Protein AF-A0A933ZPB0-F1 (afdb_monomer)

Sequence (378 aa):
GILSAMGPDADDWDQGNFNVLGTNSPLGPKGLVGPLGPLGAVMSLGERMALDASGYVFDRGTQKFVESITIDMPGIDRKYDVFEALSAKYSKELSEKWLLDTSYLADESLKPGEKKRCFRSTAPNNEIVSVVVVPDVSMTLNPANPWFPKRQNFDLEVVTETGKKVVSSRLSEKVNLVQFQVRKGEKFEVRVSPQGNTLFAEPQKFRVVVTGSAPSYAPMVWDDIFGPDFVKLWHSDDKEADVALNYIWADLVAEFFDSYEETLRSGKPPEDPAKFWKTAMAEVMKRYDAIEQGFTAEQLVPALLAKTDEAVSRYRDLLTDTPLDGEQMLQMWRDTMINTPTAKEHDFNLTAEAAGEIPKQWLQWFEQEQKRLKREWL

Solvent-accessible surface area (backbone atoms only — not comparable to full-atom values): 20435 Å² total; per-residue (Å²): 134,67,78,80,70,71,48,98,82,42,95,74,79,71,65,13,55,76,42,66,66,12,40,56,10,51,53,2,49,47,6,50,61,3,70,66,7,49,46,19,48,60,59,71,53,46,88,46,51,44,67,53,96,61,16,48,39,25,34,66,88,76,74,42,78,43,66,57,48,73,48,85,44,99,95,49,79,42,77,37,62,48,58,32,52,25,34,53,72,51,47,49,57,31,23,77,69,43,62,30,59,41,43,35,32,35,58,45,68,41,52,68,89,52,71,63,50,77,45,25,23,28,29,87,47,57,26,46,36,38,40,37,44,43,58,39,67,81,56,44,54,38,92,89,40,83,89,53,68,36,72,56,36,43,34,36,38,33,21,37,78,88,63,50,78,75,51,70,28,72,46,77,92,54,75,21,57,48,74,49,78,46,48,52,72,40,46,38,33,43,36,43,23,68,40,76,82,77,93,50,89,61,58,52,47,34,33,42,38,37,38,46,44,49,62,88,68,50,41,75,61,45,31,67,36,55,30,62,68,52,52,53,41,72,70,44,89,49,74,64,35,55,47,49,49,52,24,50,52,35,37,35,54,30,46,46,53,56,54,46,52,52,30,58,75,69,72,45,76,64,94,44,28,61,60,51,50,27,53,39,36,52,56,40,49,54,53,48,51,54,49,61,75,71,38,53,81,89,45,36,61,64,50,38,54,54,51,26,53,50,24,49,48,52,35,51,47,45,60,66,78,61,60,66,48,23,61,55,34,38,47,45,52,58,46,47,41,82,59,40,95,62,71,48,80,76,77,56,83,69,44,35,71,60,36,46,46,46,65,58,52,51,52,53,48,52,57,51,49,51,56,50,52,46,70,77,76,108

Secondary structure (DSSP, 8-state):
--GGGGSTT-S--SS-TTSTTSTTSTTSTTSTTSTTSHHHHHHHTGGGEEE-SSS-EEETTTTEE-SEEEEEETTEEEEEEPPEEE-HHHHHHHHHTT-B-SEEEEEEEEPTT---EEEEEE-SSSEEEEEEEEE-HHHH--TT-TTS----EEEEEEEETT--EEEEE--SSS-EEEEEEE-TT-EEEEEEEEES---SS--EEEEEEEEEE-TTSSHHHHHHHH-HHHHHHHT--SHHHHHHHHHHHHHHHHHHHHHHHHHHHHT---S-HHHHHHHHHHHHHHHHHHHHHHS-HHHHHHHHHHHHHHHHHHHHHHHHHS---HHHHHHHHHHHS---TT--TTTS---HHHHHHHHHHHHHHHHHHHHHHHHHH-

Mean predicted aligned error: 15.8 Å

Structure (mmCIF, N/CA/C/O backbone):
data_AF-A0A933ZPB0-F1
#
_entry.id   AF-A0A933ZPB0-F1
#
loop_
_atom_site.group_PDB
_atom_site.id
_atom_site.type_symbol
_atom_site.label_atom_id
_atom_site.label_alt_id
_atom_site.label_comp_id
_atom_site.label_asym_id
_atom_site.label_entity_id
_atom_site.label_seq_id
_atom_site.pdbx_PDB_ins_code
_atom_site.Cartn_x
_atom_site.Cartn_y
_atom_site.Cartn_z
_atom_site.occupancy
_atom_site.B_iso_or_equiv
_atom_site.auth_seq_id
_atom_site.auth_comp_id
_atom_site.auth_asym_id
_atom_site.auth_atom_id
_atom_site.pdbx_PDB_model_num
ATOM 1 N N . GLY A 1 1 ? 5.732 -22.416 24.077 1.00 28.81 1 GLY A N 1
ATOM 2 C CA . GLY A 1 1 ? 7.167 -22.330 23.754 1.00 28.81 1 GLY A CA 1
ATOM 3 C C . GLY A 1 1 ? 7.780 -21.287 24.652 1.00 28.81 1 GLY A C 1
ATOM 4 O O . GLY A 1 1 ? 7.123 -20.288 24.907 1.00 28.81 1 GLY A O 1
ATOM 5 N N . ILE A 1 2 ? 8.947 -21.578 25.217 1.00 22.00 2 ILE A N 1
ATOM 6 C CA . ILE A 1 2 ? 9.603 -20.785 26.262 1.00 22.00 2 ILE A CA 1
ATOM 7 C C . ILE A 1 2 ? 10.214 -19.525 25.629 1.00 22.00 2 ILE A C 1
ATOM 9 O O . ILE A 1 2 ? 10.808 -19.600 24.558 1.00 22.00 2 ILE A O 1
ATOM 13 N N . LEU A 1 3 ? 10.073 -18.389 26.317 1.00 24.17 3 LEU A N 1
ATOM 14 C CA . LEU A 1 3 ? 10.587 -17.051 25.974 1.00 24.17 3 LEU A CA 1
ATOM 15 C C . LEU A 1 3 ? 12.093 -16.995 25.626 1.00 24.17 3 LEU A C 1
ATOM 17 O O . LEU A 1 3 ? 12.563 -15.991 25.108 1.00 24.17 3 LEU A O 1
ATOM 21 N N . SER A 1 4 ? 12.853 -18.065 25.875 1.00 24.27 4 SER A N 1
ATOM 22 C CA . SER A 1 4 ? 14.268 -18.200 25.514 1.00 24.27 4 SER A CA 1
ATOM 23 C C . SER A 1 4 ? 14.512 -18.461 24.022 1.00 24.27 4 SER A C 1
ATOM 25 O O . SER A 1 4 ? 15.647 -18.351 23.586 1.00 24.27 4 SER A O 1
ATOM 27 N N . ALA A 1 5 ? 13.476 -18.777 23.237 1.00 27.84 5 ALA A N 1
ATOM 28 C CA . ALA A 1 5 ? 13.557 -18.871 21.772 1.00 27.84 5 ALA A CA 1
ATOM 29 C C . ALA A 1 5 ? 13.356 -17.511 21.060 1.00 27.84 5 ALA A C 1
ATOM 31 O O . ALA A 1 5 ? 13.194 -17.473 19.847 1.00 27.84 5 ALA A O 1
ATOM 32 N N . MET A 1 6 ? 13.301 -16.404 21.813 1.00 31.50 6 MET A N 1
ATOM 33 C CA . MET A 1 6 ? 12.971 -15.050 21.331 1.00 31.50 6 MET A CA 1
ATOM 34 C C . MET A 1 6 ? 14.080 -14.022 21.644 1.00 31.50 6 MET A C 1
ATOM 36 O O . MET A 1 6 ? 13.817 -12.824 21.724 1.00 31.50 6 MET A O 1
ATOM 40 N N . GLY A 1 7 ? 15.306 -14.494 21.895 1.00 26.11 7 GLY A N 1
ATOM 41 C CA . GLY A 1 7 ? 16.477 -13.661 22.184 1.00 26.11 7 GLY A CA 1
ATOM 42 C C . GLY A 1 7 ? 17.301 -13.294 20.938 1.00 26.11 7 GLY A C 1
ATOM 43 O O . GLY A 1 7 ? 16.983 -13.743 19.841 1.00 26.11 7 GLY A O 1
ATOM 44 N N . PRO A 1 8 ? 18.381 -12.506 21.104 1.00 28.55 8 PRO A N 1
ATOM 45 C CA . PRO A 1 8 ? 19.270 -12.048 20.022 1.00 28.55 8 PRO A CA 1
ATOM 46 C C . PRO A 1 8 ? 19.933 -13.170 19.203 1.00 28.55 8 PRO A C 1
ATOM 48 O O . PRO A 1 8 ? 20.419 -12.893 18.113 1.00 28.55 8 PRO A O 1
ATOM 51 N N . ASP A 1 9 ? 19.883 -14.415 19.685 1.00 31.25 9 ASP A N 1
ATOM 52 C CA . ASP A 1 9 ? 20.387 -15.616 19.006 1.00 31.25 9 ASP A CA 1
ATOM 53 C C . ASP A 1 9 ? 19.263 -16.460 18.361 1.00 31.25 9 ASP A C 1
ATOM 55 O O . ASP A 1 9 ? 19.426 -17.658 18.152 1.00 31.25 9 ASP A O 1
ATOM 59 N N . ALA A 1 10 ? 18.078 -15.886 18.111 1.00 31.78 10 ALA A N 1
ATOM 60 C CA . ALA A 1 10 ? 17.024 -16.580 17.370 1.00 31.78 10 ALA A CA 1
ATOM 61 C C . ALA A 1 10 ? 17.443 -16.760 15.901 1.00 31.78 10 ALA A C 1
ATOM 63 O O . ALA A 1 10 ? 17.773 -15.780 15.240 1.00 31.78 10 ALA A O 1
ATOM 64 N N . ASP A 1 11 ? 17.396 -17.995 15.399 1.00 32.06 11 ASP A N 1
ATOM 65 C CA . ASP A 1 11 ? 17.899 -18.358 14.064 1.00 32.06 11 ASP A CA 1
ATOM 66 C C . ASP A 1 11 ? 17.154 -17.665 12.898 1.00 32.06 11 ASP A C 1
ATOM 68 O O . ASP A 1 11 ? 17.698 -17.579 11.802 1.00 32.06 11 ASP A O 1
ATOM 72 N N . ASP A 1 12 ? 15.959 -17.097 13.130 1.00 37.66 12 ASP A N 1
ATOM 73 C CA . ASP A 1 12 ? 15.086 -16.561 12.076 1.00 37.66 12 ASP A CA 1
ATOM 74 C C . ASP A 1 12 ? 14.506 -15.168 12.421 1.00 37.66 12 ASP A C 1
ATOM 76 O O . ASP A 1 12 ? 13.417 -15.048 12.990 1.00 37.66 12 ASP A O 1
ATOM 80 N N . TRP A 1 13 ? 15.200 -14.090 12.033 1.00 34.25 13 TRP A N 1
ATOM 81 C CA . TRP A 1 13 ? 14.721 -12.696 12.171 1.00 34.25 13 TRP A CA 1
ATOM 82 C C . TRP A 1 13 ? 13.967 -12.157 10.934 1.00 34.25 13 TRP A C 1
ATOM 84 O O . TRP A 1 13 ? 13.284 -11.135 11.030 1.00 34.25 13 TRP A O 1
ATOM 94 N N . ASP A 1 14 ? 14.000 -12.855 9.793 1.00 32.44 14 ASP A N 1
ATOM 95 C CA . ASP A 1 14 ? 13.481 -12.344 8.505 1.00 32.44 14 ASP A CA 1
ATOM 96 C C . ASP A 1 14 ? 12.018 -12.698 8.191 1.00 32.44 14 ASP A C 1
ATOM 98 O O . ASP A 1 14 ? 11.443 -12.275 7.188 1.00 32.44 14 ASP A O 1
ATOM 102 N N . GLN A 1 15 ? 11.343 -13.411 9.089 1.00 37.72 15 GLN A N 1
ATOM 103 C CA . GLN A 1 15 ? 9.938 -13.814 8.939 1.00 37.72 15 GLN A CA 1
ATOM 104 C C . GLN A 1 15 ? 8.922 -12.697 9.267 1.00 37.72 15 GLN A C 1
ATOM 106 O O . GLN A 1 15 ? 7.722 -12.942 9.413 1.00 37.72 15 GLN A O 1
ATOM 111 N N . GLY A 1 16 ? 9.400 -11.464 9.448 1.00 33.19 16 GLY A N 1
ATOM 112 C CA . GLY A 1 16 ? 8.685 -10.478 10.234 1.00 33.19 16 GLY A CA 1
ATOM 113 C C . GLY A 1 16 ? 7.900 -9.401 9.478 1.00 33.19 16 GLY A C 1
ATOM 114 O O . GLY A 1 16 ? 6.852 -8.983 9.953 1.00 33.19 16 GLY A O 1
ATOM 115 N N . ASN A 1 17 ? 8.360 -8.896 8.337 1.00 36.66 17 ASN A N 1
ATOM 116 C CA . ASN A 1 17 ? 7.974 -7.535 7.923 1.00 36.66 17 ASN A CA 1
ATOM 117 C C . ASN A 1 17 ? 6.455 -7.234 7.866 1.00 36.66 17 ASN A C 1
ATOM 119 O O . ASN A 1 17 ? 6.090 -6.107 8.182 1.00 36.66 17 ASN A O 1
ATOM 123 N N . PHE A 1 18 ? 5.577 -8.206 7.575 1.00 35.84 18 PHE A N 1
ATOM 124 C CA . PHE A 1 18 ? 4.125 -7.980 7.429 1.00 35.84 18 PHE A CA 1
ATOM 125 C C . PHE A 1 18 ? 3.200 -8.945 8.208 1.00 35.84 18 PHE A C 1
ATOM 127 O O . PHE A 1 18 ? 1.980 -8.846 8.096 1.00 35.84 18 PHE A O 1
ATOM 134 N N . ASN A 1 19 ? 3.732 -9.859 9.028 1.00 33.78 19 ASN A N 1
ATOM 135 C CA . ASN A 1 19 ? 2.921 -10.742 9.888 1.00 33.78 19 ASN A CA 1
ATOM 136 C C . ASN A 1 19 ? 2.747 -10.125 11.277 1.00 33.78 19 ASN A C 1
ATOM 138 O O . ASN A 1 19 ? 3.710 -9.541 11.743 1.00 33.78 19 ASN A O 1
ATOM 142 N N . VAL A 1 20 ? 1.610 -10.318 11.971 1.00 34.75 20 VAL A N 1
ATOM 143 C CA . VAL A 1 20 ? 1.171 -9.616 13.206 1.00 34.75 20 VAL A CA 1
ATOM 144 C C . VAL A 1 20 ? 2.308 -9.161 14.146 1.00 34.75 20 VAL A C 1
ATOM 146 O O . VAL A 1 20 ? 2.250 -8.024 14.594 1.00 34.75 20 VAL A O 1
ATOM 149 N N . LEU A 1 21 ? 3.358 -9.958 14.385 1.00 33.34 21 LEU A N 1
ATOM 150 C CA . LEU A 1 21 ? 4.495 -9.663 15.282 1.00 33.34 21 LEU A CA 1
ATOM 151 C C . LEU A 1 21 ? 5.816 -9.216 14.646 1.00 33.34 21 LEU A C 1
ATOM 153 O O . LEU A 1 21 ? 6.801 -9.066 15.366 1.00 33.34 21 LEU A O 1
ATOM 157 N N . GLY A 1 22 ? 5.911 -9.051 13.340 1.00 36.75 22 GLY A N 1
ATOM 158 C CA . GLY A 1 22 ? 7.208 -8.821 12.737 1.00 36.75 22 GLY A CA 1
ATOM 159 C C . GLY A 1 22 ? 7.423 -7.417 12.195 1.00 36.75 22 GLY A C 1
ATOM 160 O O . GLY A 1 22 ? 6.566 -6.553 12.316 1.00 36.75 22 GLY A O 1
ATOM 161 N N . THR A 1 23 ? 8.628 -7.156 11.701 1.00 36.69 23 THR A N 1
ATOM 162 C CA . THR A 1 23 ? 9.289 -5.860 11.858 1.00 36.69 23 THR A CA 1
ATOM 163 C C . THR A 1 23 ? 8.467 -4.631 11.466 1.00 36.69 23 THR A C 1
ATOM 165 O O . THR A 1 23 ? 8.555 -3.673 12.214 1.00 36.69 23 THR A O 1
ATOM 168 N N . ASN A 1 24 ? 7.623 -4.637 10.425 1.00 41.44 24 ASN A N 1
ATOM 169 C CA . ASN A 1 24 ? 6.755 -3.492 10.071 1.00 41.44 24 ASN A CA 1
ATOM 170 C C . ASN A 1 24 ? 5.247 -3.753 10.281 1.00 41.44 24 ASN A C 1
ATOM 172 O O . ASN A 1 24 ? 4.406 -2.922 9.947 1.00 41.44 24 ASN A O 1
ATOM 176 N N . SER A 1 25 ? 4.881 -4.899 10.842 1.00 40.22 25 SER A N 1
ATOM 177 C CA . SER A 1 25 ? 3.505 -5.290 11.135 1.00 40.22 25 SER A CA 1
ATOM 178 C C . SER A 1 25 ? 3.007 -4.706 12.458 1.00 40.22 25 SER A C 1
ATOM 180 O O . SER A 1 25 ? 3.828 -4.471 13.342 1.00 40.22 25 SER A O 1
ATOM 182 N N . PRO A 1 26 ? 1.681 -4.551 12.672 1.00 41.72 26 PRO A N 1
ATOM 183 C CA . PRO A 1 26 ? 1.125 -3.923 13.856 1.00 41.72 26 PRO A CA 1
ATOM 184 C C . PRO A 1 26 ? 1.799 -4.194 15.205 1.00 41.72 26 PRO A C 1
ATOM 186 O O . PRO A 1 26 ? 1.938 -3.245 15.949 1.00 41.72 26 PRO A O 1
ATOM 189 N N . LEU A 1 27 ? 2.228 -5.409 15.557 1.00 40.06 27 LEU A N 1
ATOM 190 C CA . LEU A 1 27 ? 2.896 -5.685 16.842 1.00 40.06 27 LEU A CA 1
ATOM 191 C C . LEU A 1 27 ? 4.421 -5.869 16.755 1.00 40.06 27 LEU A C 1
ATOM 193 O O . LEU A 1 27 ? 5.050 -6.108 17.785 1.00 40.06 27 LEU A O 1
ATOM 197 N N . GLY A 1 28 ? 5.024 -5.845 15.568 1.00 39.66 28 GLY A N 1
ATOM 198 C CA . GLY A 1 28 ? 6.459 -6.081 15.452 1.00 39.66 28 GLY A CA 1
ATOM 199 C C . GLY A 1 28 ? 7.298 -4.823 15.568 1.00 39.66 28 GLY A C 1
ATOM 200 O O . GLY A 1 28 ? 6.746 -3.730 15.563 1.00 39.66 28 GLY A O 1
ATOM 201 N N . PRO A 1 29 ? 8.629 -4.958 15.705 1.00 36.97 29 PRO A N 1
ATOM 202 C CA . PRO A 1 29 ? 9.491 -3.939 16.289 1.00 36.97 29 PRO A CA 1
ATOM 203 C C . PRO A 1 29 ? 9.289 -2.513 15.771 1.00 36.97 29 PRO A C 1
ATOM 205 O O . PRO A 1 29 ? 9.313 -1.612 16.591 1.00 36.97 29 PRO A O 1
ATOM 208 N N . LYS A 1 30 ? 9.048 -2.298 14.475 1.00 44.38 30 LYS A N 1
ATOM 209 C CA . LYS A 1 30 ? 8.807 -0.991 13.829 1.00 44.38 30 LYS A CA 1
ATOM 210 C C . LYS A 1 30 ? 7.352 -0.754 13.390 1.00 44.38 30 LYS A C 1
ATOM 212 O O . LYS A 1 30 ? 7.065 0.314 12.856 1.00 44.38 30 LYS A O 1
ATOM 217 N N . GLY A 1 31 ? 6.444 -1.715 13.549 1.00 43.06 31 GLY A N 1
ATOM 218 C CA . GLY A 1 31 ? 5.037 -1.526 13.197 1.00 43.06 31 GLY A CA 1
ATOM 219 C C . GLY A 1 31 ? 4.205 -0.958 14.346 1.00 43.06 31 GLY A C 1
ATOM 220 O O . GLY A 1 31 ? 4.728 -0.661 15.411 1.00 43.06 31 GLY A O 1
ATOM 221 N N . LEU A 1 32 ? 2.909 -0.758 14.113 1.00 50.56 32 LEU A N 1
ATOM 222 C CA . LEU A 1 32 ? 1.994 0.081 14.903 1.00 50.56 32 LEU A CA 1
ATOM 223 C C . LEU A 1 32 ? 2.277 0.230 16.420 1.00 50.56 32 LEU A C 1
ATOM 225 O O . LEU A 1 32 ? 2.518 1.344 16.874 1.00 50.56 32 LEU A O 1
ATOM 229 N N . VAL A 1 33 ? 2.237 -0.863 17.190 1.00 48.50 33 VAL A N 1
ATOM 230 C CA . VAL A 1 33 ? 2.500 -0.966 18.643 1.00 48.50 33 VAL A CA 1
ATOM 231 C C . VAL A 1 33 ? 3.863 -1.570 18.986 1.00 48.50 33 VAL A C 1
ATOM 233 O O . VAL A 1 33 ? 4.133 -1.865 20.150 1.00 48.50 33 VAL A O 1
ATOM 236 N N . GLY A 1 34 ? 4.720 -1.775 17.991 1.00 42.50 34 GLY A N 1
ATOM 237 C CA . GLY A 1 34 ? 6.092 -2.207 18.196 1.00 42.50 34 GLY A CA 1
ATOM 238 C C . GLY A 1 34 ? 6.905 -1.199 19.006 1.00 42.50 34 GLY A C 1
ATOM 239 O O . GLY A 1 34 ? 6.646 -0.001 18.903 1.00 42.50 34 GLY A O 1
ATOM 240 N N . PRO A 1 35 ? 7.921 -1.639 19.770 1.00 37.16 35 PRO A N 1
ATOM 241 C CA . PRO A 1 35 ? 8.769 -0.768 20.594 1.00 37.16 35 PRO A CA 1
ATOM 242 C C . PRO A 1 35 ? 9.473 0.375 19.834 1.00 37.16 35 PRO A C 1
ATOM 244 O O . PRO A 1 35 ? 9.807 1.385 20.441 1.00 37.16 35 PRO A O 1
ATOM 247 N N . LEU A 1 36 ? 9.684 0.228 18.525 1.00 43.69 36 LEU A N 1
ATOM 248 C CA . LEU A 1 36 ? 10.260 1.210 17.595 1.00 43.69 36 LEU A CA 1
ATOM 249 C C . LEU A 1 36 ? 9.241 1.668 16.534 1.00 43.69 36 LEU A C 1
ATOM 251 O O . LEU A 1 36 ? 9.634 2.227 15.515 1.00 43.69 36 LEU A O 1
ATOM 255 N N . GLY A 1 37 ? 7.954 1.369 16.709 1.00 44.56 37 GLY A N 1
ATOM 256 C CA . GLY A 1 37 ? 6.870 1.880 15.873 1.00 44.56 37 GLY A CA 1
ATOM 257 C C . GLY A 1 37 ? 6.198 3.110 16.488 1.00 44.56 37 GLY A C 1
ATOM 258 O O . GLY A 1 37 ? 6.531 3.492 17.613 1.00 44.56 37 GLY A O 1
ATOM 259 N N . PRO A 1 38 ? 5.233 3.731 15.788 1.00 48.47 38 PRO A N 1
ATOM 260 C CA . PRO A 1 38 ? 4.620 4.994 16.207 1.00 48.47 38 PRO A CA 1
ATOM 261 C C . PRO A 1 38 ? 4.081 4.986 17.650 1.00 48.47 38 PRO A C 1
ATOM 263 O O . PRO A 1 38 ? 4.334 5.924 18.405 1.00 48.47 38 PRO A O 1
ATOM 266 N N . LEU A 1 39 ? 3.402 3.914 18.089 1.00 51.53 39 LEU A N 1
ATOM 267 C CA . LEU A 1 39 ? 2.875 3.832 19.460 1.00 51.53 39 LEU A CA 1
ATOM 268 C C . LEU A 1 39 ? 3.938 3.447 20.494 1.00 51.53 39 LEU A C 1
ATOM 270 O O . LEU A 1 39 ? 3.896 3.972 21.604 1.00 51.53 39 LEU A O 1
ATOM 274 N N . GLY A 1 40 ? 4.900 2.575 20.171 1.00 47.69 40 GLY A N 1
ATOM 275 C CA . GLY A 1 40 ? 5.970 2.221 21.115 1.00 47.69 40 GLY A CA 1
ATOM 276 C C . GLY A 1 40 ? 6.895 3.397 21.414 1.00 47.69 40 GLY A C 1
ATOM 277 O O . GLY A 1 40 ? 7.262 3.612 22.568 1.00 47.69 40 GLY A O 1
ATOM 278 N N . ALA A 1 41 ? 7.169 4.224 20.406 1.00 49.56 41 ALA A N 1
ATOM 279 C CA . ALA A 1 41 ? 7.915 5.465 20.541 1.00 49.56 41 ALA A CA 1
ATOM 280 C C . ALA A 1 41 ? 7.210 6.451 21.496 1.00 49.56 41 ALA A C 1
ATOM 282 O O . ALA A 1 41 ? 7.822 6.932 22.449 1.00 49.56 41 ALA A O 1
ATOM 283 N N . VAL A 1 42 ? 5.900 6.671 21.336 1.00 53.31 42 VAL A N 1
ATOM 284 C CA . VAL A 1 42 ? 5.111 7.536 22.236 1.00 53.31 42 VAL A CA 1
ATOM 285 C C . VAL A 1 42 ? 5.019 6.955 23.654 1.00 53.31 42 VAL A C 1
ATOM 287 O O . VAL A 1 42 ? 5.168 7.691 24.629 1.00 53.31 42 VAL A O 1
ATOM 290 N N . MET A 1 43 ? 4.838 5.637 23.794 1.00 49.19 43 MET A N 1
ATOM 291 C CA . MET A 1 43 ? 4.807 4.963 25.100 1.00 49.19 43 MET A CA 1
ATOM 292 C C . MET A 1 43 ? 6.167 4.996 25.817 1.00 49.19 43 MET A C 1
ATOM 294 O O . MET A 1 43 ? 6.203 5.091 27.044 1.00 49.19 43 MET A O 1
ATOM 298 N N . SER A 1 44 ? 7.281 4.967 25.077 1.00 46.53 44 SER A N 1
ATOM 299 C CA . SER A 1 44 ? 8.639 5.042 25.638 1.00 46.53 44 SER A CA 1
ATOM 300 C C . SER A 1 44 ? 8.997 6.422 26.204 1.00 46.53 44 SER A C 1
ATOM 302 O O . SER A 1 44 ? 9.850 6.524 27.085 1.00 46.53 44 SER A O 1
ATOM 304 N N . LEU A 1 45 ? 8.305 7.481 25.764 1.00 52.38 45 LEU A N 1
ATOM 305 C CA . LEU A 1 45 ? 8.470 8.843 26.286 1.00 52.38 45 LEU A CA 1
ATOM 306 C C . LEU A 1 45 ? 7.764 9.064 27.639 1.00 52.38 45 LEU A C 1
ATOM 308 O O . LEU A 1 45 ? 7.984 10.092 28.286 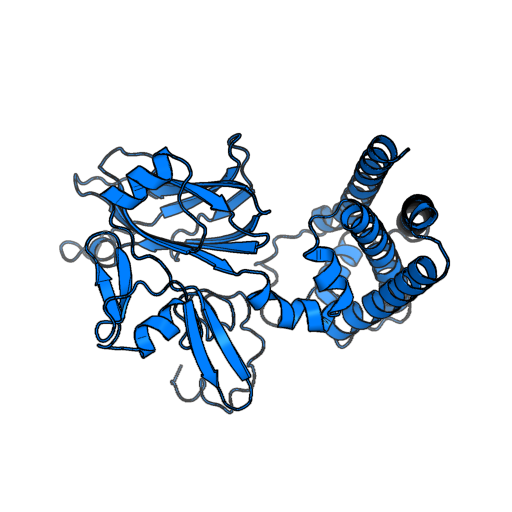1.00 52.38 45 LEU A O 1
ATOM 312 N N . GLY A 1 46 ? 6.967 8.092 28.100 1.00 53.28 46 GLY A N 1
ATOM 313 C CA . GLY A 1 46 ? 6.434 8.026 29.462 1.00 53.28 46 GLY A CA 1
ATOM 314 C C . GLY A 1 46 ? 5.642 9.266 29.894 1.00 53.28 46 GLY A C 1
ATOM 315 O O . GLY A 1 46 ? 4.878 9.848 29.127 1.00 53.28 46 GLY A O 1
ATOM 316 N N . GLU A 1 47 ? 5.831 9.693 31.147 1.00 58.97 47 GLU A N 1
ATOM 317 C CA . GLU A 1 47 ? 5.105 10.815 31.768 1.00 58.97 47 GLU A CA 1
ATOM 318 C C . GLU A 1 47 ? 5.349 12.181 31.106 1.00 58.97 47 GLU A C 1
ATOM 320 O O . GLU A 1 47 ? 4.672 13.152 31.445 1.00 58.97 47 GLU A O 1
ATOM 325 N N . ARG A 1 48 ? 6.308 12.284 30.177 1.00 65.44 48 ARG A N 1
ATOM 326 C CA . ARG A 1 48 ? 6.634 13.534 29.483 1.00 65.44 48 ARG A CA 1
ATOM 327 C C . ARG A 1 48 ? 5.578 13.929 28.453 1.00 65.44 48 ARG A C 1
ATOM 329 O O . ARG A 1 48 ? 5.435 15.118 28.179 1.00 65.44 48 ARG A O 1
ATOM 336 N N . MET A 1 49 ? 4.829 12.966 27.923 1.00 69.56 49 MET A N 1
ATOM 337 C CA . MET A 1 49 ? 3.758 13.211 26.958 1.00 69.56 49 MET A CA 1
ATOM 338 C C . MET A 1 49 ? 2.381 13.095 27.627 1.00 69.56 49 MET A C 1
ATOM 340 O O . MET A 1 49 ? 2.183 12.365 28.603 1.00 69.56 49 MET A O 1
ATOM 344 N N . ALA A 1 50 ? 1.412 13.863 27.141 1.00 65.69 50 ALA A N 1
ATOM 345 C CA . ALA A 1 50 ? 0.013 13.777 27.551 1.00 65.69 50 ALA A CA 1
ATOM 346 C C . ALA A 1 50 ? -0.912 13.945 26.348 1.00 65.69 50 ALA A C 1
ATOM 348 O O . ALA A 1 50 ? -0.522 14.522 25.339 1.00 65.69 50 ALA A O 1
ATOM 349 N N . LEU A 1 51 ? -2.136 13.438 26.488 1.00 66.31 51 LEU A N 1
ATOM 350 C CA . LEU A 1 51 ? -3.220 13.646 25.537 1.00 66.31 51 LEU A CA 1
ATOM 351 C C . LEU A 1 51 ? -4.122 14.768 26.044 1.00 66.31 51 LEU A C 1
ATOM 353 O O . LEU A 1 51 ? -4.440 14.818 27.237 1.00 66.31 51 LEU A O 1
ATOM 357 N N . ASP A 1 52 ? -4.528 15.664 25.152 1.00 67.50 52 ASP A N 1
ATOM 358 C CA . ASP A 1 52 ? -5.583 16.628 25.446 1.00 67.50 52 ASP A CA 1
ATOM 359 C C . ASP A 1 52 ? -6.980 15.973 25.360 1.00 67.50 52 ASP A C 1
ATOM 361 O O . ASP A 1 52 ? -7.127 14.774 25.120 1.00 67.50 52 ASP A O 1
ATOM 365 N N . ALA A 1 53 ? -8.038 16.760 25.572 1.00 62.84 53 ALA A N 1
ATOM 366 C CA . ALA A 1 53 ? -9.412 16.257 25.499 1.00 62.84 53 ALA A CA 1
ATOM 367 C C . ALA A 1 53 ? -9.845 15.828 24.080 1.00 62.84 53 ALA A C 1
ATOM 369 O O . ALA A 1 53 ? -10.862 15.145 23.933 1.00 62.84 53 ALA A O 1
ATOM 370 N N . SER A 1 54 ? -9.108 16.247 23.051 1.00 55.00 54 SER A N 1
ATOM 371 C CA . SER A 1 54 ? -9.391 15.966 21.643 1.00 55.00 54 SER A CA 1
ATOM 372 C C . SER A 1 54 ? -8.627 14.738 21.139 1.00 55.00 54 SER A C 1
ATOM 374 O O . SER A 1 54 ? -9.084 14.108 20.187 1.00 55.00 54 SER A O 1
ATOM 376 N N . GLY A 1 55 ? -7.532 14.365 21.810 1.00 60.97 55 GLY A N 1
ATOM 377 C CA . GLY A 1 55 ? -6.666 13.247 21.441 1.00 60.97 55 GLY A CA 1
ATOM 378 C C . GLY A 1 55 ? -5.285 13.646 20.925 1.00 60.97 55 GLY A C 1
ATOM 379 O O . GLY A 1 55 ? -4.521 12.766 20.533 1.00 60.97 55 GLY A O 1
ATOM 380 N N . TYR A 1 56 ? -4.952 14.939 20.922 1.00 67.44 56 TYR A N 1
ATOM 381 C CA . TYR A 1 56 ? -3.649 15.425 20.479 1.00 67.44 56 TYR A CA 1
ATOM 382 C C . TYR A 1 56 ? -2.592 15.214 21.555 1.00 67.44 56 TYR A C 1
ATOM 384 O O . TYR A 1 56 ? -2.827 15.475 22.740 1.00 67.44 56 TYR A O 1
ATOM 392 N N . VAL A 1 57 ? -1.402 14.796 21.130 1.00 67.44 57 VAL A N 1
ATOM 393 C CA . VAL A 1 57 ? -0.252 14.651 22.019 1.00 67.44 57 VAL A CA 1
ATOM 394 C C . VAL A 1 57 ? 0.434 16.001 22.218 1.00 67.44 57 VAL A C 1
ATOM 396 O O . VAL A 1 57 ? 0.746 16.714 21.263 1.00 67.44 57 VAL A O 1
ATOM 399 N N . PHE A 1 58 ? 0.719 16.339 23.472 1.00 75.38 58 PHE A N 1
ATOM 400 C CA . PHE A 1 58 ? 1.540 17.488 23.835 1.00 75.38 58 PHE A CA 1
ATOM 401 C C . PHE A 1 58 ? 2.648 17.098 24.817 1.00 75.38 58 PHE A C 1
ATOM 403 O O . PHE A 1 58 ? 2.477 16.223 25.673 1.00 75.38 58 PHE A O 1
ATOM 410 N N . ASP A 1 59 ? 3.792 17.776 24.713 1.00 75.75 59 ASP A N 1
ATOM 411 C CA . ASP A 1 59 ? 4.888 17.644 25.676 1.00 75.75 59 ASP A CA 1
ATOM 412 C C . ASP A 1 59 ? 4.515 18.431 26.943 1.00 75.75 59 ASP A C 1
ATOM 414 O O . ASP A 1 59 ? 4.276 19.639 26.894 1.00 75.75 59 ASP A O 1
ATOM 418 N N . ARG A 1 60 ? 4.455 17.759 28.100 1.00 76.31 60 ARG A N 1
ATOM 419 C CA . ARG A 1 60 ? 4.043 18.370 29.376 1.00 76.31 60 ARG A CA 1
ATOM 420 C C . ARG A 1 60 ? 4.980 19.482 29.841 1.00 76.31 60 ARG A C 1
ATOM 422 O O . ARG A 1 60 ? 4.525 20.397 30.525 1.00 76.31 60 ARG A O 1
ATOM 429 N N . GLY A 1 61 ? 6.266 19.405 29.502 1.00 77.88 61 GLY A N 1
ATOM 430 C CA . GLY A 1 61 ? 7.265 20.402 29.880 1.00 77.88 61 GLY A CA 1
ATOM 431 C C . GLY A 1 61 ? 7.148 21.683 29.059 1.00 77.88 61 GLY A C 1
ATOM 432 O O . GLY A 1 61 ? 7.321 22.774 29.597 1.00 77.88 61 GLY A O 1
ATOM 433 N N . THR A 1 62 ? 6.822 21.563 27.771 1.00 80.06 62 THR A N 1
ATOM 434 C CA . THR A 1 62 ? 6.736 22.712 26.852 1.00 80.06 62 THR A CA 1
ATOM 435 C C . THR A 1 62 ? 5.312 23.191 26.573 1.00 80.06 62 THR A C 1
ATOM 437 O O . THR A 1 62 ? 5.149 24.302 26.073 1.00 80.06 62 THR A O 1
ATOM 440 N N . GLN A 1 63 ? 4.294 22.385 26.894 1.00 77.69 63 GLN A N 1
ATOM 441 C CA . GLN A 1 63 ? 2.876 22.618 26.581 1.00 77.69 63 GLN A CA 1
ATOM 442 C C . GLN A 1 63 ? 2.616 22.860 25.082 1.00 77.69 63 GLN A C 1
ATOM 444 O O . GLN A 1 63 ? 1.676 23.560 24.710 1.00 77.69 63 GLN A O 1
ATOM 449 N N . LYS A 1 64 ? 3.465 22.305 24.207 1.00 79.69 64 LYS A N 1
ATOM 450 C CA . LYS A 1 64 ? 3.317 22.387 22.749 1.00 79.69 64 LYS A CA 1
ATOM 451 C C . LYS A 1 64 ? 2.844 21.057 22.183 1.00 79.69 64 LYS A C 1
ATOM 453 O O . LYS A 1 64 ? 3.259 20.002 22.667 1.00 79.69 64 LYS A O 1
ATOM 458 N N . PHE A 1 65 ? 2.021 21.135 21.140 1.00 75.62 65 PHE A N 1
ATOM 459 C CA . PHE A 1 65 ? 1.643 19.976 20.340 1.00 75.62 65 PHE A CA 1
ATOM 460 C C . PHE A 1 65 ? 2.874 19.345 19.702 1.00 75.62 65 PHE A C 1
ATOM 462 O O . PHE A 1 65 ? 3.791 20.042 19.257 1.00 75.62 65 PHE A O 1
ATOM 469 N N . VAL A 1 66 ? 2.885 18.019 19.697 1.00 69.12 66 VAL A N 1
ATOM 470 C CA . VAL A 1 66 ? 3.973 17.217 19.156 1.00 69.12 66 VAL A CA 1
ATOM 471 C C . VAL A 1 66 ? 3.406 16.421 17.997 1.00 69.12 66 VAL A C 1
ATOM 473 O O . VAL A 1 66 ? 2.712 15.437 18.205 1.00 69.12 66 VAL A O 1
ATOM 476 N N . GLU A 1 67 ? 3.706 16.862 16.781 1.00 67.00 67 GLU A N 1
ATOM 477 C CA . GLU A 1 67 ? 3.316 16.170 15.543 1.00 67.00 67 GLU A CA 1
ATOM 478 C C . GLU A 1 67 ? 4.297 15.044 15.199 1.00 67.00 67 GLU A C 1
ATOM 480 O O . GLU A 1 67 ? 3.982 14.130 14.449 1.00 67.00 67 GLU A O 1
ATOM 485 N N . SER A 1 68 ? 5.510 15.101 15.755 1.00 68.81 68 SER A N 1
ATOM 486 C CA . SER A 1 68 ? 6.546 14.104 15.510 1.00 68.81 68 SER A CA 1
ATOM 487 C C . SER A 1 68 ? 7.559 14.042 16.651 1.00 68.81 68 SER A C 1
ATOM 489 O O . SER A 1 68 ? 7.823 15.046 17.316 1.00 68.81 68 SER A O 1
ATOM 491 N N . ILE A 1 69 ? 8.149 12.871 16.860 1.00 64.88 69 ILE A N 1
ATOM 492 C CA . ILE A 1 69 ? 9.191 12.615 17.855 1.00 64.88 69 ILE A CA 1
ATOM 493 C C . ILE A 1 69 ? 10.432 12.061 17.168 1.00 64.88 69 ILE A C 1
ATOM 495 O O . ILE A 1 69 ? 10.340 11.168 16.332 1.00 64.88 69 ILE A O 1
ATOM 499 N N . THR A 1 70 ? 11.601 12.580 17.528 1.00 67.56 70 THR A N 1
ATOM 500 C CA . THR A 1 70 ? 12.878 12.025 17.075 1.00 67.56 70 THR A CA 1
ATOM 501 C C . THR A 1 70 ? 13.440 11.123 18.164 1.00 67.56 70 THR A C 1
ATOM 503 O O . THR A 1 70 ? 13.629 11.569 19.295 1.00 67.56 70 THR A O 1
ATOM 506 N N . ILE A 1 71 ? 13.697 9.862 17.830 1.00 57.88 71 ILE A N 1
ATOM 507 C CA . ILE A 1 71 ? 14.441 8.929 18.671 1.00 57.88 71 ILE A CA 1
ATOM 508 C C . ILE A 1 71 ? 15.883 8.919 18.176 1.00 57.88 71 ILE A C 1
ATOM 51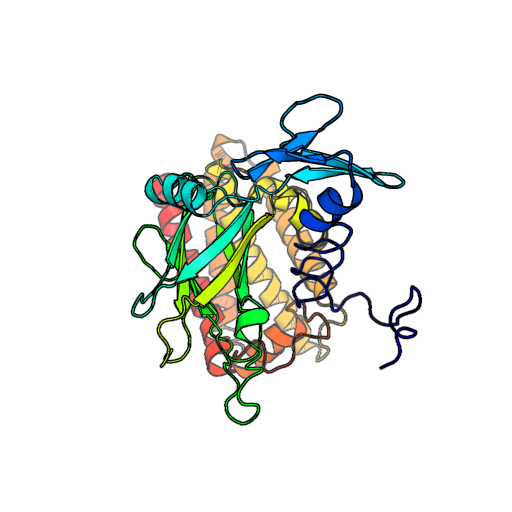0 O O . ILE A 1 71 ? 16.148 8.538 17.034 1.00 57.88 71 ILE A O 1
ATOM 514 N N . ASP A 1 72 ? 16.787 9.322 19.061 1.00 57.44 72 ASP A N 1
ATOM 515 C CA . ASP A 1 72 ? 18.226 9.150 18.893 1.00 57.44 72 ASP A CA 1
ATOM 516 C C . ASP A 1 72 ? 18.547 7.657 19.037 1.00 57.44 72 ASP A C 1
ATOM 518 O O . ASP A 1 72 ? 18.334 7.046 20.091 1.00 57.44 72 ASP A O 1
ATOM 522 N N . MET A 1 73 ? 18.982 7.051 17.937 1.00 47.66 73 MET A N 1
ATOM 523 C CA . MET A 1 73 ? 19.511 5.696 17.924 1.00 47.66 73 MET A CA 1
ATOM 524 C C . MET A 1 73 ? 20.985 5.755 17.528 1.00 47.66 73 MET A C 1
ATOM 526 O O . MET A 1 73 ? 21.361 6.606 16.722 1.00 47.66 73 MET A O 1
ATOM 530 N N . PRO A 1 74 ? 21.829 4.824 18.011 1.00 40.25 74 PRO A N 1
ATOM 531 C CA . PRO A 1 74 ? 23.256 4.842 17.711 1.00 40.25 74 PRO A CA 1
ATOM 532 C C . PRO A 1 74 ? 23.540 4.956 16.204 1.00 40.25 74 PRO A C 1
ATOM 534 O O . PRO A 1 74 ? 23.354 4.004 15.449 1.00 40.25 74 PRO A O 1
ATOM 537 N N . GLY A 1 75 ? 23.995 6.139 15.780 1.00 50.94 75 GLY A N 1
ATOM 538 C CA . GLY A 1 75 ? 24.403 6.441 14.408 1.00 50.94 75 GLY A CA 1
ATOM 539 C C . GLY A 1 75 ? 23.325 7.006 13.474 1.00 50.94 75 GLY A C 1
ATOM 540 O O . GLY A 1 75 ? 23.697 7.440 12.386 1.00 50.94 75 GLY A O 1
ATOM 541 N N . ILE A 1 76 ? 22.036 7.030 13.848 1.00 48.03 76 ILE A N 1
ATOM 542 C CA . ILE A 1 76 ? 20.951 7.600 13.023 1.00 48.03 76 ILE A CA 1
ATOM 543 C C . ILE A 1 76 ? 19.829 8.160 13.911 1.00 48.03 76 ILE A C 1
ATOM 545 O O . ILE A 1 76 ? 19.197 7.416 14.661 1.00 48.03 76 ILE A O 1
ATOM 549 N N . ASP A 1 77 ? 19.491 9.437 13.722 1.00 55.19 77 ASP A N 1
ATOM 550 C CA . ASP A 1 77 ? 18.254 10.026 14.244 1.00 55.19 77 ASP A CA 1
ATOM 551 C C . ASP A 1 77 ? 17.050 9.537 13.427 1.00 55.19 77 ASP A C 1
ATOM 553 O O . ASP A 1 77 ? 17.014 9.693 12.202 1.00 55.19 77 ASP A O 1
ATOM 557 N N . ARG A 1 78 ? 16.029 8.976 14.087 1.00 55.06 78 ARG A N 1
ATOM 558 C CA . ARG A 1 78 ? 14.764 8.615 13.425 1.00 55.06 78 ARG A CA 1
ATOM 559 C C . ARG A 1 78 ? 13.606 9.458 13.915 1.00 55.06 78 ARG A C 1
ATOM 561 O O . ARG A 1 78 ? 13.313 9.471 15.104 1.00 55.06 78 ARG A O 1
ATOM 568 N N . LYS A 1 79 ? 12.912 10.099 12.977 1.00 61.88 79 LYS A N 1
ATOM 569 C CA . LYS A 1 79 ? 11.703 10.887 13.218 1.00 61.88 79 LYS A CA 1
ATOM 570 C C . LYS A 1 79 ? 10.456 10.030 12.970 1.00 61.88 79 LYS A C 1
ATOM 572 O O . LYS A 1 79 ? 10.346 9.410 11.918 1.00 61.88 79 LYS A O 1
ATOM 577 N N . TYR A 1 80 ? 9.542 10.018 13.931 1.00 55.59 80 TYR A N 1
ATOM 578 C CA . TYR A 1 80 ? 8.267 9.302 13.911 1.00 55.59 80 TYR A CA 1
ATOM 579 C C . TYR A 1 80 ? 7.136 10.318 13.987 1.00 55.59 80 TYR A C 1
ATOM 581 O O . TYR A 1 80 ? 7.198 11.199 14.844 1.00 55.59 80 TYR A O 1
ATOM 589 N N . ASP A 1 81 ? 6.108 10.189 13.153 1.00 59.16 81 ASP A N 1
ATOM 590 C CA . ASP A 1 81 ? 4.887 10.976 13.327 1.00 59.16 81 ASP A CA 1
ATOM 591 C C . ASP A 1 81 ? 4.138 10.481 14.568 1.00 59.16 81 ASP A C 1
ATOM 593 O O . ASP A 1 81 ? 4.076 9.278 14.853 1.00 59.16 81 ASP A O 1
ATOM 597 N N . VAL A 1 82 ? 3.624 11.420 15.356 1.00 63.28 82 VAL A N 1
ATOM 598 C CA . VAL A 1 82 ? 2.867 11.099 16.561 1.00 63.28 82 VAL A CA 1
ATOM 599 C C . VAL A 1 82 ? 1.422 10.846 16.174 1.00 63.28 82 VAL A C 1
ATOM 601 O O . VAL A 1 82 ? 0.778 11.669 15.537 1.00 63.28 82 VAL A O 1
ATOM 604 N N . PHE A 1 83 ? 0.916 9.691 16.581 1.00 65.31 83 PHE A N 1
ATOM 605 C CA . PHE A 1 83 ? -0.451 9.280 16.311 1.00 65.31 83 PHE A CA 1
ATOM 606 C C . PHE A 1 83 ? -1.465 10.059 17.191 1.00 65.31 83 PHE A C 1
ATOM 608 O O . PHE A 1 83 ? -1.193 10.331 18.366 1.00 65.31 83 PHE A O 1
ATOM 615 N N . GLU A 1 84 ? -2.654 10.359 16.652 1.00 67.06 84 GLU A N 1
ATOM 616 C CA . GLU A 1 84 ? -3.732 11.072 17.362 1.00 67.06 84 GLU A CA 1
ATOM 617 C C . GLU A 1 84 ? -4.781 10.124 17.974 1.00 67.06 84 GLU A C 1
ATOM 619 O O . GLU A 1 84 ? -5.494 9.404 17.265 1.00 67.06 84 GLU A O 1
ATOM 624 N N . ALA A 1 85 ? -4.934 10.142 19.304 1.00 69.06 85 ALA A N 1
ATOM 625 C CA . ALA A 1 85 ? -5.889 9.309 20.046 1.00 69.06 85 ALA A CA 1
ATOM 626 C C . ALA A 1 85 ? -7.284 9.954 20.104 1.00 69.06 85 ALA A C 1
ATOM 628 O O . ALA A 1 85 ? -7.731 10.424 21.154 1.00 69.06 85 ALA A O 1
ATOM 629 N N . LEU A 1 86 ? -7.969 10.004 18.966 1.00 71.69 86 LEU A N 1
ATOM 630 C CA . LEU A 1 86 ? -9.207 10.757 18.795 1.00 71.69 86 LEU A CA 1
ATOM 631 C C . LEU A 1 86 ? -10.346 10.234 19.678 1.00 71.69 86 LEU A C 1
ATOM 633 O O . LEU A 1 86 ? -10.676 9.044 19.702 1.00 71.69 86 LEU A O 1
ATOM 637 N N . SER A 1 87 ? -11.042 11.159 20.341 1.00 74.44 87 SER A N 1
ATOM 638 C CA . SER A 1 87 ? -12.329 10.838 20.966 1.00 74.44 87 SER A CA 1
ATOM 639 C C . SER A 1 87 ? -13.378 10.474 19.904 1.00 74.44 87 SER A C 1
ATOM 641 O O . SER A 1 87 ? -13.393 1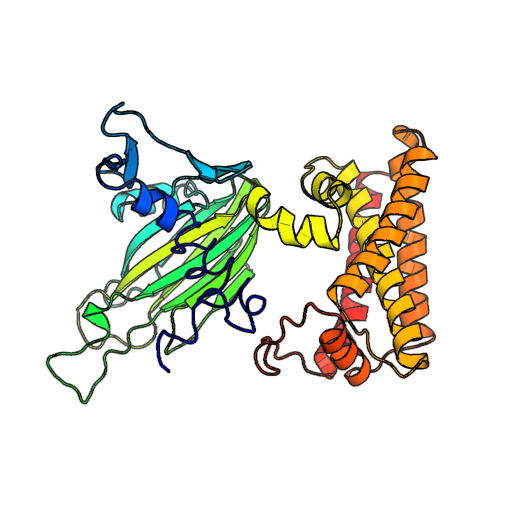1.061 18.824 1.00 74.44 87 SER A O 1
ATOM 643 N N . ALA A 1 88 ? -14.330 9.590 20.228 1.00 75.62 88 ALA A N 1
ATOM 644 C CA . ALA A 1 88 ? -15.425 9.198 19.323 1.00 75.62 88 ALA A CA 1
ATOM 645 C C . ALA A 1 88 ? -16.211 10.395 18.744 1.00 75.62 88 ALA A C 1
ATOM 647 O O . ALA A 1 88 ? -16.663 10.400 17.600 1.00 75.62 88 ALA A O 1
ATOM 648 N N . LYS A 1 89 ? -16.389 11.456 19.543 1.00 83.62 89 LYS A N 1
ATOM 649 C CA . LYS A 1 89 ? -17.065 12.676 19.084 1.00 83.62 89 LYS A CA 1
ATOM 650 C C . LYS A 1 89 ? -16.244 13.386 18.006 1.00 83.62 89 LYS A C 1
ATOM 652 O O . LYS A 1 89 ? -16.817 13.858 17.026 1.00 83.62 89 LYS A O 1
ATOM 657 N N . TYR A 1 90 ? -14.935 13.481 18.211 1.00 80.56 90 TYR A N 1
ATOM 658 C CA . TYR A 1 90 ? -14.046 14.231 17.337 1.00 80.56 90 TYR A CA 1
ATOM 659 C C . TYR A 1 90 ? -13.697 13.451 16.066 1.00 80.56 90 TYR A C 1
ATOM 661 O O . TYR A 1 90 ? -13.793 14.004 14.973 1.00 80.56 90 TYR A O 1
ATOM 669 N N . SER A 1 91 ? -13.441 12.143 16.179 1.00 82.69 91 SER A N 1
ATOM 670 C CA . SER A 1 91 ? -13.254 11.256 15.024 1.00 82.69 91 SER A CA 1
ATOM 671 C C . SER A 1 91 ? -14.459 11.306 14.081 1.00 82.69 91 SER A C 1
ATOM 673 O O . SER A 1 91 ? -14.298 11.403 12.865 1.00 82.69 91 SER A O 1
ATOM 675 N N . LYS A 1 92 ? -15.680 11.331 14.634 1.00 88.06 92 LYS A N 1
ATOM 676 C CA . LYS A 1 92 ? -16.911 11.501 13.862 1.00 88.06 92 LYS A CA 1
ATOM 677 C C . LYS A 1 92 ? -16.969 12.854 13.152 1.00 88.06 92 LYS A C 1
ATOM 679 O O . LYS A 1 92 ? -17.302 12.892 11.972 1.00 88.06 92 LYS A O 1
ATOM 684 N N . GLU A 1 93 ? -16.653 13.948 13.845 1.00 90.62 93 GLU A N 1
ATOM 685 C CA . GLU A 1 93 ? -16.666 15.288 13.248 1.00 90.62 93 GLU A CA 1
ATOM 686 C C . GLU A 1 93 ? -15.682 15.402 12.073 1.00 90.62 93 GLU A C 1
ATOM 688 O O . GLU A 1 93 ? -16.046 15.912 11.010 1.00 90.62 93 GLU A O 1
ATOM 693 N N . LEU A 1 94 ? -14.453 14.907 12.245 1.00 88.75 94 LEU A N 1
ATOM 694 C CA . LEU A 1 94 ? -13.443 14.892 11.186 1.00 88.75 94 LEU A CA 1
ATOM 695 C C . LEU A 1 94 ? -13.861 13.973 10.036 1.00 88.75 94 LEU A C 1
ATOM 697 O O . LEU A 1 94 ? -13.809 14.372 8.871 1.00 88.75 94 LEU A O 1
ATOM 701 N N . SER A 1 95 ? -14.363 12.778 10.353 1.00 92.94 95 SER A N 1
ATOM 702 C CA . SER A 1 95 ? -14.842 11.824 9.353 1.00 92.94 95 SER A CA 1
ATOM 703 C C . SER A 1 95 ? -16.011 12.373 8.531 1.00 92.94 95 SER A C 1
ATOM 705 O O . SER A 1 95 ? -16.120 12.067 7.347 1.00 92.94 95 SER A O 1
ATOM 707 N N . GLU A 1 96 ? -16.921 13.159 9.104 1.00 93.44 96 GLU A N 1
ATOM 708 C CA . GLU A 1 96 ? -18.030 13.755 8.344 1.00 93.44 96 GLU A CA 1
ATOM 709 C C . GLU A 1 96 ? -17.535 14.749 7.281 1.00 93.44 96 GLU A C 1
ATOM 711 O O . GLU A 1 96 ? -18.190 14.922 6.252 1.00 93.44 96 GLU A O 1
ATOM 716 N N . LYS A 1 97 ? -16.353 15.338 7.496 1.00 93.38 97 LYS A N 1
ATOM 717 C CA . LYS A 1 97 ? -15.721 16.334 6.623 1.00 93.38 97 LYS A CA 1
ATOM 718 C C . LYS A 1 97 ? -14.585 15.770 5.756 1.00 93.38 97 LYS A C 1
ATOM 720 O O . LYS A 1 97 ? -13.979 16.545 5.025 1.00 93.38 97 LYS A O 1
ATOM 725 N N . TRP A 1 98 ? -14.308 14.461 5.809 1.00 94.38 98 TRP A N 1
ATOM 726 C CA . TRP A 1 98 ? -13.141 13.828 5.160 1.00 94.38 98 TRP A CA 1
ATOM 727 C C . TRP A 1 98 ? -11.789 14.384 5.636 1.00 94.38 98 TRP A C 1
ATOM 729 O O . TRP A 1 98 ? -10.838 14.471 4.864 1.00 94.38 98 TRP A O 1
ATOM 739 N N . LEU A 1 99 ? -11.715 14.784 6.904 1.00 90.88 99 LEU A N 1
ATOM 740 C CA . LEU A 1 99 ? -10.531 15.409 7.497 1.00 90.88 99 LEU A CA 1
ATOM 741 C C . LEU A 1 99 ? -9.749 14.475 8.421 1.00 90.88 99 LEU A C 1
ATOM 743 O O . LEU A 1 99 ? -8.816 14.938 9.065 1.00 90.88 99 LEU A O 1
ATOM 747 N N . LEU A 1 100 ? -10.120 13.193 8.520 1.00 88.25 100 LEU A N 1
ATOM 748 C CA . LEU A 1 100 ? -9.212 12.237 9.145 1.00 88.25 100 LEU A CA 1
ATOM 749 C C . LEU A 1 100 ? -7.979 12.108 8.253 1.00 88.25 100 LEU A C 1
ATOM 751 O O . LEU A 1 100 ? -8.095 11.968 7.032 1.00 88.25 100 LEU A O 1
ATOM 755 N N . ASP A 1 101 ? -6.813 12.156 8.867 1.00 85.56 101 ASP A N 1
ATOM 756 C CA . ASP A 1 101 ? -5.568 11.831 8.199 1.00 85.56 101 ASP A CA 1
ATOM 757 C C . ASP A 1 101 ? -5.413 10.302 8.123 1.00 85.56 101 ASP A C 1
ATOM 759 O O . ASP A 1 101 ? -6.396 9.544 8.132 1.00 85.56 101 ASP A O 1
ATOM 763 N N . THR A 1 102 ? -4.178 9.834 8.005 1.00 82.25 102 THR A N 1
ATOM 764 C CA . THR A 1 102 ? -3.837 8.417 7.985 1.00 82.25 102 THR A CA 1
ATOM 765 C C . THR A 1 102 ? -3.216 7.937 9.291 1.00 82.25 102 THR A C 1
ATOM 767 O O . THR A 1 102 ? -2.846 6.776 9.340 1.00 82.25 102 THR A O 1
ATOM 770 N N . SER A 1 103 ? -3.161 8.729 10.366 1.00 79.50 103 SER A N 1
ATOM 771 C CA . SER A 1 103 ? -2.414 8.397 11.590 1.00 79.50 103 SER A CA 1
ATOM 772 C C . SER A 1 103 ? -3.228 8.641 12.863 1.00 79.50 103 SER A C 1
ATOM 774 O O . SER A 1 103 ? -2.902 9.477 13.704 1.00 79.50 103 SER A O 1
ATOM 776 N N . TYR A 1 104 ? -4.275 7.836 13.055 1.00 79.44 104 TYR A N 1
ATOM 777 C CA . TYR A 1 104 ? -5.210 7.992 14.169 1.00 79.44 104 TYR A CA 1
ATOM 778 C C . TYR A 1 104 ? -5.661 6.667 14.796 1.00 79.44 104 TYR A C 1
ATOM 780 O O . TYR A 1 104 ? -5.596 5.584 14.215 1.00 79.44 104 TYR A O 1
ATOM 788 N N . LEU A 1 105 ? -6.201 6.776 16.006 1.00 82.94 105 LEU A N 1
ATOM 789 C CA . LEU A 1 105 ? -6.920 5.727 16.729 1.00 82.94 105 LEU A CA 1
ATOM 790 C C . LEU A 1 105 ? -8.246 6.314 17.155 1.00 82.94 105 LEU A C 1
ATOM 792 O O . LEU A 1 105 ? -8.300 7.431 17.664 1.00 82.94 105 LEU A O 1
ATOM 796 N N . ALA A 1 106 ? -9.303 5.533 17.000 1.00 82.88 106 ALA A N 1
ATOM 797 C CA . ALA A 1 106 ? -10.598 5.880 17.552 1.00 82.88 106 ALA A CA 1
ATOM 798 C C . ALA A 1 106 ? -11.162 4.690 18.329 1.00 82.88 106 ALA A C 1
ATOM 800 O O . ALA A 1 106 ? -11.310 3.587 17.794 1.00 82.88 106 ALA A O 1
ATOM 801 N N . ASP A 1 107 ? -11.486 4.937 19.597 1.00 82.94 107 ASP A N 1
ATOM 802 C CA . ASP A 1 107 ? -12.307 4.035 20.398 1.00 82.94 107 ASP A CA 1
ATOM 803 C C . ASP A 1 107 ? -13.777 4.285 20.057 1.00 82.94 107 ASP A C 1
ATOM 805 O O . ASP A 1 107 ? -14.289 5.396 20.204 1.00 82.94 107 ASP A O 1
ATOM 809 N N . GLU A 1 108 ? -14.463 3.249 19.589 1.00 89.06 108 GLU A N 1
ATOM 810 C CA . GLU A 1 108 ? -15.794 3.355 19.010 1.00 89.06 108 GLU A CA 1
ATOM 811 C C . GLU A 1 108 ? -16.729 2.246 19.478 1.00 89.06 108 GLU A C 1
ATOM 813 O O . GLU A 1 108 ? -16.345 1.254 20.106 1.00 89.06 108 GLU A O 1
ATOM 818 N N . SER A 1 109 ? -18.013 2.438 19.180 1.00 88.81 109 SER A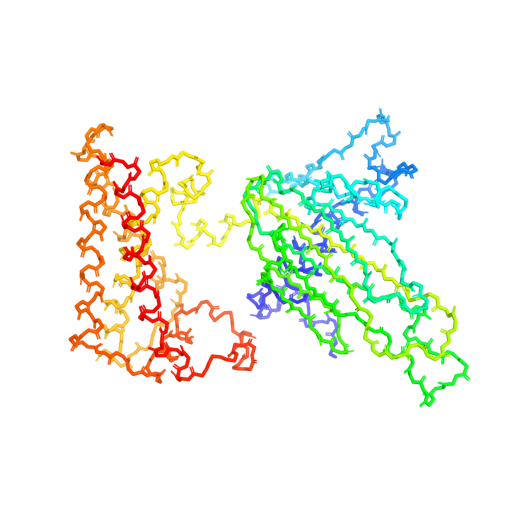 N 1
ATOM 819 C CA . SER A 1 109 ? -19.009 1.402 19.418 1.00 88.81 109 SER A CA 1
ATOM 820 C C . SER A 1 109 ? -20.081 1.362 18.340 1.00 88.81 109 SER A C 1
ATOM 822 O O . SER A 1 109 ? -20.501 2.392 17.803 1.00 88.81 109 SER A O 1
ATOM 824 N N . LEU A 1 110 ? -20.545 0.151 18.047 1.00 88.62 110 LEU A N 1
ATOM 825 C CA . LEU A 1 110 ? -21.738 -0.089 17.247 1.00 88.62 110 LEU A CA 1
ATOM 826 C C . LEU A 1 110 ? -22.924 -0.320 18.170 1.00 88.62 110 LEU A C 1
ATOM 828 O O . LEU A 1 110 ? -22.906 -1.224 19.009 1.00 88.62 110 LEU A O 1
ATOM 832 N N . LYS A 1 111 ? -23.972 0.489 18.011 1.00 87.69 111 LYS A N 1
ATOM 833 C CA . LYS A 1 111 ? -25.226 0.280 18.743 1.00 87.69 111 LYS A CA 1
ATOM 834 C C . LYS A 1 111 ? -25.926 -0.994 18.253 1.00 87.69 111 LYS A C 1
ATOM 836 O O . LYS A 1 111 ? -25.734 -1.390 17.102 1.00 87.69 111 LYS A O 1
ATOM 841 N N . PRO A 1 112 ? -26.802 -1.611 19.066 1.00 82.06 112 PRO A N 1
ATOM 842 C CA . PRO A 1 112 ? -27.641 -2.708 18.594 1.00 82.06 112 PRO A CA 1
ATOM 843 C C . PRO A 1 112 ? -28.393 -2.333 17.305 1.00 82.06 112 PRO A C 1
ATOM 845 O O . PRO A 1 112 ? -29.064 -1.303 17.247 1.00 82.06 112 PRO A O 1
ATOM 848 N N . GLY A 1 113 ? -28.258 -3.162 16.266 1.00 83.06 113 GLY A N 1
ATOM 849 C CA . GLY A 1 113 ? -28.873 -2.946 14.948 1.00 83.06 113 GLY A CA 1
ATOM 850 C C . GLY A 1 113 ? -28.090 -2.024 14.005 1.00 83.06 113 GLY A C 1
ATOM 851 O O . GLY A 1 113 ? -28.446 -1.906 12.831 1.00 83.06 113 GLY A O 1
ATOM 852 N N . GLU A 1 114 ? -27.013 -1.394 14.475 1.00 88.81 114 GLU A N 1
ATOM 853 C CA . GLU A 1 114 ? -26.118 -0.629 13.617 1.00 88.81 114 GLU A CA 1
ATOM 854 C C . GLU A 1 114 ? -25.309 -1.571 12.721 1.00 88.81 114 GLU A C 1
ATOM 856 O O . GLU A 1 114 ? -24.632 -2.479 13.193 1.00 88.81 114 GLU A O 1
ATOM 861 N N . LYS A 1 115 ? -25.397 -1.364 11.402 1.00 91.19 115 LYS A N 1
ATOM 862 C CA . LYS A 1 115 ? -24.783 -2.272 10.423 1.00 91.19 115 LYS A CA 1
ATOM 863 C C . LYS A 1 115 ? -23.289 -2.039 10.233 1.00 91.19 115 LYS A C 1
ATOM 865 O O . LYS A 1 115 ? -22.591 -2.976 9.871 1.00 91.19 115 LYS A O 1
ATOM 870 N N . LYS A 1 116 ? -22.826 -0.797 10.398 1.00 93.50 116 LYS A N 1
ATOM 871 C CA . LYS A 1 116 ? -21.423 -0.417 10.219 1.00 93.50 116 LYS A CA 1
ATOM 872 C C . LYS A 1 116 ? -21.113 0.958 10.804 1.00 93.50 116 LYS A C 1
ATOM 874 O O . LYS A 1 116 ? -21.998 1.810 10.864 1.00 93.50 116 LYS A O 1
ATOM 879 N N . ARG A 1 117 ? -19.840 1.187 11.122 1.00 94.69 117 ARG A N 1
ATOM 880 C CA . ARG A 1 117 ? -19.228 2.497 11.388 1.00 94.69 117 ARG A CA 1
ATOM 881 C C . ARG A 1 117 ? -18.278 2.814 10.233 1.00 94.69 117 ARG A C 1
ATOM 883 O O . ARG A 1 117 ? -17.600 1.918 9.736 1.00 94.69 117 ARG A O 1
ATOM 890 N N . CYS A 1 118 ? -18.266 4.069 9.797 1.00 96.12 118 CYS A N 1
ATOM 891 C CA . CYS A 1 118 ? -17.425 4.547 8.703 1.00 96.12 118 CYS A CA 1
ATOM 892 C C . CYS A 1 118 ? -16.440 5.594 9.234 1.00 96.12 118 CYS A C 1
ATOM 894 O O . CYS A 1 118 ? -16.863 6.477 9.979 1.00 96.12 118 CYS A O 1
ATOM 896 N N . PHE A 1 119 ? -15.182 5.512 8.806 1.00 96.38 119 PHE A N 1
ATOM 897 C CA . PHE A 1 119 ? -14.134 6.501 9.054 1.00 96.38 119 PHE A CA 1
ATOM 898 C C . PHE A 1 119 ? -13.593 6.956 7.705 1.00 96.38 119 PHE A C 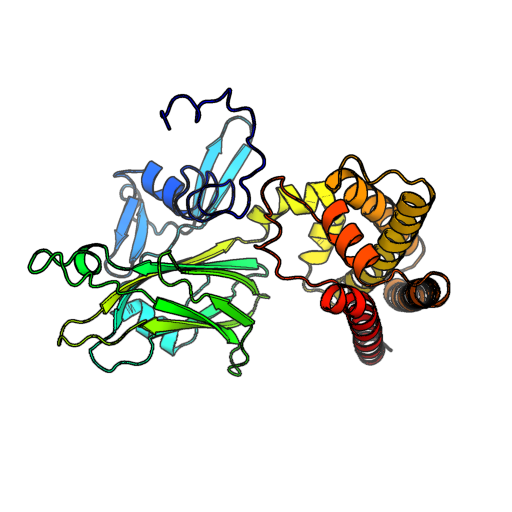1
ATOM 900 O O . PHE A 1 119 ? -13.162 6.131 6.903 1.00 96.38 119 PHE A O 1
ATOM 907 N N . ARG A 1 120 ? -13.693 8.249 7.418 1.00 97.50 120 ARG A N 1
ATOM 908 C CA . ARG A 1 120 ? -13.383 8.822 6.108 1.00 97.50 120 ARG A CA 1
ATOM 909 C C . ARG A 1 120 ? -12.157 9.700 6.203 1.00 97.50 120 ARG A C 1
ATOM 911 O O . ARG A 1 120 ? -12.189 10.709 6.909 1.00 97.50 120 ARG A O 1
ATOM 918 N N . SER A 1 121 ? -11.140 9.319 5.449 1.00 94.62 121 SER A N 1
ATOM 919 C CA . SER A 1 121 ? -9.825 9.935 5.478 1.00 94.62 121 SER A CA 1
ATOM 920 C C . SER A 1 121 ? -9.446 10.525 4.128 1.00 94.62 121 SER A C 1
ATOM 922 O O . SER A 1 121 ? -9.895 10.045 3.083 1.00 94.62 121 SER A O 1
ATOM 924 N N . THR A 1 122 ? -8.589 11.543 4.167 1.00 92.50 122 THR A N 1
ATOM 925 C CA . THR A 1 122 ? -7.868 12.068 3.002 1.00 92.50 122 THR A CA 1
ATOM 926 C C . THR A 1 122 ? -6.379 11.871 3.247 1.00 92.50 122 THR A C 1
ATOM 928 O O . THR A 1 122 ? -5.864 12.324 4.266 1.00 92.50 122 THR A O 1
ATOM 931 N N . ALA A 1 123 ? -5.685 11.196 2.333 1.00 84.81 123 ALA A N 1
ATOM 932 C CA . ALA A 1 123 ? -4.267 10.911 2.503 1.00 84.81 123 ALA A CA 1
ATOM 933 C C . ALA A 1 123 ? -3.426 12.193 2.358 1.00 84.81 123 ALA A C 1
ATOM 935 O O . ALA A 1 123 ? -3.504 12.857 1.319 1.00 84.81 123 ALA A O 1
ATOM 936 N N . PRO A 1 124 ? -2.612 12.573 3.357 1.00 78.06 124 PRO A N 1
ATOM 937 C CA . PRO A 1 124 ? -1.745 13.744 3.250 1.00 78.06 124 PRO A CA 1
ATOM 938 C C . PRO A 1 124 ? -0.539 13.509 2.326 1.00 78.06 124 PRO A C 1
ATOM 940 O O . PRO A 1 124 ? 0.010 14.478 1.797 1.00 78.06 124 PRO A O 1
ATOM 943 N N . ASN A 1 125 ? -0.144 12.247 2.114 1.00 73.75 125 ASN A N 1
ATOM 944 C CA . ASN A 1 125 ? 1.029 11.832 1.340 1.00 73.75 125 ASN A CA 1
ATOM 945 C C . ASN A 1 125 ? 0.742 10.568 0.507 1.00 73.75 125 ASN A C 1
ATOM 947 O O . ASN A 1 125 ? -0.276 9.907 0.696 1.00 73.75 125 ASN A O 1
ATOM 951 N N . ASN A 1 126 ? 1.662 10.226 -0.401 1.00 67.44 126 ASN A N 1
ATOM 952 C CA . ASN A 1 126 ? 1.707 8.907 -1.040 1.00 67.44 126 ASN A CA 1
ATOM 953 C C . ASN A 1 126 ? 2.222 7.895 -0.009 1.00 67.44 126 ASN A C 1
ATOM 955 O O . ASN A 1 126 ? 3.369 8.008 0.416 1.00 67.44 126 ASN A O 1
ATOM 959 N N . GLU A 1 127 ? 1.408 6.930 0.413 1.00 66.06 127 GLU 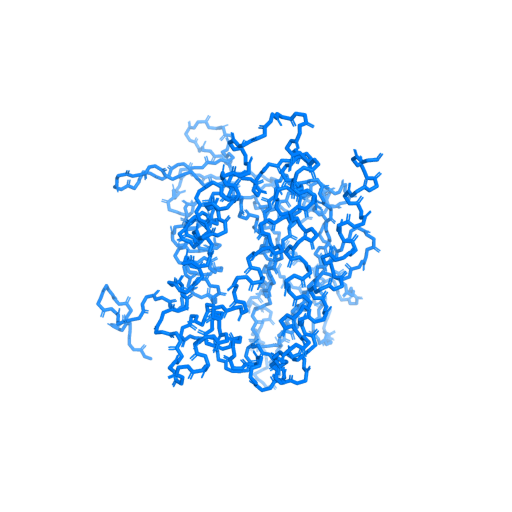A N 1
ATOM 960 C CA . GLU A 1 127 ? 1.770 6.046 1.526 1.00 66.06 127 GLU A CA 1
ATOM 961 C C . GLU A 1 127 ? 1.088 4.676 1.487 1.00 66.06 127 GLU A C 1
ATOM 963 O O . GLU A 1 127 ? 0.094 4.450 0.790 1.00 66.06 127 GLU A O 1
ATOM 968 N N . ILE A 1 128 ? 1.641 3.743 2.263 1.00 66.56 128 ILE A N 1
ATOM 969 C CA . ILE A 1 128 ? 0.977 2.481 2.587 1.00 66.56 128 ILE A CA 1
ATOM 970 C C . ILE A 1 128 ? 0.213 2.698 3.889 1.00 66.56 128 ILE A C 1
ATOM 972 O O . ILE A 1 128 ? 0.803 2.994 4.929 1.00 66.56 128 ILE A O 1
ATOM 976 N N . VAL A 1 129 ? -1.104 2.528 3.837 1.00 75.06 129 VAL A N 1
ATOM 977 C CA . VAL A 1 129 ? -1.979 2.635 5.002 1.00 75.06 129 VAL A CA 1
ATOM 978 C C . VAL A 1 129 ? -2.262 1.247 5.544 1.00 75.06 129 VAL A C 1
ATOM 980 O O . VAL A 1 129 ? -2.706 0.354 4.821 1.00 75.06 129 VAL A O 1
ATOM 983 N N . SER A 1 130 ? -2.039 1.081 6.843 1.00 76.50 130 SER A N 1
ATOM 984 C CA . SER A 1 130 ? -2.424 -0.101 7.607 1.00 76.50 130 SER A CA 1
ATOM 985 C C . SER A 1 130 ? -3.629 0.224 8.475 1.00 76.50 130 SER A C 1
ATOM 987 O O . SER A 1 130 ? -3.633 1.234 9.176 1.00 76.50 130 SER A O 1
ATOM 989 N N . VAL A 1 131 ? -4.643 -0.638 8.451 1.00 81.19 131 VAL A N 1
ATOM 990 C CA . VAL A 1 131 ? -5.850 -0.483 9.270 1.00 81.19 131 VAL A CA 1
ATOM 991 C C . VAL A 1 131 ? -6.065 -1.733 10.095 1.00 81.19 131 VAL A C 1
ATOM 993 O O . VAL A 1 131 ? -6.175 -2.828 9.547 1.00 81.19 131 VAL A O 1
ATOM 996 N N . VAL A 1 132 ? -6.172 -1.557 11.408 1.00 80.75 132 VAL A N 1
ATOM 997 C CA . VAL A 1 132 ? -6.398 -2.626 12.379 1.00 80.75 132 VAL A CA 1
ATOM 998 C C . VAL A 1 132 ? -7.682 -2.356 13.145 1.00 80.75 132 VAL A C 1
ATOM 1000 O O . VAL A 1 132 ? -7.898 -1.247 13.630 1.00 80.75 132 VAL A O 1
ATOM 1003 N N . VAL A 1 133 ? -8.514 -3.384 13.308 1.00 83.00 133 VAL A N 1
ATOM 1004 C CA . VAL A 1 133 ? -9.696 -3.335 14.176 1.00 83.00 133 VAL A CA 1
ATOM 1005 C C . VAL A 1 133 ? -9.539 -4.328 15.316 1.00 83.00 133 VAL A C 1
ATOM 1007 O O . VAL A 1 133 ? -9.533 -5.540 15.100 1.00 83.00 133 VAL A O 1
ATOM 1010 N N . VAL A 1 134 ? -9.444 -3.805 16.536 1.00 80.50 134 VAL A N 1
ATOM 1011 C CA . VAL A 1 134 ? -9.278 -4.579 17.767 1.00 80.50 134 VAL A CA 1
ATOM 1012 C C . VAL A 1 134 ? -10.597 -4.581 18.547 1.00 80.50 134 VAL A C 1
ATOM 1014 O O . VAL A 1 134 ? -11.029 -3.520 19.004 1.00 80.50 134 VAL A O 1
ATOM 1017 N N . PRO A 1 135 ? -11.257 -5.739 18.724 1.00 79.81 135 PRO A N 1
ATOM 1018 C CA . PRO A 1 135 ? -12.409 -5.853 19.615 1.00 79.81 135 PRO A CA 1
ATOM 1019 C C . PRO A 1 135 ? -12.038 -5.526 21.067 1.00 79.81 135 PRO A C 1
ATOM 1021 O O . PRO A 1 135 ? -10.952 -5.879 21.529 1.00 79.81 135 PRO A O 1
ATOM 1024 N N . ASP A 1 136 ? -12.953 -4.909 21.816 1.00 75.56 136 ASP A N 1
ATOM 1025 C CA . ASP A 1 136 ? -12.779 -4.749 23.262 1.00 75.56 136 ASP A CA 1
ATOM 1026 C C . ASP A 1 136 ? -12.828 -6.128 23.947 1.00 75.56 136 ASP A C 1
ATOM 1028 O O . ASP A 1 136 ? -13.819 -6.860 23.863 1.00 75.56 136 ASP A O 1
ATOM 1032 N N . VAL A 1 137 ? -11.750 -6.488 24.650 1.00 60.28 137 VAL A N 1
ATOM 1033 C CA . VAL A 1 137 ? -11.603 -7.786 25.330 1.00 60.28 137 VAL A CA 1
ATOM 1034 C C . VAL A 1 137 ? -12.714 -8.054 26.347 1.00 60.28 137 VAL A C 1
ATOM 1036 O O . VAL A 1 137 ? -13.102 -9.212 26.527 1.00 60.28 137 VAL A O 1
ATOM 1039 N N . SER A 1 138 ? -13.296 -7.009 26.947 1.00 59.78 138 SER A N 1
ATOM 1040 C CA . SER A 1 138 ? -14.429 -7.137 27.875 1.00 59.78 138 SER A CA 1
ATOM 1041 C C . SER A 1 138 ? -15.702 -7.670 27.205 1.00 59.78 138 SER A C 1
ATOM 1043 O O . SER A 1 138 ? -16.572 -8.211 27.885 1.00 59.78 138 SER A O 1
ATOM 1045 N N . MET A 1 139 ? -15.792 -7.577 25.875 1.00 55.06 139 MET A N 1
ATOM 1046 C CA . MET A 1 139 ? -16.899 -8.100 25.070 1.00 55.06 139 MET A CA 1
ATOM 1047 C C . MET A 1 139 ? -16.639 -9.525 24.556 1.00 55.06 139 MET A C 1
ATOM 1049 O O . MET A 1 139 ? -17.586 -10.216 24.183 1.00 55.06 139 MET A O 1
ATOM 1053 N N . THR A 1 140 ? -15.378 -9.979 24.558 1.00 51.88 140 THR A N 1
ATOM 1054 C CA . THR A 1 140 ? -14.974 -11.315 24.066 1.00 51.88 140 THR A CA 1
ATOM 1055 C C . THR A 1 140 ? -15.118 -12.427 25.107 1.00 51.88 140 THR A C 1
ATOM 1057 O O . THR A 1 140 ? -15.231 -13.606 24.765 1.00 51.88 140 THR A O 1
ATOM 1060 N N . LEU A 1 141 ? -15.155 -12.059 26.388 1.00 50.97 141 LEU A N 1
ATOM 1061 C CA . LEU A 1 141 ? -15.352 -12.972 27.506 1.00 50.97 141 LEU A CA 1
ATOM 1062 C C . LEU A 1 141 ? -16.776 -12.796 28.031 1.00 50.97 141 LEU A C 1
ATOM 1064 O O . LEU A 1 141 ? -17.175 -11.703 28.414 1.00 50.97 141 LEU A O 1
ATOM 1068 N N . ASN A 1 142 ? -17.560 -13.875 28.053 1.00 54.28 142 ASN A N 1
ATOM 1069 C CA . ASN A 1 142 ? -18.849 -13.895 28.737 1.00 54.28 142 ASN A CA 1
ATOM 1070 C C . ASN A 1 142 ? -18.648 -14.477 30.146 1.00 54.28 142 ASN A C 1
ATOM 1072 O O . ASN A 1 142 ? -18.707 -15.699 30.297 1.00 54.28 142 ASN A O 1
ATOM 1076 N N . PRO A 1 143 ? -18.414 -13.652 31.185 1.00 52.19 143 PRO A N 1
ATOM 1077 C CA . PRO A 1 143 ? -18.206 -14.162 32.539 1.00 52.19 143 PRO A CA 1
ATOM 1078 C C . PRO A 1 143 ? -19.450 -14.862 33.106 1.00 52.19 143 PRO A C 1
ATOM 1080 O O . PRO A 1 143 ? -19.334 -15.641 34.045 1.00 52.19 143 PRO A O 1
ATOM 1083 N N . ALA A 1 144 ? -20.636 -14.612 32.537 1.00 57.41 144 ALA A N 1
ATOM 1084 C CA . ALA A 1 144 ? -21.899 -15.159 33.019 1.00 57.41 144 ALA A CA 1
ATOM 1085 C C . ALA A 1 144 ? -22.268 -16.519 32.397 1.00 57.41 144 ALA A C 1
ATOM 1087 O O . ALA A 1 144 ? -23.092 -17.232 32.967 1.00 57.41 144 ALA A O 1
ATOM 1088 N N . ASN A 1 145 ? -21.702 -16.900 31.243 1.00 54.84 145 ASN A N 1
ATOM 1089 C CA . ASN A 1 145 ? -21.972 -18.209 30.642 1.00 54.84 145 ASN A CA 1
ATOM 1090 C C . ASN A 1 145 ? -20.811 -18.705 29.750 1.00 54.84 145 ASN A C 1
ATOM 1092 O O . ASN A 1 145 ? -20.746 -18.337 28.573 1.00 54.84 145 ASN A O 1
ATOM 1096 N N . PRO A 1 146 ? -19.933 -19.587 30.270 1.00 55.38 146 PRO A N 1
ATOM 1097 C CA . PRO A 1 146 ? -18.804 -20.163 29.531 1.00 55.38 146 PRO A CA 1
ATOM 1098 C C . PRO A 1 146 ? -19.202 -20.961 28.280 1.00 55.38 146 PRO A C 1
ATOM 1100 O O . PRO A 1 146 ? -18.372 -21.175 27.402 1.00 55.38 146 PRO A O 1
ATOM 1103 N N . TRP A 1 147 ? -20.462 -21.403 28.189 1.00 54.53 147 TRP A N 1
ATOM 1104 C CA . TRP A 1 147 ? -20.967 -22.226 27.085 1.00 54.53 147 TRP A CA 1
ATOM 1105 C C . TRP A 1 147 ? -21.387 -21.414 25.853 1.00 54.53 147 TRP A C 1
ATOM 1107 O O . TRP A 1 147 ? -21.559 -21.985 24.779 1.00 54.53 147 TRP A O 1
ATOM 1117 N N . PHE A 1 148 ? -21.516 -20.089 25.980 1.00 51.88 148 PHE A N 1
ATOM 1118 C CA . PHE A 1 148 ? -21.778 -19.181 24.862 1.00 51.88 148 PHE A CA 1
ATOM 1119 C C . PHE A 1 148 ? -20.668 -18.132 24.797 1.00 51.88 148 PHE A C 1
ATOM 1121 O O . PHE A 1 148 ? -20.819 -17.046 25.374 1.00 51.88 148 PHE A O 1
ATOM 1128 N N . PRO A 1 149 ? -19.543 -18.426 24.121 1.00 50.19 149 PRO A N 1
ATOM 1129 C CA . PRO A 1 149 ? -18.530 -17.412 23.901 1.00 50.19 149 PRO A CA 1
ATOM 1130 C C . PRO A 1 149 ? -19.165 -16.285 23.073 1.00 50.19 149 PRO A C 1
ATOM 1132 O O . PRO A 1 149 ? -19.604 -16.506 21.943 1.00 50.19 149 PRO A O 1
ATOM 1135 N N . LYS A 1 150 ? -19.241 -15.070 23.635 1.00 56.44 150 LYS A N 1
ATOM 1136 C CA . LYS A 1 150 ? -19.549 -13.854 22.870 1.00 56.44 150 LYS A CA 1
ATOM 1137 C C . LYS A 1 150 ? -18.330 -13.567 21.989 1.00 56.44 150 LYS A C 1
ATOM 1139 O O . LYS A 1 150 ? -17.524 -12.701 22.291 1.00 56.44 150 LYS A O 1
ATOM 1144 N N . ARG A 1 151 ? -18.139 -14.331 20.913 1.00 57.56 151 ARG A N 1
ATOM 1145 C CA . ARG A 1 151 ? -17.123 -14.003 19.907 1.00 57.56 151 ARG A CA 1
ATOM 1146 C C . ARG A 1 151 ? -17.664 -12.861 19.059 1.00 57.56 151 ARG A C 1
ATOM 1148 O O . ARG A 1 151 ? -18.223 -13.087 17.993 1.00 57.56 151 ARG A O 1
ATOM 1155 N N . GLN A 1 152 ? -17.588 -11.651 19.601 1.00 68.94 152 GLN A N 1
ATOM 1156 C CA . GLN A 1 152 ? -17.839 -10.433 18.847 1.00 68.94 152 GLN A CA 1
ATOM 1157 C C . GLN A 1 152 ? -16.538 -10.053 18.156 1.00 68.94 152 GLN A C 1
ATOM 1159 O O . GLN A 1 152 ? -15.530 -9.782 18.807 1.00 68.94 152 GLN A O 1
ATOM 1164 N N . ASN A 1 153 ? -16.562 -10.101 16.834 1.00 78.94 153 ASN A N 1
ATOM 1165 C CA . ASN A 1 153 ? -15.480 -9.639 15.983 1.00 78.94 153 ASN A CA 1
ATOM 1166 C C . ASN A 1 153 ? -16.078 -8.707 14.923 1.00 78.94 153 ASN A C 1
ATOM 1168 O O . ASN A 1 153 ? -17.290 -8.483 14.908 1.00 78.94 153 ASN A O 1
ATOM 1172 N N . PHE A 1 154 ? -15.250 -8.136 14.059 1.00 86.94 154 PHE A N 1
ATOM 1173 C CA . PHE A 1 154 ? -15.682 -7.133 13.098 1.00 86.94 154 PHE A CA 1
ATOM 1174 C C . PHE A 1 154 ? -15.126 -7.424 11.712 1.00 86.94 154 PHE A C 1
ATOM 1176 O O . PHE A 1 154 ? -13.948 -7.721 11.565 1.00 86.94 154 PHE A O 1
ATOM 1183 N N . ASP A 1 155 ? -15.966 -7.275 10.694 1.00 89.38 155 ASP A N 1
ATOM 1184 C CA . ASP A 1 155 ? -15.516 -7.190 9.313 1.00 89.38 155 ASP A CA 1
ATOM 1185 C C . ASP A 1 155 ? -14.891 -5.817 9.071 1.00 89.38 155 ASP A C 1
ATOM 1187 O O . ASP A 1 155 ? -15.430 -4.789 9.495 1.00 89.38 155 ASP A O 1
ATOM 1191 N N . LEU A 1 156 ? -13.788 -5.811 8.330 1.00 87.38 156 LEU A N 1
ATOM 1192 C CA . LEU A 1 156 ? -13.069 -4.619 7.914 1.00 87.38 156 LEU A CA 1
ATOM 1193 C C . LEU A 1 156 ? -13.105 -4.509 6.389 1.00 87.38 156 LEU A C 1
ATOM 1195 O O . LEU A 1 156 ? -12.714 -5.430 5.677 1.00 87.38 156 LEU A O 1
ATOM 1199 N N . GLU A 1 157 ? -13.561 -3.376 5.870 1.00 91.50 157 GLU A N 1
ATOM 1200 C CA . GLU A 1 157 ? -13.564 -3.066 4.440 1.00 91.50 157 GLU A CA 1
ATOM 1201 C C . GLU A 1 157 ? -13.012 -1.658 4.218 1.00 91.50 157 GLU A C 1
ATOM 1203 O O . GLU A 1 157 ? -13.360 -0.734 4.943 1.00 91.50 157 GLU A O 1
ATOM 1208 N N . VAL A 1 158 ? -12.183 -1.484 3.194 1.00 87.88 158 VAL A N 1
ATOM 1209 C CA . VAL A 1 158 ? -11.729 -0.175 2.720 1.00 87.88 158 VAL A CA 1
ATOM 1210 C C . VAL A 1 158 ? -12.304 0.057 1.335 1.00 87.88 158 VAL A C 1
ATOM 1212 O O . VAL A 1 158 ? -12.219 -0.811 0.459 1.00 87.88 158 VAL A O 1
ATOM 1215 N N . VAL A 1 159 ? -12.883 1.234 1.130 1.00 92.62 159 VAL A N 1
ATOM 1216 C CA . VAL A 1 159 ? -13.427 1.656 -0.161 1.00 92.62 159 VAL A CA 1
ATOM 1217 C C . VAL A 1 159 ? -12.913 3.035 -0.567 1.00 92.62 159 VAL A C 1
ATOM 1219 O O . VAL A 1 159 ? -12.524 3.832 0.281 1.00 92.62 159 VAL A O 1
ATOM 1222 N N . THR A 1 160 ? -12.968 3.337 -1.859 1.00 90.56 160 THR A N 1
ATOM 1223 C CA . THR A 1 160 ? -12.737 4.684 -2.401 1.00 90.56 160 THR A CA 1
ATOM 1224 C C . THR A 1 160 ? -13.889 5.640 -2.055 1.00 90.56 160 THR A C 1
ATOM 1226 O O . THR A 1 160 ? -14.968 5.202 -1.646 1.00 90.56 160 THR A O 1
ATOM 1229 N N . GLU A 1 161 ? -13.723 6.943 -2.315 1.00 92.69 161 GLU A N 1
ATOM 1230 C CA . GLU A 1 161 ? -14.810 7.944 -2.228 1.00 92.69 161 GLU A CA 1
ATOM 1231 C C . GLU A 1 161 ? -16.056 7.555 -3.049 1.00 92.69 161 GLU A C 1
ATOM 1233 O O . GLU A 1 161 ? -17.188 7.779 -2.622 1.00 92.69 161 GLU A O 1
ATOM 1238 N N . THR A 1 162 ? -15.865 6.892 -4.194 1.00 92.19 162 THR A N 1
ATOM 1239 C CA . THR A 1 162 ? -16.955 6.394 -5.053 1.00 92.19 162 THR A CA 1
ATOM 1240 C C . THR A 1 162 ? -17.612 5.109 -4.536 1.00 92.19 162 THR A C 1
ATOM 1242 O O . THR A 1 162 ? -18.578 4.623 -5.122 1.00 92.19 162 THR A O 1
ATOM 1245 N N . GLY A 1 163 ? -17.103 4.539 -3.441 1.00 91.25 163 GLY A N 1
ATOM 1246 C CA . GLY A 1 163 ? -17.597 3.305 -2.840 1.00 91.25 163 GLY A CA 1
ATOM 1247 C C . GLY A 1 163 ? -17.064 2.022 -3.482 1.00 91.25 163 GLY A C 1
ATOM 1248 O O . GLY A 1 163 ? -17.540 0.942 -3.122 1.00 91.25 163 GLY A O 1
ATOM 1249 N N . LYS A 1 164 ? -16.084 2.104 -4.395 1.00 89.25 164 LYS A N 1
ATOM 1250 C CA . LYS A 1 164 ? -15.409 0.926 -4.960 1.00 89.25 164 LYS A CA 1
ATOM 1251 C C . LYS A 1 164 ? -14.550 0.282 -3.876 1.00 89.25 164 LYS A C 1
ATOM 1253 O O . LYS A 1 164 ? -13.736 0.952 -3.249 1.00 89.25 164 LYS A O 1
ATOM 1258 N N . LYS A 1 165 ? -14.709 -1.024 -3.669 1.00 86.56 165 LYS A N 1
ATOM 1259 C CA . LYS A 1 165 ? -13.899 -1.776 -2.707 1.00 86.56 165 LYS A CA 1
ATOM 1260 C C . LYS A 1 165 ? -12.432 -1.825 -3.140 1.00 86.56 165 LYS A C 1
ATOM 1262 O O . LYS A 1 165 ? -12.152 -2.199 -4.276 1.00 86.56 165 LYS A O 1
ATOM 1267 N N . VAL A 1 166 ? -11.541 -1.474 -2.215 1.00 79.25 166 VAL A N 1
ATOM 1268 C CA . VAL A 1 166 ? -10.081 -1.554 -2.357 1.00 79.25 166 VAL A CA 1
ATOM 1269 C C . VAL A 1 166 ? -9.591 -2.874 -1.765 1.00 79.25 166 VAL A C 1
ATOM 1271 O O . VAL A 1 166 ? -9.053 -3.711 -2.480 1.00 79.25 166 VAL A O 1
ATOM 1274 N N . VAL A 1 167 ? -9.849 -3.099 -0.474 1.00 77.62 167 VAL A N 1
ATOM 1275 C CA . VAL A 1 167 ? -9.404 -4.289 0.270 1.00 77.62 167 VAL A CA 1
ATOM 1276 C C . VAL A 1 167 ? -10.388 -4.610 1.401 1.00 77.62 167 VAL A C 1
ATOM 1278 O O . VAL A 1 167 ? -11.146 -3.744 1.839 1.00 77.62 167 VAL A O 1
ATOM 1281 N N . SER A 1 168 ? -10.430 -5.858 1.869 1.00 83.12 168 SER A N 1
ATOM 1282 C CA . SER A 1 168 ? -11.270 -6.257 3.006 1.00 83.12 168 SER A CA 1
ATOM 1283 C C . SER A 1 168 ? -10.690 -7.446 3.767 1.00 83.12 168 SER A C 1
ATOM 1285 O O . SER A 1 168 ? -10.096 -8.321 3.146 1.00 83.12 168 SER A O 1
ATOM 1287 N N . SER A 1 169 ? -10.954 -7.521 5.071 1.00 77.94 169 SER A N 1
ATOM 1288 C CA . SER A 1 169 ? -10.628 -8.648 5.950 1.00 77.94 169 SER A CA 1
ATOM 1289 C C . SER A 1 169 ? -11.866 -9.060 6.755 1.00 77.94 169 SER A C 1
ATOM 1291 O O . SER A 1 169 ? -12.648 -8.207 7.179 1.00 77.94 169 SER A O 1
ATOM 1293 N N . ARG A 1 170 ? -12.089 -10.373 6.888 1.00 82.75 170 ARG A N 1
ATOM 1294 C CA . ARG A 1 170 ? -13.278 -10.973 7.535 1.00 82.75 170 ARG A CA 1
ATOM 1295 C C . ARG A 1 170 ? -12.918 -12.165 8.420 1.00 82.75 170 ARG A C 1
ATOM 1297 O O . ARG A 1 170 ? -13.629 -13.166 8.474 1.00 82.75 170 ARG A O 1
ATOM 1304 N N . LEU A 1 171 ? -11.762 -12.102 9.0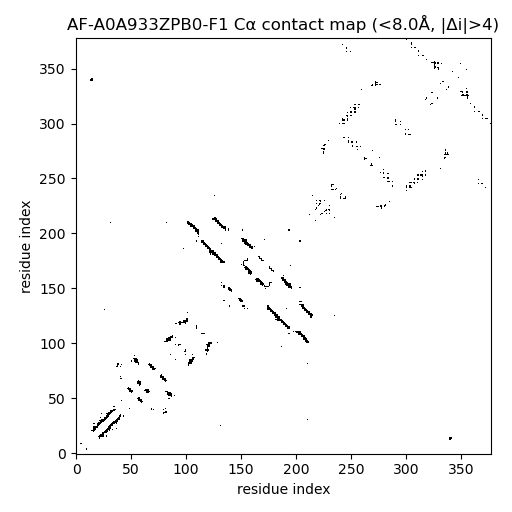68 1.00 69.31 171 LEU A N 1
ATOM 1305 C CA . LEU A 1 171 ? -11.317 -13.138 9.992 1.00 69.31 171 LEU A CA 1
ATOM 1306 C C . LEU A 1 171 ? -12.280 -13.201 11.181 1.00 69.31 171 LEU A C 1
ATOM 1308 O O . LEU A 1 171 ? -12.659 -12.168 11.727 1.00 69.31 171 LEU A O 1
ATOM 1312 N N . SER A 1 172 ? -12.676 -14.410 11.575 1.00 65.38 172 SER A N 1
ATOM 1313 C CA . SER A 1 172 ? -13.672 -14.641 12.630 1.00 65.38 172 SER A CA 1
ATOM 1314 C C . SER A 1 172 ? -13.062 -14.781 14.024 1.00 65.38 172 SER A C 1
ATOM 1316 O O . SER A 1 172 ? -13.681 -14.400 15.014 1.00 65.38 172 SER A O 1
ATOM 1318 N N . GLU A 1 173 ? -11.826 -15.272 14.119 1.00 61.25 173 GLU A N 1
ATOM 1319 C CA . GLU A 1 173 ? -11.160 -15.584 15.395 1.00 61.25 173 GLU A CA 1
ATOM 1320 C C . GLU A 1 173 ? -9.913 -14.731 15.673 1.00 61.25 173 GLU A C 1
ATOM 1322 O O . GLU A 1 173 ? -9.253 -14.910 16.695 1.00 61.25 173 GLU A O 1
ATOM 1327 N N . LYS A 1 174 ? -9.570 -13.812 14.766 1.00 65.00 174 LYS A N 1
ATOM 1328 C CA . LYS A 1 174 ? -8.376 -12.963 14.848 1.00 65.00 174 LYS A CA 1
ATOM 1329 C C . LYS A 1 174 ? -8.740 -11.496 14.639 1.00 65.00 174 LYS A C 1
ATOM 1331 O O . LYS A 1 174 ? -9.803 -11.187 14.107 1.00 65.00 174 LYS A O 1
ATOM 1336 N N . VAL A 1 175 ? -7.830 -10.613 15.042 1.00 69.19 175 VAL A N 1
ATOM 1337 C CA . VAL A 1 175 ? -7.879 -9.180 14.728 1.00 69.19 175 VAL A CA 1
ATOM 1338 C C . VAL A 1 175 ? -7.887 -9.003 13.209 1.00 69.19 175 VAL A C 1
ATOM 1340 O O . VAL A 1 175 ? -7.102 -9.642 12.506 1.00 69.19 175 VAL A O 1
ATOM 1343 N N . ASN A 1 176 ? -8.771 -8.142 12.709 1.00 73.88 176 ASN A N 1
ATOM 1344 C CA . ASN A 1 176 ? -8.851 -7.842 11.285 1.00 73.88 176 ASN A CA 1
ATOM 1345 C C . ASN A 1 176 ? -7.859 -6.727 10.937 1.00 73.88 176 ASN A C 1
ATOM 1347 O O . ASN A 1 176 ? -7.879 -5.655 11.544 1.00 73.88 176 ASN A O 1
ATOM 1351 N N . LEU A 1 177 ? -6.992 -7.014 9.966 1.00 76.44 177 LEU A N 1
ATOM 1352 C CA . LEU A 1 177 ? -5.961 -6.128 9.430 1.00 76.44 177 LEU A CA 1
ATOM 1353 C C . LEU A 1 177 ? -6.106 -6.077 7.909 1.00 76.44 177 LEU A C 1
ATOM 1355 O O . LEU A 1 177 ? -6.324 -7.110 7.272 1.00 76.44 177 LEU A O 1
ATOM 1359 N N . VAL A 1 178 ? -5.945 -4.888 7.338 1.00 72.19 178 VAL A N 1
ATOM 1360 C CA . VAL A 1 178 ? -5.710 -4.696 5.904 1.00 72.19 178 VAL A CA 1
ATOM 1361 C C . VAL A 1 178 ? -4.588 -3.687 5.695 1.00 72.19 178 VAL A C 1
ATOM 1363 O O . VAL A 1 178 ? -4.389 -2.796 6.522 1.00 72.19 178 VAL A O 1
ATOM 1366 N N . GLN A 1 179 ? -3.883 -3.819 4.576 1.00 71.31 179 GLN A N 1
ATOM 1367 C CA . GLN A 1 179 ? -2.907 -2.844 4.103 1.00 71.31 179 GLN A CA 1
ATOM 1368 C C . GLN A 1 179 ? -3.222 -2.506 2.649 1.00 71.31 179 GLN A C 1
ATOM 1370 O O . GLN A 1 179 ? -3.616 -3.387 1.881 1.00 71.31 179 GLN A O 1
ATOM 1375 N N . PHE A 1 180 ? -3.106 -1.236 2.280 1.00 70.75 180 PHE A N 1
ATOM 1376 C CA . PHE A 1 180 ? -3.343 -0.772 0.916 1.00 70.75 180 PHE A CA 1
ATOM 1377 C C . PHE A 1 180 ? -2.533 0.492 0.635 1.00 70.75 180 PHE A C 1
ATOM 1379 O O . PHE A 1 180 ? -2.121 1.197 1.553 1.00 70.75 180 PHE A O 1
ATOM 1386 N N . GLN A 1 181 ? -2.296 0.762 -0.644 1.00 69.56 181 GLN A N 1
ATOM 1387 C CA . GLN A 1 181 ? -1.634 1.981 -1.096 1.00 69.56 181 GLN A CA 1
ATOM 1388 C C . GLN A 1 181 ? -2.664 3.079 -1.347 1.00 69.56 181 GLN A C 1
ATOM 1390 O O . GLN A 1 181 ? -3.758 2.803 -1.846 1.00 69.56 181 GLN A O 1
ATOM 1395 N N . VAL A 1 182 ? -2.296 4.314 -1.020 1.00 72.31 182 VAL A N 1
ATOM 1396 C CA . VAL A 1 182 ? -3.098 5.510 -1.281 1.00 72.31 182 VAL A CA 1
ATOM 1397 C C . VAL A 1 182 ? -2.188 6.642 -1.752 1.00 72.31 182 VAL A C 1
ATOM 1399 O O . VAL A 1 182 ? -1.070 6.797 -1.253 1.00 72.31 182 VAL A O 1
ATOM 1402 N N . ARG A 1 183 ? -2.647 7.417 -2.736 1.00 78.25 183 ARG A N 1
ATOM 1403 C CA . ARG A 1 183 ? -1.929 8.602 -3.218 1.00 78.25 183 ARG A CA 1
ATOM 1404 C C . ARG A 1 183 ? -2.330 9.835 -2.416 1.00 78.25 183 ARG A C 1
ATOM 1406 O O . ARG A 1 183 ? -3.442 9.936 -1.902 1.00 78.25 183 ARG A O 1
ATOM 1413 N N . LYS A 1 184 ? -1.444 10.821 -2.366 1.00 80.38 184 LYS A N 1
ATOM 1414 C CA . LYS A 1 184 ? -1.691 12.123 -1.757 1.00 80.38 184 LYS A CA 1
ATOM 1415 C C . LYS A 1 184 ? -2.968 12.754 -2.313 1.00 80.38 184 LYS A C 1
ATOM 1417 O O . LYS A 1 184 ? -3.167 12.849 -3.521 1.00 80.38 184 LYS A O 1
ATOM 1422 N N . GLY A 1 185 ? -3.828 13.214 -1.414 1.00 84.62 185 GLY A N 1
ATOM 1423 C CA . GLY A 1 185 ? -5.123 13.808 -1.730 1.00 84.62 185 GLY A CA 1
ATOM 1424 C C . GLY A 1 185 ? -6.219 12.799 -2.077 1.00 84.62 185 GLY A C 1
ATOM 1425 O O . GLY A 1 185 ? -7.382 13.199 -2.164 1.00 84.62 185 GLY A O 1
ATOM 1426 N N . GLU A 1 186 ? -5.905 11.508 -2.240 1.00 87.19 186 GLU A N 1
ATOM 1427 C CA . GLU A 1 186 ? -6.938 10.492 -2.409 1.00 87.19 186 GLU A CA 1
ATOM 1428 C C . GLU A 1 186 ? -7.730 10.295 -1.119 1.00 87.19 186 GLU A C 1
ATOM 1430 O O . GLU A 1 186 ? -7.241 10.423 0.007 1.00 87.19 186 GLU A O 1
ATOM 1435 N N . LYS A 1 187 ? -9.000 9.959 -1.318 1.00 95.88 187 LYS A N 1
ATOM 1436 C CA . LYS A 1 187 ? -9.989 9.781 -0.269 1.00 95.88 187 LYS A CA 1
ATOM 1437 C C . LYS A 1 187 ? -10.403 8.326 -0.165 1.00 95.88 187 LYS A C 1
ATOM 1439 O O . LYS A 1 187 ? -10.798 7.709 -1.160 1.00 95.88 187 LYS A O 1
ATOM 1444 N N . PHE A 1 188 ? -10.403 7.807 1.057 1.00 95.06 188 PHE A N 1
ATOM 1445 C CA . PHE A 1 188 ? -10.860 6.453 1.353 1.00 95.06 188 PHE A CA 1
ATOM 1446 C C . PHE A 1 188 ? -11.757 6.397 2.595 1.00 95.06 188 PHE A C 1
ATOM 1448 O O . PHE A 1 188 ? -11.664 7.218 3.506 1.00 95.06 188 PHE A O 1
ATOM 1455 N N . GLU A 1 189 ? -12.654 5.413 2.624 1.00 97.81 189 GLU A N 1
ATOM 1456 C CA . GLU A 1 189 ? -13.530 5.129 3.758 1.00 97.81 189 GLU A CA 1
ATOM 1457 C C . GLU A 1 189 ? -13.214 3.737 4.314 1.00 97.81 189 GLU A C 1
ATOM 1459 O O . GLU A 1 189 ? -13.370 2.725 3.626 1.00 97.81 189 GLU A O 1
ATOM 1464 N N . VAL A 1 190 ? -12.816 3.692 5.583 1.00 96.88 190 VAL A N 1
ATOM 1465 C CA . VAL A 1 190 ? -12.732 2.474 6.387 1.00 96.88 190 VAL A CA 1
ATOM 1466 C C . VAL A 1 190 ? -14.118 2.161 6.936 1.00 96.88 190 VAL A C 1
ATOM 1468 O O . VAL A 1 190 ? -14.743 2.987 7.601 1.00 96.88 190 VAL A O 1
ATOM 1471 N N . ARG A 1 191 ? -14.606 0.951 6.688 1.00 97.44 191 ARG A N 1
ATOM 1472 C CA . ARG A 1 191 ? -15.898 0.442 7.143 1.00 97.44 191 ARG A CA 1
ATOM 1473 C C . ARG A 1 191 ? -15.680 -0.715 8.097 1.00 97.44 191 ARG A C 1
ATOM 1475 O O . ARG A 1 191 ? -15.102 -1.732 7.724 1.00 97.44 191 ARG A O 1
ATOM 1482 N N . VAL A 1 192 ? -16.211 -0.569 9.302 1.00 95.25 192 VAL A N 1
ATOM 1483 C CA . VAL A 1 192 ? -16.185 -1.597 10.341 1.00 95.25 192 VAL A CA 1
ATOM 1484 C C . VAL A 1 192 ? -17.605 -2.093 10.557 1.00 95.25 192 VAL A C 1
ATOM 1486 O O . VAL A 1 192 ? -18.479 -1.303 10.915 1.00 95.25 192 VAL A O 1
ATOM 1489 N N . SER A 1 193 ? -17.854 -3.378 10.315 1.00 93.50 193 SER A N 1
ATOM 1490 C CA . SER A 1 193 ? -19.182 -3.996 10.462 1.00 93.50 193 SER A CA 1
ATOM 1491 C C . SER A 1 193 ? -19.135 -5.093 11.526 1.00 93.50 193 SER A C 1
ATOM 1493 O O . SER A 1 193 ? -18.122 -5.778 11.623 1.00 93.50 193 SER A O 1
ATOM 1495 N N . PRO A 1 194 ? -20.186 -5.292 12.334 1.00 89.19 194 PRO A N 1
ATOM 1496 C CA . PRO A 1 194 ? -20.165 -6.310 13.373 1.00 89.19 194 PRO A CA 1
ATOM 1497 C C . PRO A 1 194 ? -20.304 -7.705 12.753 1.00 89.19 194 PRO A C 1
ATOM 1499 O O . PRO A 1 194 ? -21.134 -7.912 11.865 1.00 89.19 194 PRO A O 1
ATOM 1502 N N . GLN A 1 195 ? -19.533 -8.672 13.245 1.00 82.56 195 GLN A N 1
ATOM 1503 C CA . GLN A 1 195 ? -19.732 -10.086 12.940 1.00 82.56 195 GLN A CA 1
ATOM 1504 C C . GLN A 1 195 ? -20.635 -10.733 13.989 1.00 82.56 195 GLN A C 1
ATOM 1506 O O . GLN A 1 195 ? -20.446 -10.589 15.199 1.00 82.56 195 GLN A O 1
ATOM 1511 N N . GLY A 1 196 ? -21.598 -11.512 13.504 1.00 72.94 196 GLY A N 1
ATOM 1512 C CA . GLY A 1 196 ? -22.567 -12.201 14.344 1.00 72.94 196 GLY A CA 1
ATOM 1513 C C . GLY A 1 196 ? -23.716 -11.307 14.812 1.00 72.94 196 GLY A C 1
ATOM 1514 O O . GLY A 1 196 ? -23.719 -10.086 14.661 1.00 72.94 196 GLY A O 1
ATOM 1515 N N . ASN A 1 197 ? -24.733 -11.949 15.381 1.00 60.31 197 ASN A N 1
ATOM 1516 C CA . ASN A 1 197 ? -25.896 -11.262 15.924 1.00 60.31 197 ASN A CA 1
ATOM 1517 C C . ASN A 1 197 ? -25.700 -11.031 17.420 1.00 60.31 197 ASN A C 1
ATOM 1519 O O . ASN A 1 197 ? -25.658 -11.978 18.209 1.00 60.31 197 ASN A O 1
ATOM 1523 N N . THR A 1 198 ? -25.662 -9.770 17.838 1.00 56.16 198 THR A N 1
ATOM 1524 C CA . THR A 1 198 ? -25.878 -9.442 19.245 1.00 56.16 198 THR A CA 1
ATOM 1525 C C . THR A 1 198 ? -27.339 -9.667 19.593 1.00 56.16 198 THR A C 1
ATOM 1527 O O . THR A 1 198 ? -28.193 -8.840 19.293 1.00 56.16 198 THR A O 1
ATOM 1530 N N . LEU A 1 199 ? -27.619 -10.785 20.263 1.00 53.53 199 LEU A N 1
ATOM 1531 C CA . LEU A 1 199 ? -28.893 -11.047 20.945 1.00 53.53 199 LEU A CA 1
ATOM 1532 C C . LEU A 1 199 ? -29.173 -10.058 22.096 1.00 53.53 199 LEU A C 1
ATOM 1534 O O . LEU A 1 199 ? -30.287 -10.013 22.606 1.00 53.53 199 LEU A O 1
ATOM 1538 N N . PHE A 1 200 ? -28.175 -9.269 22.508 1.00 55.97 200 PHE A N 1
ATOM 1539 C CA . PHE A 1 200 ? -28.232 -8.387 23.672 1.00 55.97 200 PHE A CA 1
ATOM 1540 C C . PHE A 1 200 ? -28.127 -6.910 23.274 1.00 55.97 200 PHE A C 1
ATOM 1542 O O . PHE A 1 200 ? -27.430 -6.566 22.323 1.00 55.97 200 PHE A O 1
ATOM 1549 N N . ALA A 1 201 ? -28.786 -6.037 24.042 1.00 64.50 201 ALA A N 1
ATOM 1550 C CA . ALA A 1 201 ? -28.849 -4.584 23.838 1.00 64.50 201 ALA A CA 1
ATOM 1551 C C . ALA A 1 201 ? -27.527 -3.831 24.126 1.00 64.50 201 ALA A C 1
ATOM 1553 O O . ALA A 1 201 ? -27.527 -2.611 24.286 1.00 64.50 201 ALA A O 1
ATOM 1554 N N . GLU A 1 202 ? -26.404 -4.541 24.218 1.00 73.31 202 GLU A N 1
ATOM 1555 C CA . GLU A 1 202 ? -25.104 -3.954 24.535 1.00 73.31 202 GLU A CA 1
ATOM 1556 C C . GLU A 1 202 ? -24.417 -3.449 23.258 1.00 73.31 202 GLU A C 1
ATOM 1558 O O . GLU A 1 202 ? -24.372 -4.178 22.263 1.00 73.31 202 GLU A O 1
ATOM 1563 N N . PRO A 1 203 ? -23.870 -2.220 23.263 1.00 81.75 203 PRO A N 1
ATOM 1564 C CA . PRO A 1 203 ? -23.035 -1.741 22.172 1.00 81.75 203 PRO A CA 1
ATOM 1565 C C . PRO A 1 203 ? -21.776 -2.597 22.022 1.00 81.75 203 PRO A C 1
ATOM 1567 O O . PRO A 1 203 ? -21.095 -2.858 23.012 1.00 81.75 203 PRO A O 1
ATOM 1570 N N . GLN A 1 204 ? -21.439 -2.978 20.791 1.00 84.00 204 GLN A N 1
ATOM 1571 C CA . GLN A 1 204 ? -20.195 -3.690 20.500 1.00 84.00 204 GLN A CA 1
ATOM 1572 C C . GLN A 1 204 ? -19.063 -2.676 20.415 1.00 84.00 204 GLN A C 1
ATOM 1574 O O . GLN A 1 204 ? -19.069 -1.819 19.528 1.00 84.00 204 GLN A O 1
ATOM 1579 N N . LYS A 1 205 ? -18.119 -2.745 21.351 1.00 85.75 205 LYS A N 1
ATOM 1580 C CA . LYS A 1 205 ? -16.993 -1.812 21.427 1.00 85.75 205 LYS A CA 1
ATOM 1581 C C . LYS A 1 205 ? -15.784 -2.342 20.672 1.00 85.75 205 LYS A C 1
ATOM 1583 O O . LYS A 1 205 ? -15.472 -3.532 20.736 1.00 85.75 205 LYS A O 1
ATOM 1588 N N . PHE A 1 206 ? -15.094 -1.442 19.989 1.00 85.69 206 PHE A N 1
ATOM 1589 C CA . PHE A 1 206 ? -13.869 -1.745 19.268 1.00 85.69 206 PHE A CA 1
ATOM 1590 C C . PHE A 1 206 ? -12.972 -0.520 19.203 1.00 85.69 206 PHE A C 1
ATOM 1592 O O . PHE A 1 206 ? -13.406 0.614 19.393 1.00 85.69 206 PHE A O 1
ATOM 1599 N N . ARG A 1 207 ? -11.716 -0.776 18.880 1.00 84.25 207 ARG A N 1
ATOM 1600 C CA . ARG A 1 207 ? -10.715 0.226 18.566 1.00 84.25 207 ARG A CA 1
ATOM 1601 C C . ARG A 1 207 ? -10.320 0.068 17.112 1.00 84.25 207 ARG A C 1
ATOM 1603 O O . ARG A 1 207 ? -9.927 -1.026 16.708 1.00 84.25 207 ARG A O 1
ATOM 1610 N N . VAL A 1 208 ? -10.417 1.141 16.337 1.00 87.19 208 VAL A N 1
ATOM 1611 C CA . VAL A 1 208 ? -9.769 1.208 15.025 1.00 87.19 208 VAL A CA 1
ATOM 1612 C C . VAL A 1 208 ? -8.445 1.931 15.185 1.00 87.19 208 VAL A C 1
ATOM 1614 O O . VAL A 1 208 ? -8.367 2.927 15.903 1.00 87.19 208 VAL A O 1
ATOM 1617 N N . VAL A 1 209 ? -7.414 1.417 14.533 1.00 80.75 209 VAL A N 1
ATOM 1618 C CA . VAL A 1 209 ? -6.125 2.085 14.429 1.00 80.75 209 VAL A CA 1
ATOM 1619 C C . VAL A 1 209 ? -5.744 2.148 12.963 1.00 80.75 209 VAL A C 1
ATOM 1621 O O . VAL A 1 209 ? -5.750 1.124 12.278 1.00 80.75 209 VAL A O 1
ATOM 1624 N N . VAL A 1 210 ? -5.453 3.350 12.489 1.00 83.81 210 VAL A N 1
ATOM 1625 C CA . VAL A 1 210 ? -5.048 3.640 11.119 1.00 83.81 210 VAL A CA 1
ATOM 1626 C C . VAL A 1 210 ? -3.679 4.283 11.179 1.00 83.81 210 VAL A C 1
ATOM 1628 O O . VAL A 1 210 ? -3.485 5.236 11.929 1.00 83.81 210 VAL A O 1
ATOM 1631 N N . THR A 1 211 ? -2.737 3.737 10.419 1.00 74.44 211 THR A N 1
ATOM 1632 C CA . THR A 1 211 ? -1.410 4.333 10.266 1.00 74.44 211 THR A CA 1
ATOM 1633 C C . THR A 1 211 ? -0.975 4.340 8.822 1.00 74.44 211 THR A C 1
ATOM 1635 O O . THR A 1 211 ? -0.835 3.280 8.204 1.00 74.44 211 THR A O 1
ATOM 1638 N N . GLY A 1 212 ? -0.728 5.539 8.327 1.00 69.19 212 GLY A N 1
ATOM 1639 C CA . GLY A 1 212 ? -0.009 5.840 7.119 1.00 69.19 212 GLY A CA 1
ATOM 1640 C C . GLY A 1 212 ? 1.463 5.798 7.451 1.00 69.19 212 GLY A C 1
ATOM 1641 O O . GLY A 1 212 ? 1.957 6.515 8.320 1.00 69.19 212 GLY A O 1
ATOM 1642 N N . SER A 1 213 ? 2.166 4.875 6.816 1.00 62.78 213 SER A N 1
ATOM 1643 C CA . SER A 1 213 ? 3.610 4.901 6.852 1.00 62.78 213 SER A CA 1
ATOM 1644 C C . SER A 1 213 ? 4.039 5.734 5.655 1.00 62.78 213 SER A C 1
ATOM 1646 O O . SER A 1 213 ? 4.053 5.231 4.524 1.00 62.78 213 SER A O 1
ATOM 1648 N N . ALA A 1 214 ? 4.343 7.010 5.908 1.00 48.66 214 ALA A N 1
ATOM 1649 C CA . ALA A 1 214 ? 4.956 7.879 4.920 1.00 48.66 214 ALA A CA 1
ATOM 1650 C C . ALA A 1 214 ? 6.154 7.155 4.262 1.00 48.66 214 ALA A C 1
ATOM 1652 O O . ALA A 1 214 ? 6.744 6.250 4.869 1.00 48.66 214 ALA A O 1
ATOM 1653 N N . PRO A 1 215 ? 6.548 7.559 3.047 1.00 42.75 215 PRO A N 1
ATOM 1654 C CA . PRO A 1 215 ? 7.704 7.060 2.303 1.00 42.75 215 PRO A CA 1
ATOM 1655 C C . PRO A 1 215 ? 8.949 6.694 3.111 1.00 42.75 215 PRO A C 1
ATOM 1657 O O . PRO A 1 215 ? 9.669 5.798 2.706 1.00 42.75 215 PRO A O 1
ATOM 1660 N N . SER A 1 216 ? 9.182 7.333 4.262 1.00 38.53 216 SER A N 1
ATOM 1661 C CA . SER A 1 216 ? 10.280 7.072 5.199 1.00 38.53 216 SER A CA 1
ATOM 1662 C C . SER A 1 216 ? 10.283 5.686 5.867 1.00 38.53 216 SER A C 1
ATOM 1664 O O . SER A 1 216 ? 11.320 5.288 6.398 1.00 38.53 216 SER A O 1
ATOM 1666 N N . TYR A 1 217 ? 9.185 4.921 5.826 1.00 37.94 217 TYR A N 1
ATOM 1667 C CA . TYR A 1 217 ? 9.114 3.546 6.361 1.00 37.94 217 TYR A CA 1
ATOM 1668 C C . TYR A 1 217 ? 9.365 2.441 5.323 1.00 37.94 217 TYR A C 1
ATOM 1670 O O . TYR A 1 217 ? 9.881 1.375 5.665 1.00 37.94 217 TYR A O 1
ATOM 1678 N N . ALA A 1 218 ? 9.036 2.703 4.057 1.00 38.59 218 ALA A N 1
ATOM 1679 C CA . ALA A 1 218 ? 9.312 1.844 2.912 1.00 38.59 218 ALA A CA 1
ATOM 1680 C C . ALA A 1 218 ? 10.772 1.812 2.377 1.00 38.59 218 ALA A C 1
ATOM 1682 O O . ALA A 1 218 ? 11.082 0.833 1.689 1.00 38.59 218 ALA A O 1
ATOM 1683 N N . PRO A 1 219 ? 11.708 2.746 2.673 1.00 41.25 219 PRO A N 1
ATOM 1684 C CA . PRO A 1 219 ? 12.970 2.808 1.947 1.00 41.25 219 PRO A CA 1
ATOM 1685 C C . PRO A 1 219 ? 13.832 1.575 2.219 1.00 41.25 219 PRO A C 1
ATOM 1687 O O . PRO A 1 219 ? 14.548 1.127 1.352 1.00 41.25 219 PRO A O 1
ATOM 1690 N N . MET A 1 220 ? 13.729 0.898 3.369 1.00 41.47 220 MET A N 1
ATOM 1691 C CA . MET A 1 220 ? 14.636 -0.236 3.620 1.00 41.47 220 MET A CA 1
ATOM 1692 C C . MET A 1 220 ? 14.393 -1.475 2.744 1.00 41.47 220 MET A C 1
ATOM 1694 O O . MET A 1 220 ? 15.326 -2.245 2.577 1.00 41.47 220 MET A O 1
ATOM 1698 N N . VAL A 1 221 ? 13.183 -1.704 2.218 1.00 44.97 221 VAL A N 1
ATOM 1699 C CA . VAL A 1 221 ? 12.934 -2.820 1.276 1.00 44.97 221 VAL A CA 1
ATOM 1700 C C . VAL A 1 221 ? 12.937 -2.304 -0.157 1.00 44.97 221 VAL A C 1
ATOM 1702 O O . VAL A 1 221 ? 13.472 -2.962 -1.044 1.00 44.97 221 VAL A O 1
ATOM 1705 N N . TRP A 1 222 ? 12.381 -1.110 -0.378 1.00 48.72 222 TRP A N 1
ATOM 1706 C CA . TRP A 1 222 ? 12.305 -0.527 -1.711 1.00 48.72 222 TRP A CA 1
ATOM 1707 C C . TRP A 1 222 ? 13.633 0.101 -2.157 1.00 48.72 222 TRP A C 1
ATOM 1709 O O . TRP A 1 222 ? 14.020 -0.141 -3.288 1.00 48.72 222 TRP A O 1
ATOM 1719 N N . ASP A 1 223 ? 14.399 0.783 -1.300 1.00 56.59 223 ASP A N 1
ATOM 1720 C CA . ASP A 1 223 ? 15.768 1.223 -1.640 1.00 56.59 223 ASP A CA 1
ATOM 1721 C C . ASP A 1 223 ? 16.710 0.025 -1.780 1.00 56.59 223 ASP A C 1
ATOM 1723 O O . ASP A 1 223 ? 17.596 0.045 -2.626 1.00 56.59 223 ASP A O 1
ATOM 1727 N N . ASP A 1 224 ? 16.547 -1.020 -0.959 1.00 61.75 224 ASP A N 1
ATOM 1728 C CA . ASP A 1 224 ? 17.448 -2.176 -1.001 1.00 61.75 224 ASP A CA 1
ATOM 1729 C C . ASP A 1 224 ? 17.233 -3.024 -2.262 1.00 61.75 224 ASP A C 1
ATOM 1731 O O . ASP A 1 224 ? 18.199 -3.515 -2.844 1.00 61.75 224 ASP A O 1
ATOM 1735 N N . ILE A 1 225 ? 15.980 -3.192 -2.702 1.00 58.69 225 ILE A N 1
ATOM 1736 C CA . ILE A 1 225 ? 15.651 -3.971 -3.903 1.00 58.69 225 ILE A CA 1
ATOM 1737 C C . ILE A 1 225 ? 15.660 -3.109 -5.162 1.00 58.69 225 ILE A C 1
ATOM 1739 O O . ILE A 1 225 ? 16.202 -3.528 -6.183 1.00 58.69 225 ILE A O 1
ATOM 1743 N N . PHE A 1 226 ? 15.059 -1.922 -5.098 1.00 64.69 226 PHE A N 1
ATOM 1744 C CA . PHE A 1 226 ? 14.812 -1.089 -6.269 1.00 64.69 226 PHE A CA 1
ATOM 1745 C C . PHE A 1 226 ? 15.733 0.124 -6.399 1.00 64.69 226 PHE A C 1
ATOM 1747 O O . PHE A 1 226 ? 15.795 0.731 -7.465 1.00 64.69 226 PHE A O 1
ATOM 1754 N N . GLY A 1 227 ? 16.502 0.436 -5.359 1.00 74.62 227 GLY A N 1
ATOM 1755 C CA . GLY A 1 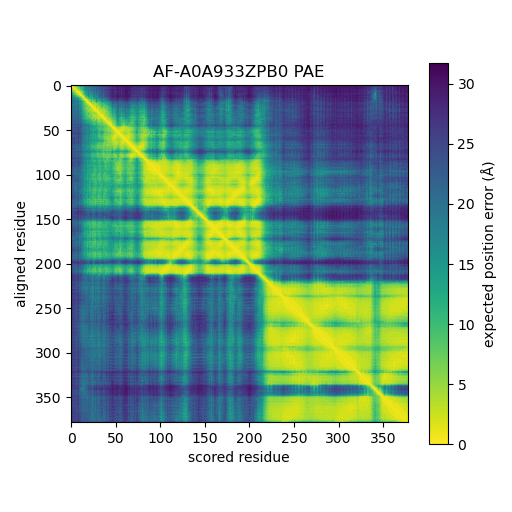227 ? 17.466 1.526 -5.370 1.00 74.62 227 GLY A CA 1
ATOM 1756 C C . GLY A 1 227 ? 16.854 2.890 -5.018 1.00 74.62 227 GLY A C 1
ATOM 1757 O O . GLY A 1 227 ? 15.669 3.140 -5.258 1.00 74.62 227 GLY A O 1
ATOM 1758 N N . PRO A 1 228 ? 17.669 3.809 -4.469 1.00 75.25 228 PRO A N 1
ATOM 1759 C CA . PRO A 1 228 ? 17.207 5.126 -4.029 1.00 75.25 228 PRO A CA 1
ATOM 1760 C C . PRO A 1 228 ? 16.698 6.005 -5.183 1.00 75.25 228 PRO A C 1
ATOM 1762 O O . PRO A 1 228 ? 15.807 6.829 -4.978 1.00 75.25 228 PRO A O 1
ATOM 1765 N N . ASP A 1 229 ? 17.225 5.831 -6.398 1.00 80.94 229 ASP A N 1
ATOM 1766 C CA . ASP A 1 229 ? 16.827 6.628 -7.564 1.00 80.94 229 ASP A CA 1
ATOM 1767 C C . ASP A 1 229 ? 15.420 6.262 -8.054 1.00 80.94 229 ASP A C 1
ATOM 1769 O O . ASP A 1 229 ? 14.603 7.150 -8.310 1.00 80.94 229 ASP A O 1
ATOM 1773 N N . PHE A 1 230 ? 15.084 4.967 -8.075 1.00 78.50 230 PHE A N 1
ATOM 1774 C CA . PHE A 1 230 ? 13.716 4.515 -8.329 1.00 78.50 230 PHE A CA 1
ATOM 1775 C C . PHE A 1 230 ? 12.748 5.063 -7.278 1.00 78.50 230 PHE A C 1
ATOM 1777 O O . PHE A 1 230 ? 11.693 5.595 -7.615 1.00 78.50 230 PHE A O 1
ATOM 1784 N N . VAL A 1 231 ? 13.114 4.966 -5.996 1.00 66.94 231 VAL A N 1
ATOM 1785 C CA . VAL A 1 231 ? 12.276 5.444 -4.888 1.00 66.94 231 VAL A CA 1
ATOM 1786 C C . VAL A 1 231 ? 12.054 6.953 -4.983 1.00 66.94 231 VAL A C 1
ATOM 1788 O O . VAL A 1 231 ? 10.938 7.434 -4.786 1.00 66.94 231 VAL A O 1
ATOM 1791 N N . LYS A 1 232 ? 13.076 7.714 -5.378 1.00 76.56 232 LYS A N 1
ATOM 1792 C CA . LYS A 1 232 ? 12.946 9.148 -5.642 1.00 76.56 232 LYS A CA 1
ATOM 1793 C C . LYS A 1 232 ? 11.955 9.443 -6.775 1.00 76.56 232 LYS A C 1
ATOM 1795 O O . LYS A 1 232 ? 11.123 10.331 -6.601 1.00 76.56 232 LYS A O 1
ATOM 1800 N N . LEU A 1 233 ? 12.017 8.712 -7.892 1.00 75.44 233 LEU A N 1
ATOM 1801 C CA . LEU A 1 233 ? 11.052 8.842 -8.995 1.00 75.44 233 LEU A CA 1
ATOM 1802 C C . LEU A 1 233 ? 9.635 8.478 -8.546 1.00 75.44 233 LEU A C 1
ATOM 1804 O O . LEU A 1 233 ? 8.698 9.225 -8.804 1.00 75.44 233 LEU A O 1
ATOM 1808 N N . TRP A 1 234 ? 9.489 7.376 -7.808 1.00 68.56 234 TRP A N 1
ATOM 1809 C CA . TRP A 1 234 ? 8.215 6.909 -7.257 1.00 68.56 234 TRP A CA 1
ATOM 1810 C C . TRP A 1 234 ? 7.545 7.935 -6.335 1.00 68.56 234 TRP A C 1
ATOM 1812 O O . TRP A 1 234 ? 6.319 8.009 -6.254 1.00 68.56 234 TRP A O 1
ATOM 1822 N N . HIS A 1 235 ? 8.340 8.736 -5.627 1.00 67.12 235 HIS A N 1
ATOM 1823 C CA . HIS A 1 235 ? 7.842 9.808 -4.768 1.00 67.12 235 HIS A CA 1
ATOM 1824 C C . HIS A 1 235 ? 7.613 11.135 -5.480 1.00 67.12 235 HIS A C 1
ATOM 1826 O O . HIS A 1 235 ? 7.113 12.065 -4.841 1.00 67.12 235 HIS A O 1
ATOM 1832 N N . SER A 1 236 ? 7.964 11.248 -6.758 1.00 74.19 236 SER A N 1
ATOM 1833 C CA . SER A 1 236 ? 7.690 12.466 -7.500 1.00 74.19 236 SER A CA 1
ATOM 1834 C C . SER A 1 236 ? 6.223 12.532 -7.921 1.00 74.19 236 SER A C 1
ATOM 1836 O O . SER A 1 236 ? 5.652 11.563 -8.413 1.00 74.19 236 SER A O 1
ATOM 1838 N N . ASP A 1 237 ? 5.624 13.709 -7.745 1.00 71.06 237 ASP A N 1
ATOM 1839 C CA . ASP A 1 237 ? 4.271 14.019 -8.220 1.00 71.06 237 ASP A CA 1
ATOM 1840 C C . ASP A 1 237 ? 4.296 14.657 -9.630 1.00 71.06 237 ASP A C 1
ATOM 1842 O O . ASP A 1 237 ? 3.266 15.118 -10.133 1.00 71.06 237 ASP A O 1
ATOM 1846 N N . ASP A 1 238 ? 5.471 14.759 -10.260 1.00 84.06 238 ASP A N 1
ATOM 1847 C CA . ASP A 1 238 ? 5.592 15.325 -11.600 1.00 84.06 238 ASP A CA 1
ATOM 1848 C C . ASP A 1 238 ? 5.165 14.320 -12.687 1.00 84.06 238 ASP A C 1
ATOM 1850 O O . ASP A 1 238 ? 5.237 13.100 -12.536 1.00 84.06 238 ASP A O 1
ATOM 1854 N N . LYS A 1 239 ? 4.664 14.845 -13.809 1.00 80.94 239 LYS A N 1
ATOM 1855 C CA . LYS A 1 239 ? 4.141 14.006 -14.893 1.00 80.94 239 LYS A CA 1
ATOM 1856 C C . LYS A 1 239 ? 5.239 13.256 -15.656 1.00 80.94 239 LYS A C 1
ATOM 1858 O O . LYS A 1 239 ? 4.920 12.294 -16.350 1.00 80.94 239 LYS A O 1
ATOM 1863 N N . GLU A 1 240 ? 6.485 13.727 -15.616 1.00 87.44 240 GLU A N 1
ATOM 1864 C CA . GLU A 1 240 ? 7.615 13.085 -16.299 1.00 87.44 240 GLU A CA 1
ATOM 1865 C C . GLU A 1 240 ? 8.001 11.805 -15.553 1.00 87.44 240 GLU A C 1
ATOM 1867 O O . GLU A 1 240 ? 8.218 10.769 -16.180 1.00 87.44 240 GLU A O 1
ATOM 1872 N N . ALA A 1 241 ? 7.957 11.841 -14.220 1.00 80.88 241 ALA A N 1
ATOM 1873 C CA . ALA A 1 241 ? 8.120 10.689 -13.352 1.00 80.88 241 ALA A CA 1
ATOM 1874 C C . ALA A 1 241 ? 7.052 9.619 -13.608 1.00 80.88 241 ALA A C 1
ATOM 1876 O O . ALA A 1 241 ? 7.387 8.443 -13.649 1.00 80.88 241 ALA A O 1
ATOM 1877 N N . ASP A 1 242 ? 5.795 9.992 -13.874 1.00 78.25 242 ASP A N 1
ATOM 1878 C CA . ASP A 1 242 ? 4.738 9.028 -14.232 1.00 78.25 242 ASP A CA 1
ATOM 1879 C C . ASP A 1 242 ? 5.082 8.267 -15.535 1.00 78.25 242 ASP A C 1
ATOM 1881 O O . ASP A 1 242 ? 4.901 7.051 -15.637 1.00 78.25 242 ASP A O 1
ATOM 1885 N N . VAL A 1 243 ? 5.674 8.959 -16.520 1.00 86.00 243 VAL A N 1
ATOM 1886 C CA . VAL A 1 243 ? 6.160 8.343 -17.771 1.00 86.00 243 VAL A CA 1
ATOM 1887 C C . VAL A 1 243 ? 7.396 7.473 -17.522 1.00 86.00 243 VAL A C 1
ATOM 1889 O O . VAL A 1 243 ? 7.469 6.355 -18.037 1.00 86.00 243 VAL A O 1
ATOM 1892 N N . ALA A 1 244 ? 8.350 7.955 -16.723 1.00 85.69 244 ALA A N 1
ATOM 1893 C CA . ALA A 1 244 ? 9.553 7.213 -16.348 1.00 85.69 244 ALA A CA 1
ATOM 1894 C C . ALA A 1 244 ? 9.213 5.922 -15.593 1.00 85.69 244 ALA A C 1
ATOM 1896 O O . ALA A 1 244 ? 9.722 4.856 -15.934 1.00 85.69 244 ALA A O 1
ATOM 1897 N N . LEU A 1 245 ? 8.299 5.992 -14.624 1.00 79.38 245 LEU A N 1
ATOM 1898 C CA . LEU A 1 245 ? 7.824 4.840 -13.865 1.00 79.38 245 LEU A CA 1
ATOM 1899 C C . LEU A 1 245 ? 7.125 3.830 -14.772 1.00 79.38 245 LEU A C 1
ATOM 1901 O O . LEU A 1 245 ? 7.374 2.636 -14.639 1.00 79.38 245 LEU A O 1
ATOM 1905 N N . ASN A 1 246 ? 6.297 4.279 -15.720 1.00 80.62 246 ASN A N 1
ATOM 1906 C CA . ASN A 1 246 ? 5.654 3.370 -16.667 1.00 80.62 246 ASN A CA 1
ATOM 1907 C C . ASN A 1 246 ? 6.680 2.627 -17.543 1.00 80.62 246 ASN A C 1
ATOM 1909 O O . ASN A 1 246 ? 6.553 1.416 -17.735 1.00 80.62 246 ASN A O 1
ATOM 1913 N N . TYR A 1 247 ? 7.724 3.321 -18.014 1.00 90.31 247 TYR A N 1
ATOM 1914 C CA . TYR A 1 247 ? 8.846 2.688 -18.713 1.00 90.31 247 TYR A CA 1
ATOM 1915 C C . TYR A 1 247 ? 9.567 1.666 -17.824 1.00 90.31 247 TYR A C 1
ATOM 1917 O O . TYR A 1 247 ? 9.710 0.509 -18.221 1.00 90.31 247 TYR A O 1
ATOM 1925 N N . ILE A 1 248 ? 9.985 2.075 -16.620 1.00 82.38 248 ILE A N 1
ATOM 1926 C CA . ILE A 1 248 ? 10.736 1.230 -15.682 1.00 82.38 248 ILE A CA 1
ATOM 1927 C C . ILE A 1 248 ? 9.941 -0.035 -15.352 1.00 82.38 248 ILE A C 1
ATOM 1929 O O . ILE A 1 248 ? 10.492 -1.129 -15.399 1.00 82.38 248 ILE A O 1
ATOM 1933 N N . TRP A 1 249 ? 8.639 0.080 -15.078 1.00 77.69 249 TRP A N 1
ATOM 1934 C CA . TRP A 1 249 ? 7.794 -1.080 -14.793 1.00 77.69 249 TRP A CA 1
ATOM 1935 C C . TRP A 1 249 ? 7.645 -2.012 -15.996 1.00 77.69 249 TRP A C 1
ATOM 1937 O O . TRP A 1 249 ? 7.730 -3.228 -15.824 1.00 77.69 249 TRP A O 1
ATOM 1947 N N . ALA A 1 250 ? 7.444 -1.471 -17.202 1.00 75.38 250 ALA A N 1
ATOM 1948 C CA . ALA A 1 250 ? 7.327 -2.286 -18.410 1.00 75.38 250 ALA A CA 1
ATOM 1949 C C . ALA A 1 250 ? 8.624 -3.056 -18.694 1.00 75.38 250 ALA A C 1
ATOM 1951 O O . ALA A 1 250 ? 8.591 -4.255 -18.977 1.00 75.38 250 ALA A O 1
ATOM 1952 N N . ASP A 1 251 ? 9.768 -2.382 -18.578 1.00 88.75 251 ASP A N 1
ATOM 1953 C CA . ASP A 1 251 ? 11.074 -2.983 -18.829 1.00 88.75 251 ASP A CA 1
ATOM 1954 C C . ASP A 1 251 ? 11.485 -3.966 -17.726 1.00 88.75 251 ASP A C 1
ATOM 1956 O O . ASP A 1 251 ? 12.032 -5.023 -18.033 1.00 88.75 251 ASP A O 1
ATOM 1960 N N . LEU A 1 252 ? 11.154 -3.677 -16.463 1.00 84.25 252 LEU A N 1
ATOM 1961 C CA . LEU A 1 252 ? 11.374 -4.589 -15.342 1.00 84.25 252 LEU A CA 1
ATOM 1962 C C . LEU A 1 252 ? 10.587 -5.879 -15.495 1.00 84.25 252 LEU A C 1
ATOM 1964 O O . LEU A 1 252 ? 11.148 -6.946 -15.273 1.00 84.25 252 LEU A O 1
ATOM 1968 N N . VAL A 1 253 ? 9.311 -5.808 -15.884 1.00 76.81 253 VAL A N 1
ATOM 1969 C CA . VAL A 1 253 ? 8.512 -7.017 -16.109 1.00 76.81 253 VAL A CA 1
ATOM 1970 C C . VAL A 1 253 ? 9.111 -7.844 -17.243 1.00 76.81 253 VAL A C 1
ATOM 1972 O O . VAL A 1 253 ? 9.275 -9.049 -17.084 1.00 76.81 253 VAL A O 1
ATOM 1975 N N . ALA A 1 254 ? 9.497 -7.223 -18.356 1.00 82.88 254 ALA A N 1
ATOM 1976 C CA . ALA A 1 254 ? 10.130 -7.947 -19.452 1.00 82.88 254 ALA A CA 1
ATOM 1977 C C . ALA A 1 254 ? 11.472 -8.586 -19.029 1.00 82.88 254 ALA A C 1
ATOM 1979 O O . ALA A 1 254 ? 11.662 -9.780 -19.227 1.00 82.88 254 ALA A O 1
ATOM 1980 N N . GLU A 1 255 ? 12.360 -7.829 -18.372 1.00 87.62 255 GLU A N 1
ATOM 1981 C CA . GLU A 1 255 ? 13.654 -8.311 -17.849 1.00 87.62 255 GLU A CA 1
ATOM 1982 C C . GLU A 1 255 ? 13.490 -9.469 -16.858 1.00 87.62 255 GLU A C 1
ATOM 1984 O O . GLU A 1 255 ? 14.239 -10.445 -16.874 1.00 87.62 255 GLU A O 1
ATOM 1989 N N . PHE A 1 256 ? 12.493 -9.356 -15.985 1.00 82.75 256 PHE A N 1
ATOM 1990 C CA . PHE A 1 256 ? 12.187 -10.353 -14.977 1.00 82.75 256 PHE A CA 1
ATOM 1991 C C . PHE A 1 256 ? 11.759 -11.684 -15.620 1.00 82.75 256 PHE A C 1
ATOM 1993 O O . PHE A 1 256 ? 12.248 -12.740 -15.218 1.00 82.75 256 PHE A O 1
ATOM 2000 N N . PHE A 1 257 ? 10.889 -11.643 -16.637 1.00 81.19 257 PHE A N 1
ATOM 2001 C CA . PHE A 1 257 ? 10.469 -12.842 -17.371 1.00 81.19 257 PHE A CA 1
ATOM 2002 C C . PHE A 1 257 ? 11.620 -13.449 -18.178 1.00 81.19 257 PHE A C 1
ATOM 2004 O O . PHE A 1 257 ? 11.825 -14.659 -18.090 1.00 81.19 257 PHE A O 1
ATOM 2011 N N . ASP A 1 258 ? 12.398 -12.621 -18.883 1.00 86.44 258 ASP A N 1
ATOM 2012 C CA . ASP A 1 258 ? 13.610 -13.043 -19.601 1.00 86.44 258 ASP A CA 1
ATOM 2013 C C . ASP A 1 258 ? 14.564 -13.810 -18.660 1.00 86.44 258 ASP A C 1
ATOM 2015 O O . ASP A 1 258 ? 14.969 -14.946 -18.925 1.00 86.44 258 ASP A O 1
ATOM 2019 N N . SER A 1 259 ? 14.862 -13.218 -17.498 1.00 85.44 259 SER A N 1
ATOM 2020 C CA . SER A 1 259 ? 15.764 -13.792 -16.491 1.00 85.44 259 SER A CA 1
ATOM 2021 C C . SER A 1 259 ? 15.213 -15.080 -15.865 1.00 85.44 259 SER A C 1
ATOM 2023 O O . SER A 1 259 ? 15.961 -16.019 -15.563 1.00 85.44 259 SER A O 1
ATOM 2025 N N . TYR A 1 260 ? 13.898 -15.156 -15.640 1.00 82.19 260 TYR A N 1
ATOM 2026 C CA . TYR A 1 260 ? 13.291 -16.349 -15.054 1.00 82.19 260 TYR A CA 1
ATOM 2027 C C . TYR A 1 260 ? 13.211 -17.499 -16.062 1.00 82.19 260 TYR A C 1
ATOM 2029 O O . TYR A 1 260 ? 13.416 -18.656 -15.696 1.00 82.19 260 TYR A O 1
ATOM 2037 N N . GLU A 1 261 ? 12.996 -17.208 -17.343 1.00 81.50 261 GLU A N 1
ATOM 2038 C CA . GLU A 1 261 ? 13.053 -18.221 -18.394 1.00 81.50 261 GLU A CA 1
ATOM 2039 C C . GLU A 1 261 ? 14.442 -18.876 -18.463 1.00 81.50 261 GLU A C 1
ATOM 2041 O O . GLU A 1 261 ? 14.555 -20.104 -18.544 1.00 81.50 261 GLU A O 1
ATOM 2046 N N . GLU A 1 262 ? 15.514 -18.084 -18.364 1.00 84.12 262 GLU A N 1
ATOM 2047 C CA . GLU A 1 262 ? 16.881 -18.608 -18.276 1.00 84.12 262 GLU A CA 1
ATOM 2048 C C . GLU A 1 262 ? 17.068 -19.497 -17.035 1.00 84.12 262 GLU A C 1
ATOM 2050 O O . GLU A 1 262 ? 17.631 -20.595 -17.115 1.00 84.12 262 GLU A O 1
ATOM 2055 N N . THR A 1 263 ? 16.511 -19.065 -15.903 1.00 82.94 263 THR A N 1
ATOM 2056 C CA . THR A 1 263 ? 16.513 -19.808 -14.637 1.00 82.94 263 THR A CA 1
ATOM 2057 C C . THR A 1 263 ? 15.829 -21.174 -14.797 1.00 82.94 263 THR A C 1
ATOM 2059 O O . THR A 1 263 ? 16.423 -22.206 -14.468 1.00 82.94 263 THR A O 1
ATOM 2062 N N . LEU A 1 264 ? 14.642 -21.222 -15.413 1.00 79.38 264 LEU A N 1
ATOM 2063 C CA . LEU A 1 264 ? 13.932 -22.466 -15.729 1.00 79.38 264 LEU A CA 1
ATOM 2064 C C . LEU A 1 264 ? 14.727 -23.377 -16.668 1.00 79.38 264 LEU A C 1
ATOM 2066 O O . LEU A 1 264 ? 14.844 -24.576 -16.405 1.00 79.38 264 LEU A O 1
ATOM 2070 N N . ARG A 1 265 ? 15.312 -22.828 -17.742 1.00 79.25 265 ARG A N 1
ATOM 2071 C CA . ARG A 1 265 ? 16.143 -23.592 -18.693 1.00 79.25 265 ARG A CA 1
ATOM 2072 C C . ARG A 1 265 ? 17.379 -24.190 -18.021 1.00 79.25 265 ARG A C 1
ATOM 2074 O O . ARG A 1 265 ? 17.821 -25.273 -18.404 1.00 79.25 265 ARG A O 1
ATOM 2081 N N . SER A 1 266 ? 17.920 -23.511 -17.012 1.00 83.06 266 SER A N 1
ATOM 2082 C CA . SER A 1 266 ? 19.048 -24.002 -16.218 1.00 83.06 266 SER A CA 1
ATOM 2083 C C . SER A 1 266 ? 18.664 -25.114 -15.228 1.00 83.06 266 SER A C 1
ATOM 2085 O O . SER A 1 266 ? 19.542 -25.821 -14.726 1.00 83.06 266 SER A O 1
ATOM 2087 N N . GLY A 1 267 ? 17.364 -25.280 -14.946 1.00 81.06 267 GLY A N 1
ATOM 2088 C CA . GLY A 1 267 ? 16.830 -26.243 -13.982 1.00 81.06 267 GLY A CA 1
ATOM 2089 C C . GLY A 1 267 ? 17.166 -25.923 -12.522 1.00 81.06 267 GLY A C 1
ATOM 2090 O O . GLY A 1 267 ? 17.038 -26.798 -11.664 1.00 81.06 267 GLY A O 1
ATOM 2091 N N . LYS A 1 268 ? 17.631 -24.704 -12.232 1.00 79.00 268 LYS A N 1
ATOM 2092 C CA . LYS A 1 268 ? 17.982 -24.253 -10.884 1.00 79.00 268 LYS A CA 1
ATOM 2093 C C . LYS A 1 268 ? 17.129 -23.038 -10.537 1.00 79.00 268 LYS A C 1
ATOM 2095 O O . LYS A 1 268 ? 17.285 -22.034 -11.220 1.00 79.00 268 LYS A O 1
ATOM 2100 N N . PRO A 1 269 ? 16.261 -23.099 -9.514 1.00 75.44 269 PRO A N 1
ATOM 2101 C CA . PRO A 1 269 ? 15.529 -21.920 -9.065 1.00 75.44 269 PRO A CA 1
ATOM 2102 C C . PRO A 1 269 ? 16.504 -20.846 -8.542 1.00 75.44 269 PRO A C 1
ATOM 2104 O O . PRO A 1 269 ? 17.649 -21.173 -8.201 1.00 75.44 269 PRO A O 1
ATOM 2107 N N . PRO A 1 270 ? 16.078 -19.574 -8.454 1.00 75.00 270 PRO A N 1
ATOM 2108 C CA . PRO A 1 270 ? 16.888 -18.520 -7.859 1.00 75.00 270 PRO A CA 1
ATOM 2109 C C . PRO A 1 270 ? 17.226 -18.884 -6.407 1.00 75.00 270 PRO A C 1
ATOM 2111 O O . PRO A 1 270 ? 16.338 -19.195 -5.619 1.00 75.00 270 PRO A O 1
ATOM 2114 N N . GLU A 1 271 ? 18.508 -18.834 -6.039 1.00 71.00 271 GLU A N 1
ATOM 2115 C CA . GLU A 1 271 ? 18.945 -19.117 -4.659 1.00 71.00 271 GLU A CA 1
ATOM 2116 C C . GLU A 1 271 ? 18.515 -18.016 -3.673 1.00 71.00 271 GLU A C 1
ATOM 2118 O O . GLU A 1 271 ? 18.344 -18.280 -2.485 1.00 71.00 271 GLU A O 1
ATOM 2123 N N . ASP A 1 272 ? 18.342 -16.787 -4.168 1.00 74.69 272 ASP A N 1
ATOM 2124 C CA . ASP A 1 272 ? 17.940 -15.614 -3.394 1.00 74.69 272 ASP A CA 1
ATOM 2125 C C . ASP A 1 272 ? 16.976 -14.747 -4.234 1.00 74.69 272 ASP A C 1
ATOM 2127 O O . ASP A 1 272 ? 17.415 -14.068 -5.175 1.00 74.69 272 ASP A O 1
ATOM 2131 N N . PRO A 1 273 ? 15.669 -14.749 -3.911 1.00 67.06 273 PRO A N 1
ATOM 2132 C CA . PRO A 1 273 ? 14.665 -13.952 -4.613 1.00 67.06 273 PRO A CA 1
ATOM 2133 C C . PRO A 1 273 ? 14.950 -12.445 -4.555 1.00 67.06 273 PRO A C 1
ATOM 2135 O O . PRO A 1 273 ? 14.744 -11.734 -5.539 1.00 67.06 273 PRO A O 1
ATOM 2138 N N . ALA A 1 274 ? 15.468 -11.933 -3.433 1.00 64.06 274 ALA A N 1
ATOM 2139 C CA . ALA A 1 274 ? 15.781 -10.513 -3.300 1.00 64.06 274 ALA A CA 1
ATOM 2140 C C . ALA A 1 274 ? 16.947 -10.130 -4.218 1.00 64.06 274 ALA A C 1
ATOM 2142 O O . ALA A 1 274 ? 16.886 -9.114 -4.910 1.00 64.06 274 ALA A O 1
ATOM 2143 N N . LYS A 1 275 ? 17.986 -10.970 -4.296 1.00 77.94 275 LYS A N 1
ATOM 2144 C CA . LYS A 1 275 ? 19.091 -10.783 -5.248 1.00 77.94 275 LYS A CA 1
ATOM 2145 C C . LYS A 1 275 ? 18.628 -10.851 -6.704 1.00 77.94 275 LYS A C 1
ATOM 2147 O O . LYS A 1 275 ? 19.145 -10.094 -7.528 1.00 77.94 275 LYS A O 1
ATOM 2152 N N . PHE A 1 276 ? 17.670 -11.724 -7.017 1.00 77.75 276 PHE A N 1
ATOM 2153 C CA . PHE A 1 276 ? 17.080 -11.821 -8.352 1.00 77.75 276 PHE A CA 1
ATOM 2154 C C . PHE A 1 276 ? 16.444 -10.486 -8.768 1.00 77.75 276 PHE A C 1
ATOM 2156 O O . PHE A 1 276 ? 16.837 -9.906 -9.780 1.00 77.75 276 PHE A O 1
ATOM 2163 N N . TRP A 1 277 ? 15.562 -9.929 -7.929 1.00 74.88 277 TRP A N 1
ATOM 2164 C CA . TRP A 1 277 ? 14.938 -8.625 -8.189 1.00 74.88 277 TRP A CA 1
ATOM 2165 C C . TRP A 1 277 ? 15.938 -7.471 -8.232 1.00 74.88 277 TRP A C 1
ATOM 2167 O O . TRP A 1 277 ? 15.834 -6.621 -9.114 1.00 74.88 277 TRP A O 1
ATOM 2177 N N . LYS A 1 278 ? 16.934 -7.457 -7.337 1.00 80.00 278 LYS A N 1
ATOM 2178 C CA . LYS A 1 278 ? 18.005 -6.446 -7.346 1.00 80.00 278 LYS A CA 1
ATOM 2179 C C . LYS A 1 278 ? 18.771 -6.441 -8.660 1.00 80.00 278 LYS A C 1
ATOM 2181 O O . LYS A 1 278 ? 19.093 -5.380 -9.181 1.00 80.00 278 LYS A O 1
ATOM 2186 N N . THR A 1 279 ? 19.065 -7.625 -9.194 1.00 87.44 279 THR A N 1
ATOM 2187 C CA . THR A 1 279 ? 19.809 -7.760 -10.451 1.00 87.44 279 THR A CA 1
ATOM 2188 C C . THR A 1 279 ? 18.970 -7.262 -11.626 1.00 87.44 279 THR A C 1
ATOM 2190 O O . THR A 1 279 ? 19.459 -6.450 -12.409 1.00 87.44 279 THR A O 1
ATOM 2193 N N . ALA A 1 280 ? 17.696 -7.666 -11.701 1.00 84.88 280 ALA A N 1
ATOM 2194 C CA . ALA A 1 280 ? 16.783 -7.193 -12.739 1.00 84.88 280 ALA A CA 1
ATOM 2195 C C . ALA A 1 280 ? 16.594 -5.667 -12.677 1.00 84.88 280 ALA A C 1
ATOM 2197 O O . ALA A 1 280 ? 16.748 -4.984 -13.688 1.00 84.88 280 ALA A O 1
ATOM 2198 N N . MET A 1 281 ? 16.335 -5.106 -11.490 1.00 85.12 281 MET A N 1
ATOM 2199 C CA . MET A 1 281 ? 16.153 -3.661 -11.354 1.00 85.12 281 MET A CA 1
ATOM 2200 C C . MET A 1 281 ? 17.437 -2.881 -11.652 1.00 85.12 281 MET A C 1
ATOM 2202 O O . MET A 1 281 ? 17.370 -1.833 -12.286 1.00 85.12 281 MET A O 1
ATOM 2206 N N . ALA A 1 282 ? 18.613 -3.384 -11.268 1.00 89.56 282 ALA A N 1
ATOM 2207 C CA . ALA A 1 282 ? 19.876 -2.723 -11.588 1.00 89.56 282 ALA A CA 1
ATOM 2208 C C . ALA A 1 282 ? 20.094 -2.582 -13.108 1.00 89.56 282 ALA A C 1
ATOM 2210 O O . ALA A 1 282 ? 20.528 -1.524 -13.565 1.00 89.56 282 ALA A O 1
ATOM 2211 N N . GLU A 1 283 ? 19.764 -3.606 -13.904 1.00 93.19 283 GLU A N 1
ATOM 2212 C CA . GLU A 1 283 ? 19.867 -3.514 -15.368 1.00 93.19 283 GLU A CA 1
ATOM 2213 C C . GLU A 1 283 ? 18.805 -2.581 -15.974 1.00 93.19 283 GLU A C 1
ATOM 2215 O O . GLU A 1 283 ? 19.118 -1.818 -16.892 1.00 93.19 283 GLU A O 1
ATOM 2220 N N . VAL A 1 284 ? 17.584 -2.562 -15.431 1.00 90.88 284 VAL A N 1
ATOM 2221 C CA . VAL A 1 284 ? 16.525 -1.627 -15.857 1.00 90.88 284 VAL A CA 1
ATOM 2222 C C . VAL A 1 284 ? 16.915 -0.180 -15.566 1.00 90.88 284 VAL A C 1
ATOM 2224 O O . VAL A 1 284 ? 16.845 0.665 -16.460 1.00 90.88 284 VAL A O 1
ATOM 2227 N N . MET A 1 285 ? 17.381 0.112 -14.348 1.00 92.88 285 MET A N 1
ATOM 2228 C CA . MET A 1 285 ? 17.797 1.460 -13.952 1.00 92.88 285 MET A CA 1
ATOM 2229 C C . MET A 1 285 ? 18.991 1.940 -14.774 1.00 92.88 285 MET A C 1
ATOM 2231 O O . MET A 1 285 ? 18.987 3.058 -15.267 1.00 92.88 285 MET A O 1
ATOM 2235 N N . LYS A 1 286 ? 19.956 1.066 -15.067 1.00 95.00 286 LYS A N 1
ATOM 2236 C CA . LYS A 1 286 ? 21.061 1.380 -15.984 1.00 95.00 286 LYS A CA 1
ATOM 2237 C C . LYS A 1 286 ? 20.581 1.747 -17.394 1.00 95.00 286 LYS A C 1
ATOM 2239 O O . LYS A 1 286 ? 21.171 2.623 -18.029 1.00 95.00 286 LYS A O 1
ATOM 2244 N N . ARG A 1 287 ? 19.531 1.094 -17.913 1.00 96.06 287 ARG A N 1
ATOM 2245 C CA . ARG A 1 287 ? 18.917 1.467 -19.202 1.00 96.06 287 ARG A CA 1
ATOM 2246 C C . ARG A 1 287 ? 18.143 2.779 -19.105 1.00 96.06 287 ARG A C 1
ATOM 2248 O O . ARG A 1 287 ? 18.237 3.581 -20.030 1.00 96.06 287 ARG A O 1
ATOM 2255 N N . TYR A 1 288 ? 17.425 3.008 -18.006 1.00 95.12 288 TYR A N 1
ATOM 2256 C CA . TYR A 1 288 ? 16.776 4.288 -17.717 1.00 95.12 288 TYR A CA 1
ATOM 2257 C C . TYR A 1 288 ? 17.794 5.438 -17.691 1.00 95.12 288 TYR A C 1
ATOM 2259 O O . TYR A 1 288 ? 17.637 6.391 -18.448 1.00 95.12 288 TYR A O 1
ATOM 2267 N N . ASP A 1 289 ? 18.885 5.304 -16.936 1.00 94.56 289 ASP A N 1
ATOM 2268 C CA . ASP A 1 289 ? 19.936 6.321 -16.819 1.00 94.56 289 ASP A CA 1
ATOM 2269 C C . ASP A 1 289 ? 20.569 6.640 -18.180 1.00 94.56 289 ASP A C 1
ATOM 2271 O O . ASP A 1 289 ? 20.850 7.795 -18.498 1.00 94.56 289 ASP A O 1
ATOM 2275 N N . ALA A 1 290 ? 20.772 5.622 -19.023 1.00 94.62 290 ALA A N 1
ATOM 2276 C CA . ALA A 1 290 ? 21.291 5.810 -20.375 1.00 94.62 290 ALA A CA 1
ATOM 2277 C C . ALA A 1 290 ? 20.324 6.600 -21.276 1.00 94.62 290 ALA A C 1
ATOM 2279 O O . ALA A 1 290 ? 20.773 7.369 -22.130 1.00 94.62 290 ALA A O 1
ATOM 2280 N N . ILE A 1 291 ? 19.010 6.428 -21.094 1.00 93.44 291 ILE A N 1
ATOM 2281 C CA . ILE A 1 291 ? 17.990 7.239 -21.770 1.00 93.44 291 ILE A CA 1
ATOM 2282 C C . ILE A 1 291 ? 18.031 8.662 -21.206 1.00 93.44 291 ILE A C 1
ATOM 2284 O O . ILE A 1 291 ? 18.184 9.611 -21.969 1.00 93.44 291 ILE A O 1
ATOM 2288 N N . GLU A 1 292 ? 17.972 8.826 -19.887 1.00 93.19 292 GLU A N 1
ATOM 2289 C CA . GLU A 1 292 ? 17.956 10.138 -19.233 1.00 93.19 292 GLU A CA 1
ATOM 2290 C C . GLU A 1 292 ? 19.172 11.000 -19.617 1.00 93.19 292 GLU A C 1
ATOM 2292 O O . GLU A 1 292 ? 19.029 12.178 -19.934 1.00 93.19 292 GLU A O 1
ATOM 2297 N N . GLN A 1 293 ? 20.364 10.402 -19.692 1.00 93.56 293 GLN A N 1
ATOM 2298 C CA . GLN A 1 293 ? 21.594 11.090 -20.104 1.00 93.56 293 GLN A CA 1
ATOM 2299 C C . GLN A 1 293 ? 21.683 11.347 -21.618 1.00 93.56 293 GLN A C 1
ATOM 2301 O O . GLN A 1 293 ? 22.439 12.218 -22.055 1.00 93.56 293 GLN A O 1
ATOM 2306 N N . GLY A 1 294 ? 20.961 10.568 -22.428 1.00 90.94 294 GLY A N 1
ATOM 2307 C CA . GLY A 1 294 ? 21.026 10.607 -23.889 1.00 90.94 294 GLY A CA 1
ATOM 2308 C C . GLY A 1 294 ? 20.103 11.635 -24.546 1.00 90.94 294 GLY A C 1
ATOM 2309 O O . GLY A 1 294 ? 20.276 11.928 -25.731 1.00 90.94 294 GLY A O 1
ATOM 2310 N N . PHE A 1 295 ? 19.140 12.185 -23.804 1.00 92.69 295 PHE A N 1
ATOM 2311 C CA . PHE A 1 295 ? 18.107 13.079 -24.327 1.00 92.69 295 PHE A CA 1
ATOM 2312 C C . PHE A 1 295 ? 18.053 14.402 -23.557 1.00 92.69 295 PHE A C 1
ATOM 2314 O O . PHE A 1 295 ? 18.363 14.478 -22.372 1.00 92.69 295 PHE A O 1
ATOM 2321 N N . THR A 1 296 ? 17.647 15.480 -24.232 1.00 91.94 296 THR A N 1
ATOM 2322 C CA . THR A 1 296 ? 17.300 16.727 -23.534 1.00 91.94 296 THR A CA 1
ATOM 2323 C C . THR A 1 296 ? 15.972 16.567 -22.788 1.00 91.94 296 THR A C 1
ATOM 2325 O O . THR A 1 296 ? 15.185 15.683 -23.121 1.00 91.94 296 THR A O 1
ATOM 2328 N N . ALA A 1 297 ? 15.665 17.456 -21.837 1.00 84.44 297 ALA A N 1
ATOM 2329 C CA . ALA A 1 297 ? 14.387 17.428 -21.111 1.00 84.44 297 ALA A CA 1
ATOM 2330 C C . ALA A 1 297 ? 13.163 17.405 -22.056 1.00 84.44 297 ALA A C 1
ATOM 2332 O O . ALA A 1 297 ? 12.238 16.625 -21.863 1.00 84.44 297 ALA A O 1
ATOM 2333 N N . GLU A 1 298 ? 13.200 18.178 -23.148 1.00 88.44 298 GLU A N 1
ATOM 2334 C CA . GLU A 1 298 ? 12.125 18.210 -24.157 1.00 88.44 298 GLU A CA 1
ATOM 2335 C C . GLU A 1 298 ? 12.001 16.904 -24.963 1.00 88.44 298 GLU A C 1
ATOM 2337 O O . GLU A 1 298 ? 10.942 16.602 -25.511 1.00 88.44 298 GLU A O 1
ATOM 2342 N N . GLN A 1 299 ? 13.082 16.128 -25.062 1.00 93.69 299 GLN A N 1
ATOM 2343 C CA . GLN A 1 299 ? 13.134 14.875 -25.817 1.00 93.69 299 GLN A CA 1
ATOM 2344 C C . GLN A 1 299 ? 12.921 13.639 -24.937 1.00 93.69 299 GLN A C 1
ATOM 2346 O O . GLN A 1 299 ? 12.596 12.573 -25.465 1.00 93.69 299 GLN A O 1
ATOM 2351 N N . LEU A 1 300 ? 13.088 13.776 -23.619 1.00 92.44 300 LEU A N 1
ATOM 2352 C CA . LEU A 1 300 ? 13.078 12.669 -22.672 1.00 92.44 300 LEU A CA 1
ATOM 2353 C C . LEU A 1 300 ? 11.733 11.940 -22.657 1.00 92.44 300 LEU A C 1
ATOM 2355 O O . LEU A 1 300 ? 11.696 10.724 -22.823 1.00 92.44 300 LEU A O 1
ATOM 2359 N N . VAL A 1 301 ? 10.621 12.670 -22.538 1.00 94.50 301 VAL A N 1
ATOM 2360 C CA . VAL A 1 301 ? 9.279 12.062 -22.509 1.00 94.50 301 VAL A CA 1
ATOM 2361 C C . VAL A 1 301 ? 8.962 11.300 -23.808 1.00 94.50 301 VAL A C 1
ATOM 2363 O O . VAL A 1 301 ? 8.609 10.121 -23.721 1.00 94.50 301 VAL A O 1
ATOM 2366 N N . PRO A 1 302 ? 9.128 11.876 -25.018 1.00 95.12 302 PRO A N 1
ATOM 2367 C CA . PRO A 1 302 ? 8.976 11.118 -26.262 1.00 95.12 302 PRO A CA 1
ATOM 2368 C C . PRO A 1 302 ? 9.868 9.872 -26.342 1.00 95.12 302 PRO A C 1
ATOM 2370 O O . PRO A 1 302 ? 9.416 8.827 -26.816 1.00 95.12 302 PRO A O 1
ATOM 2373 N N . ALA A 1 303 ? 11.115 9.961 -25.867 1.00 94.62 303 ALA A N 1
ATOM 2374 C CA . ALA A 1 303 ? 12.044 8.835 -25.857 1.00 94.62 303 ALA A CA 1
ATOM 2375 C C . ALA A 1 303 ? 11.592 7.717 -24.905 1.00 94.62 303 ALA A C 1
ATOM 2377 O O . ALA A 1 303 ? 11.571 6.553 -25.305 1.00 94.62 303 ALA A O 1
ATOM 2378 N N . LEU A 1 304 ? 11.168 8.059 -23.684 1.00 94.00 304 LEU A N 1
ATOM 2379 C CA . LEU A 1 304 ? 10.638 7.105 -22.706 1.00 94.00 304 LEU A CA 1
ATOM 2380 C C . LEU A 1 304 ? 9.357 6.432 -23.207 1.00 94.00 304 LEU A C 1
ATOM 2382 O O . LEU A 1 304 ? 9.207 5.218 -23.068 1.00 94.00 304 LEU A O 1
ATOM 2386 N N . LEU A 1 305 ? 8.456 7.175 -23.857 1.00 94.19 305 LEU A N 1
ATOM 2387 C CA . LEU A 1 305 ? 7.260 6.594 -24.471 1.00 94.19 305 LEU A CA 1
ATOM 2388 C C . LEU A 1 305 ? 7.631 5.595 -25.575 1.00 94.19 305 LEU A C 1
ATOM 2390 O O . LEU A 1 305 ? 7.091 4.491 -25.593 1.00 94.19 305 LEU A O 1
ATOM 2394 N N . ALA A 1 306 ? 8.571 5.931 -26.461 1.00 95.12 306 ALA A N 1
ATOM 2395 C CA . ALA A 1 306 ? 9.034 5.001 -27.492 1.00 95.12 306 ALA A CA 1
ATOM 2396 C C . ALA A 1 306 ? 9.678 3.743 -26.881 1.00 95.12 306 ALA A C 1
ATOM 2398 O O . ALA A 1 306 ? 9.375 2.624 -27.291 1.00 95.12 306 ALA A O 1
ATOM 2399 N N . LYS A 1 307 ? 10.504 3.909 -25.844 1.00 95.94 307 LYS A N 1
ATOM 2400 C CA . LYS A 1 307 ? 11.151 2.796 -25.136 1.00 95.94 307 LYS A CA 1
ATOM 2401 C C . LYS A 1 307 ? 10.168 1.925 -24.364 1.00 95.94 307 LYS A C 1
ATOM 2403 O O . LYS A 1 307 ? 10.345 0.713 -24.300 1.00 95.94 307 LYS A O 1
ATOM 2408 N N . THR A 1 308 ? 9.090 2.513 -23.858 1.00 92.50 308 THR A N 1
ATOM 2409 C CA . THR A 1 308 ? 7.989 1.753 -23.264 1.00 92.50 308 THR A CA 1
ATOM 2410 C C . THR A 1 308 ? 7.303 0.875 -24.311 1.00 92.50 308 THR A C 1
ATOM 2412 O O . THR A 1 308 ? 7.011 -0.280 -24.022 1.00 92.50 308 THR A O 1
ATOM 2415 N N . ASP A 1 309 ? 7.081 1.362 -25.540 1.00 95.38 309 ASP A N 1
ATOM 2416 C CA . ASP A 1 309 ? 6.513 0.518 -26.605 1.00 95.38 309 ASP A CA 1
ATOM 2417 C C . ASP A 1 309 ? 7.421 -0.678 -26.928 1.00 95.38 309 ASP A C 1
ATOM 2419 O O . ASP A 1 309 ? 6.925 -1.788 -27.125 1.00 95.38 309 ASP A O 1
ATOM 2423 N N . GLU A 1 310 ? 8.740 -0.460 -26.963 1.00 95.56 310 GLU A N 1
ATOM 2424 C CA . GLU A 1 310 ? 9.727 -1.528 -27.157 1.00 95.56 310 GLU A CA 1
ATOM 2425 C C . GLU A 1 310 ? 9.662 -2.563 -26.023 1.00 95.56 310 GLU A C 1
ATOM 2427 O O . GLU A 1 310 ? 9.580 -3.759 -26.301 1.00 95.56 310 GLU A O 1
ATOM 2432 N N . ALA A 1 311 ? 9.629 -2.123 -24.759 1.00 90.88 311 ALA A N 1
ATOM 2433 C CA . ALA A 1 311 ? 9.534 -3.006 -23.594 1.00 90.88 311 ALA A CA 1
ATOM 2434 C C . ALA A 1 311 ? 8.223 -3.810 -23.574 1.00 90.88 311 ALA A C 1
ATOM 2436 O O . ALA A 1 311 ? 8.234 -5.023 -23.370 1.00 90.88 311 ALA A O 1
ATOM 2437 N N . VAL A 1 312 ? 7.091 -3.161 -23.867 1.00 89.56 312 VAL A N 1
ATOM 2438 C CA . VAL A 1 312 ? 5.781 -3.824 -23.979 1.00 89.56 312 VAL A CA 1
ATOM 2439 C C . VAL A 1 312 ? 5.763 -4.823 -25.136 1.00 89.56 312 VAL A C 1
ATOM 2441 O O . VAL A 1 312 ? 5.159 -5.889 -25.012 1.00 89.56 312 VAL A O 1
ATOM 2444 N N . SER A 1 313 ? 6.427 -4.515 -26.256 1.00 94.62 313 SER A N 1
ATOM 2445 C CA . SER A 1 313 ? 6.574 -5.465 -27.361 1.00 94.62 313 SER A CA 1
ATOM 2446 C C . SER A 1 313 ? 7.421 -6.666 -26.956 1.00 94.62 313 SER A C 1
ATOM 2448 O O . SER A 1 313 ? 6.968 -7.788 -27.150 1.00 94.62 313 SER A O 1
ATOM 2450 N N . ARG A 1 314 ? 8.582 -6.443 -26.320 1.00 93.06 314 ARG A N 1
ATOM 2451 C CA . ARG A 1 314 ? 9.440 -7.519 -25.797 1.00 93.06 314 ARG A CA 1
ATOM 2452 C C . ARG A 1 314 ? 8.655 -8.433 -24.862 1.00 93.06 314 ARG A C 1
ATOM 2454 O O . ARG A 1 314 ? 8.688 -9.647 -25.018 1.00 93.06 314 ARG A O 1
ATOM 2461 N N . TYR A 1 315 ? 7.879 -7.848 -23.950 1.00 87.25 315 TYR A N 1
ATOM 2462 C CA . TYR A 1 315 ? 7.042 -8.623 -23.044 1.00 87.25 315 TYR A CA 1
ATOM 2463 C C . TYR A 1 315 ? 5.986 -9.454 -23.780 1.00 87.25 315 TYR A C 1
ATOM 2465 O O . TYR A 1 315 ? 5.806 -10.631 -23.483 1.00 87.25 315 TYR A O 1
ATOM 2473 N N . ARG A 1 316 ? 5.304 -8.877 -24.775 1.00 93.00 316 ARG A N 1
ATOM 2474 C CA . ARG A 1 316 ? 4.325 -9.606 -25.595 1.00 93.00 316 ARG A CA 1
ATOM 2475 C C . ARG A 1 316 ? 4.955 -10.795 -26.323 1.00 93.00 316 ARG A C 1
ATOM 2477 O O . ARG A 1 316 ? 4.335 -11.860 -26.377 1.00 93.00 316 ARG A O 1
ATOM 2484 N N . ASP A 1 317 ? 6.146 -10.602 -26.876 1.00 91.50 317 ASP A N 1
ATOM 2485 C CA . ASP A 1 317 ? 6.864 -11.638 -27.615 1.00 91.50 317 ASP A CA 1
ATOM 2486 C C . ASP A 1 317 ? 7.238 -12.793 -26.673 1.00 91.50 317 ASP A C 1
ATOM 2488 O O . ASP A 1 317 ? 6.944 -13.945 -26.986 1.00 91.50 317 ASP A O 1
ATOM 2492 N N . LEU A 1 318 ? 7.707 -12.498 -25.452 1.00 85.75 318 LEU A N 1
ATOM 2493 C CA . LEU A 1 318 ? 7.973 -13.514 -24.420 1.00 85.75 318 LEU A CA 1
ATOM 2494 C C . LEU A 1 318 ? 6.744 -14.356 -24.076 1.00 85.75 318 LEU A C 1
ATOM 2496 O O . LEU A 1 318 ? 6.826 -15.579 -23.980 1.00 85.75 318 LEU A O 1
ATOM 2500 N N . LEU A 1 319 ? 5.579 -13.717 -23.944 1.00 83.94 319 LEU A N 1
ATOM 2501 C CA . LEU A 1 319 ? 4.330 -14.430 -23.667 1.00 83.94 319 LEU A CA 1
ATOM 2502 C C . LEU A 1 319 ? 3.847 -15.295 -24.839 1.00 83.94 319 LEU A C 1
ATOM 2504 O O . LEU A 1 319 ? 2.989 -16.157 -24.637 1.00 83.94 319 LEU A O 1
ATOM 2508 N N . THR A 1 320 ? 4.352 -15.056 -26.050 1.00 87.31 320 THR A N 1
ATOM 2509 C CA . THR A 1 320 ? 3.939 -15.767 -27.265 1.00 87.31 320 THR A CA 1
ATOM 2510 C C . THR A 1 320 ? 4.907 -16.892 -27.622 1.00 87.31 320 THR A C 1
ATOM 2512 O O . THR A 1 320 ? 4.461 -17.996 -27.937 1.00 87.31 320 THR A O 1
ATOM 2515 N N . ASP A 1 321 ? 6.210 -16.625 -27.556 1.00 82.75 321 ASP A N 1
ATOM 2516 C CA . ASP A 1 321 ? 7.261 -17.540 -28.008 1.00 82.75 321 ASP A CA 1
ATOM 2517 C C . ASP A 1 321 ? 7.594 -18.606 -26.959 1.00 82.75 321 ASP A C 1
ATOM 2519 O O . ASP A 1 321 ? 7.803 -19.772 -27.310 1.00 82.75 321 ASP A O 1
ATOM 2523 N N . THR A 1 322 ? 7.559 -18.238 -25.674 1.00 71.00 322 THR A N 1
ATOM 2524 C CA . THR A 1 322 ? 7.791 -19.166 -24.562 1.00 71.00 322 THR A CA 1
ATOM 2525 C C . THR A 1 322 ? 6.728 -18.999 -23.470 1.00 71.00 322 THR A C 1
ATOM 2527 O O . THR A 1 322 ? 7.019 -18.515 -22.374 1.00 71.00 322 THR A O 1
ATOM 2530 N N . PRO A 1 323 ? 5.469 -19.403 -23.722 1.00 77.75 323 PRO A N 1
ATOM 2531 C CA . PRO A 1 323 ? 4.415 -19.243 -22.734 1.00 77.75 323 PRO A CA 1
ATOM 2532 C C . PRO A 1 323 ? 4.701 -20.124 -21.515 1.00 77.75 323 PRO A C 1
ATOM 2534 O O . PRO A 1 323 ? 4.665 -21.353 -21.603 1.00 77.75 323 PRO A O 1
ATOM 2537 N N . LEU A 1 324 ? 4.949 -19.486 -20.371 1.00 79.38 324 LEU A N 1
ATOM 2538 C CA . LEU A 1 324 ? 4.901 -20.165 -19.083 1.00 79.38 324 LEU A CA 1
ATOM 2539 C C . LEU A 1 324 ? 3.462 -20.631 -18.850 1.00 79.38 324 LEU A C 1
ATOM 2541 O O . LEU A 1 324 ? 2.523 -19.830 -18.912 1.00 79.38 324 LEU A O 1
ATOM 2545 N N . ASP A 1 325 ? 3.274 -21.924 -18.598 1.00 85.00 325 ASP A N 1
ATOM 2546 C CA . ASP A 1 325 ? 1.966 -22.423 -18.189 1.00 85.00 325 ASP A CA 1
ATOM 2547 C C . ASP A 1 325 ? 1.606 -21.934 -16.773 1.00 85.00 325 ASP A C 1
ATOM 2549 O O . ASP A 1 325 ? 2.413 -21.332 -16.061 1.00 85.00 325 ASP A O 1
ATOM 2553 N N . GLY A 1 326 ? 0.360 -22.158 -16.352 1.00 78.81 326 GLY A N 1
ATOM 2554 C CA . GLY A 1 326 ? -0.109 -21.699 -15.044 1.00 78.81 326 GLY A CA 1
ATOM 2555 C C . GLY A 1 326 ? 0.697 -22.250 -13.862 1.00 78.81 326 GLY A C 1
ATOM 2556 O O . GLY A 1 326 ? 0.853 -21.555 -12.860 1.00 78.81 326 GLY A O 1
ATOM 2557 N N . GLU A 1 327 ? 1.234 -23.467 -13.973 1.00 84.56 327 GLU A N 1
ATOM 2558 C CA . GLU A 1 327 ? 2.045 -24.098 -12.925 1.00 84.56 327 GLU A CA 1
ATOM 2559 C C . GLU A 1 327 ? 3.450 -23.498 -12.893 1.00 84.56 327 GLU A C 1
ATOM 2561 O O . GLU A 1 327 ? 3.956 -23.165 -11.826 1.00 84.56 327 GLU A O 1
ATOM 2566 N N . GLN A 1 328 ? 4.061 -23.279 -14.058 1.00 83.62 328 GLN A N 1
ATOM 2567 C CA . GLN A 1 328 ? 5.349 -22.598 -14.183 1.00 83.62 328 GLN A CA 1
ATOM 2568 C C . GLN A 1 328 ? 5.263 -21.149 -13.708 1.00 83.62 328 GLN A C 1
ATOM 2570 O O . GLN A 1 328 ? 6.159 -20.675 -13.019 1.00 83.62 328 GLN A O 1
ATOM 2575 N N . MET A 1 329 ? 4.163 -20.461 -14.014 1.00 76.88 329 MET A N 1
ATOM 2576 C CA . MET A 1 329 ? 3.872 -19.131 -13.491 1.00 76.88 329 MET A CA 1
ATOM 2577 C C . MET A 1 329 ? 3.720 -19.157 -11.975 1.00 76.88 329 MET A C 1
ATOM 2579 O O . MET A 1 329 ? 4.315 -18.340 -11.282 1.00 76.88 329 MET A O 1
ATOM 2583 N N . LEU A 1 330 ? 2.946 -20.093 -11.431 1.00 74.00 330 LEU A N 1
ATOM 2584 C CA . LEU A 1 330 ? 2.787 -20.219 -9.987 1.00 74.00 330 LEU A CA 1
ATOM 2585 C C . LEU A 1 330 ? 4.122 -20.538 -9.298 1.00 74.00 330 LEU A C 1
ATOM 2587 O O . LEU A 1 330 ? 4.413 -19.975 -8.243 1.00 74.00 330 LEU A O 1
ATOM 2591 N N . GLN A 1 331 ? 4.944 -21.394 -9.902 1.00 78.81 331 GLN A N 1
ATOM 2592 C CA . GLN A 1 331 ? 6.281 -21.712 -9.417 1.00 78.81 331 GLN A CA 1
ATOM 2593 C C . GLN A 1 331 ? 7.205 -20.497 -9.486 1.00 78.81 331 GLN A C 1
ATOM 2595 O O . GLN A 1 331 ? 7.874 -20.212 -8.503 1.00 78.81 331 GLN A O 1
ATOM 2600 N N . MET A 1 332 ? 7.158 -19.719 -10.568 1.00 75.44 332 MET A N 1
ATOM 2601 C CA . MET A 1 332 ? 7.848 -18.434 -10.674 1.00 75.44 332 MET A CA 1
ATOM 2602 C C . MET A 1 332 ? 7.467 -17.512 -9.534 1.00 75.44 332 MET A C 1
ATOM 2604 O O . MET A 1 332 ? 8.335 -17.043 -8.812 1.00 75.44 332 MET A O 1
ATOM 2608 N N . TRP A 1 333 ? 6.168 -17.319 -9.314 1.00 68.81 333 TRP A N 1
ATOM 2609 C CA . TRP A 1 333 ? 5.670 -16.514 -8.206 1.00 68.81 333 TRP A CA 1
ATOM 2610 C C . TRP A 1 333 ? 6.185 -17.020 -6.853 1.00 68.81 333 TRP A C 1
ATOM 2612 O O . TRP A 1 333 ? 6.514 -16.203 -6.005 1.00 68.81 333 TRP A O 1
ATOM 2622 N N . ARG A 1 334 ? 6.310 -18.334 -6.641 1.00 68.88 334 ARG A N 1
ATOM 2623 C CA . ARG A 1 334 ? 6.888 -18.908 -5.409 1.00 68.88 334 ARG A CA 1
ATOM 2624 C C . ARG A 1 334 ? 8.398 -18.698 -5.312 1.00 68.88 334 ARG A C 1
ATOM 2626 O O . ARG A 1 334 ? 8.910 -18.434 -4.231 1.00 68.88 334 ARG A O 1
ATOM 2633 N N . ASP A 1 335 ? 9.104 -18.836 -6.420 1.00 69.88 335 ASP A N 1
ATOM 2634 C CA . ASP A 1 335 ? 10.561 -18.777 -6.478 1.00 69.88 335 ASP A CA 1
ATOM 2635 C C . ASP A 1 335 ? 11.095 -17.351 -6.393 1.00 69.88 335 ASP A C 1
ATOM 2637 O O . ASP A 1 335 ? 12.204 -17.138 -5.913 1.00 69.88 335 ASP A O 1
ATOM 2641 N N . THR A 1 336 ? 10.344 -16.378 -6.907 1.00 62.94 336 THR A N 1
ATOM 2642 C CA . THR A 1 336 ? 10.857 -15.027 -7.130 1.00 62.94 336 THR A CA 1
ATOM 2643 C C . THR A 1 336 ? 10.123 -13.957 -6.365 1.00 62.94 336 THR A C 1
ATOM 2645 O O . THR A 1 336 ? 10.731 -12.922 -6.093 1.00 62.94 336 THR A O 1
ATOM 2648 N N . MET A 1 337 ? 8.846 -14.136 -6.001 1.00 57.62 337 MET A N 1
ATOM 2649 C CA . MET A 1 337 ? 8.312 -13.231 -4.995 1.00 57.62 337 MET A CA 1
ATOM 2650 C C . MET A 1 337 ? 9.200 -13.344 -3.787 1.00 57.62 337 MET A C 1
ATOM 2652 O O . MET A 1 337 ? 9.820 -14.381 -3.555 1.00 57.62 337 MET A O 1
ATOM 2656 N N . ILE A 1 338 ? 9.254 -12.261 -3.025 1.00 47.78 338 ILE A N 1
ATOM 2657 C CA . ILE A 1 338 ? 9.826 -12.274 -1.694 1.00 47.78 338 ILE A CA 1
ATOM 2658 C C . ILE A 1 338 ? 8.977 -13.258 -0.883 1.00 47.78 338 ILE A C 1
ATOM 2660 O O . ILE A 1 338 ? 8.051 -12.893 -0.163 1.00 47.78 338 ILE A O 1
ATOM 2664 N N . ASN A 1 339 ? 9.288 -14.538 -1.054 1.00 38.53 339 ASN A N 1
ATOM 2665 C CA . ASN A 1 339 ? 9.011 -15.629 -0.176 1.00 38.53 339 ASN A CA 1
ATOM 2666 C C . ASN A 1 339 ? 9.881 -15.266 1.016 1.00 38.53 339 ASN A C 1
ATOM 2668 O O . ASN A 1 339 ? 10.990 -15.763 1.201 1.00 38.53 339 ASN A O 1
ATOM 2672 N N . THR A 1 340 ? 9.384 -14.338 1.843 1.00 36.28 340 THR A N 1
ATOM 2673 C CA . THR A 1 340 ? 9.724 -14.435 3.249 1.00 36.28 340 THR A CA 1
ATOM 2674 C C . THR A 1 340 ? 9.440 -15.904 3.568 1.00 36.28 340 THR A C 1
ATOM 2676 O O . THR A 1 340 ? 8.347 -16.356 3.212 1.00 36.28 340 THR A O 1
ATOM 2679 N N . PRO A 1 341 ? 10.369 -16.675 4.157 1.00 32.88 341 PRO A N 1
ATOM 2680 C CA . PRO A 1 341 ? 10.230 -18.124 4.402 1.00 32.88 341 PRO A CA 1
ATOM 2681 C C . PRO A 1 341 ? 8.973 -18.566 5.199 1.00 32.88 341 PRO A C 1
ATOM 2683 O O . PRO A 1 341 ? 8.855 -19.704 5.640 1.00 32.88 341 PRO A O 1
ATOM 2686 N N . THR A 1 342 ? 8.032 -17.648 5.414 1.00 34.25 342 THR A N 1
ATOM 2687 C CA . THR A 1 342 ? 6.764 -17.705 6.131 1.00 34.25 342 THR A CA 1
ATOM 2688 C C . THR A 1 342 ? 5.509 -17.445 5.323 1.00 34.25 342 THR A C 1
ATOM 2690 O O . THR A 1 342 ? 4.436 -17.614 5.902 1.00 34.25 342 THR A O 1
ATOM 2693 N N . ALA A 1 343 ? 5.586 -17.062 4.046 1.00 34.28 343 ALA A N 1
ATOM 2694 C CA . ALA A 1 343 ? 4.408 -17.097 3.189 1.00 34.28 343 ALA A CA 1
ATOM 2695 C C . ALA A 1 343 ? 3.998 -18.567 3.038 1.00 34.28 343 ALA A C 1
ATOM 2697 O O . ALA A 1 343 ? 4.586 -19.322 2.264 1.00 34.28 343 ALA A O 1
ATOM 2698 N N . LYS A 1 344 ? 3.044 -19.027 3.854 1.00 38.56 344 LYS A N 1
ATOM 2699 C CA . LYS A 1 344 ? 2.552 -20.392 3.711 1.00 38.56 344 LYS A CA 1
ATOM 2700 C C . LYS A 1 344 ? 1.729 -20.438 2.434 1.00 38.56 344 LYS A C 1
ATOM 2702 O O . LYS A 1 344 ? 1.014 -19.496 2.113 1.00 38.56 344 LYS A O 1
ATOM 2707 N N . GLU A 1 345 ? 1.781 -21.565 1.739 1.00 37.91 345 GLU A N 1
ATOM 2708 C CA . GLU A 1 345 ? 1.097 -21.809 0.460 1.00 37.91 345 GLU A CA 1
ATOM 2709 C C . GLU A 1 345 ? -0.420 -21.491 0.483 1.00 37.91 345 GLU A C 1
ATOM 2711 O O . GLU A 1 345 ? -1.028 -21.316 -0.564 1.00 37.91 345 GLU A O 1
ATOM 2716 N N . HIS A 1 346 ? -1.037 -21.375 1.669 1.00 40.75 346 HIS A N 1
ATOM 2717 C CA . HIS A 1 346 ? -2.442 -20.993 1.857 1.00 40.75 346 HIS A CA 1
ATOM 2718 C C . HIS A 1 346 ? -2.707 -19.486 2.046 1.00 40.75 346 HIS A C 1
ATOM 2720 O O . HIS A 1 346 ? -3.869 -19.081 2.027 1.00 40.75 346 HIS A O 1
ATOM 2726 N N . ASP A 1 347 ? -1.680 -18.659 2.260 1.00 38.28 347 ASP A N 1
ATOM 2727 C CA . ASP A 1 347 ? -1.830 -17.212 2.485 1.00 38.28 347 ASP A CA 1
ATOM 2728 C C . ASP A 1 347 ? -1.954 -16.438 1.162 1.00 38.28 347 ASP A C 1
ATOM 2730 O O . ASP A 1 347 ? -2.640 -15.417 1.085 1.00 38.28 347 ASP A O 1
ATOM 2734 N N . PHE A 1 348 ? -1.380 -16.982 0.089 1.00 48.31 348 PHE A N 1
ATOM 2735 C CA . PHE A 1 348 ? -1.624 -16.566 -1.284 1.00 48.31 348 PHE A CA 1
ATOM 2736 C C . PHE A 1 348 ? -2.443 -17.671 -1.951 1.00 48.31 348 PHE A C 1
ATOM 2738 O O . PHE A 1 348 ? -1.879 -18.619 -2.485 1.00 48.31 348 PHE A O 1
ATOM 2745 N N . ASN A 1 349 ? -3.778 -17.575 -1.923 1.00 55.72 349 ASN A N 1
ATOM 2746 C CA . ASN A 1 349 ? -4.674 -18.456 -2.696 1.00 55.72 349 ASN A CA 1
ATOM 2747 C C . ASN A 1 349 ? -4.542 -18.194 -4.216 1.00 55.72 349 ASN A C 1
ATOM 2749 O O . ASN A 1 349 ? -5.537 -17.990 -4.913 1.00 55.72 349 ASN A O 1
ATOM 2753 N N . LEU A 1 350 ? -3.315 -18.132 -4.733 1.00 57.84 350 LEU A N 1
ATOM 2754 C CA . LEU A 1 350 ? -3.026 -18.030 -6.148 1.00 57.84 350 LEU A CA 1
ATOM 2755 C C . LEU A 1 350 ? -3.015 -19.449 -6.715 1.00 57.84 350 LEU A C 1
ATOM 2757 O O . LEU A 1 350 ? -2.112 -20.238 -6.449 1.00 57.84 350 LEU A O 1
ATOM 2761 N N . THR A 1 351 ? -4.062 -19.792 -7.455 1.00 73.62 351 THR A N 1
ATOM 2762 C CA . THR A 1 351 ? -4.121 -21.051 -8.202 1.00 73.62 351 THR A CA 1
ATOM 2763 C C . THR A 1 351 ? -3.267 -20.943 -9.463 1.00 73.62 351 THR A C 1
ATOM 2765 O O . THR A 1 351 ? -3.032 -19.839 -9.953 1.00 73.62 351 THR A O 1
ATOM 2768 N N . ALA A 1 352 ? -2.848 -22.075 -10.034 1.00 72.00 352 ALA A N 1
ATOM 2769 C CA . ALA A 1 352 ? -2.150 -22.095 -11.322 1.00 72.00 352 ALA A CA 1
ATOM 2770 C C . ALA A 1 352 ? -2.963 -21.395 -12.429 1.00 72.00 352 ALA A C 1
ATOM 2772 O O . ALA A 1 352 ? -2.421 -20.635 -13.226 1.00 72.00 352 ALA A O 1
ATOM 2773 N N . GLU A 1 353 ? -4.290 -21.571 -12.425 1.00 74.88 353 GLU A N 1
ATOM 2774 C CA . GLU A 1 353 ? -5.203 -20.864 -13.331 1.00 74.88 353 GLU A CA 1
ATOM 2775 C C . GLU A 1 353 ? -5.125 -19.339 -13.148 1.00 74.88 353 GLU A C 1
ATOM 2777 O O . GLU A 1 353 ? -4.965 -18.609 -14.123 1.00 74.88 353 GLU A O 1
ATOM 2782 N N . ALA A 1 354 ? -5.176 -18.847 -11.904 1.00 65.94 354 ALA A N 1
ATOM 2783 C CA . ALA A 1 354 ? -5.064 -17.418 -11.624 1.00 65.94 354 ALA A CA 1
ATOM 2784 C C . ALA A 1 354 ? -3.667 -16.871 -11.964 1.00 65.94 354 ALA A C 1
ATOM 2786 O O . ALA A 1 354 ? -3.561 -15.776 -12.514 1.00 65.94 354 ALA A O 1
ATOM 2787 N N . ALA A 1 355 ? -2.607 -17.635 -11.683 1.00 66.75 355 ALA A N 1
ATOM 2788 C CA . ALA A 1 355 ? -1.228 -17.271 -12.000 1.00 66.75 355 ALA A CA 1
ATOM 2789 C C . ALA A 1 355 ? -0.997 -17.152 -13.515 1.00 66.75 355 ALA A C 1
ATOM 2791 O O . ALA A 1 355 ? -0.353 -16.202 -13.958 1.00 66.75 355 ALA A O 1
ATOM 2792 N N . GLY A 1 356 ? -1.574 -18.061 -14.308 1.00 69.94 356 GLY A N 1
ATOM 2793 C CA . GLY A 1 356 ? -1.482 -18.051 -15.771 1.00 69.94 356 GLY A CA 1
ATOM 2794 C C . GLY A 1 356 ? -2.160 -16.848 -16.442 1.00 69.94 356 GLY A C 1
ATOM 2795 O O . GLY A 1 356 ? -1.826 -16.503 -17.574 1.00 69.94 356 GLY A O 1
ATOM 2796 N N . GLU A 1 357 ? -3.080 -16.169 -15.752 1.00 71.75 357 GLU A N 1
ATOM 2797 C CA . GLU A 1 357 ? -3.767 -14.983 -16.279 1.00 71.75 357 GLU A CA 1
ATOM 2798 C C . GLU A 1 357 ? -3.071 -13.658 -15.928 1.00 71.75 357 GLU A C 1
ATOM 2800 O O . GLU A 1 357 ? -3.300 -12.654 -16.608 1.00 71.75 357 GLU A O 1
ATOM 2805 N N . ILE A 1 358 ? -2.192 -13.634 -14.917 1.00 68.50 358 ILE A N 1
ATOM 2806 C CA . ILE A 1 358 ? -1.467 -12.420 -14.499 1.00 68.50 358 ILE A CA 1
ATOM 2807 C C . ILE A 1 358 ? -0.694 -11.771 -15.660 1.00 68.50 358 ILE A C 1
ATOM 2809 O O . ILE A 1 358 ? -0.856 -10.563 -15.854 1.00 68.50 358 ILE A O 1
ATOM 2813 N N . PRO A 1 359 ? 0.085 -12.512 -16.477 1.00 74.31 359 PRO A N 1
ATOM 2814 C CA . PRO A 1 359 ? 0.896 -11.888 -17.516 1.00 74.31 359 PRO A CA 1
ATOM 2815 C C . PRO A 1 359 ? 0.068 -11.123 -18.550 1.00 74.31 359 PRO A C 1
ATOM 2817 O O . PRO A 1 359 ? 0.401 -10.008 -18.952 1.00 74.31 359 PRO A O 1
ATOM 2820 N N . LYS A 1 360 ? -1.084 -11.691 -18.928 1.00 72.94 360 LYS A N 1
ATOM 2821 C CA . LYS A 1 360 ? -2.027 -11.052 -19.852 1.00 72.94 360 LYS A CA 1
ATOM 2822 C C . LYS A 1 360 ? -2.634 -9.790 -19.245 1.00 72.94 360 LYS A C 1
ATOM 2824 O O . LYS A 1 360 ? -2.797 -8.801 -19.955 1.00 72.94 360 LYS A O 1
ATOM 2829 N N . GLN A 1 361 ? -2.967 -9.809 -17.952 1.00 71.12 361 GLN A N 1
ATOM 2830 C CA . GLN A 1 361 ? -3.509 -8.640 -17.252 1.00 71.12 361 GLN A CA 1
ATOM 2831 C C . GLN A 1 361 ? -2.481 -7.508 -17.164 1.00 71.12 361 GLN A C 1
ATOM 2833 O O . GLN A 1 361 ? -2.833 -6.353 -17.399 1.00 71.12 361 GLN A O 1
ATOM 2838 N N . TRP A 1 362 ? -1.215 -7.828 -16.888 1.00 71.50 362 TRP A N 1
ATOM 2839 C CA . TRP A 1 362 ? -0.125 -6.852 -16.896 1.00 71.50 362 TRP A CA 1
ATOM 2840 C C . TRP A 1 362 ? 0.100 -6.262 -18.281 1.00 71.50 362 TRP A C 1
ATOM 2842 O O . TRP A 1 362 ? 0.131 -5.042 -18.416 1.00 71.50 362 TRP A O 1
ATOM 2852 N N . LEU A 1 363 ? 0.157 -7.097 -19.322 1.00 76.50 363 LEU A N 1
ATOM 2853 C CA . LEU A 1 363 ? 0.283 -6.620 -20.698 1.00 76.50 363 LEU A CA 1
ATOM 2854 C C . LEU A 1 363 ? -0.869 -5.672 -21.072 1.00 76.50 363 LEU A C 1
ATOM 2856 O O . LEU A 1 363 ? -0.634 -4.587 -21.600 1.00 76.50 363 LEU A O 1
ATOM 2860 N N . GLN A 1 364 ? -2.113 -6.042 -20.750 1.00 72.19 364 GLN A N 1
ATOM 2861 C CA . GLN A 1 364 ? -3.278 -5.184 -20.981 1.00 72.19 364 GLN A CA 1
ATOM 2862 C C . GLN A 1 364 ? -3.187 -3.860 -20.220 1.00 72.19 364 GLN A C 1
ATOM 2864 O O . GLN A 1 364 ? -3.555 -2.820 -20.769 1.00 72.19 364 GLN A O 1
ATOM 2869 N N . TRP A 1 365 ? -2.718 -3.889 -18.971 1.00 73.56 365 TRP A N 1
ATOM 2870 C CA . TRP A 1 365 ? -2.518 -2.686 -18.170 1.00 73.56 365 TRP A CA 1
ATOM 2871 C C . TRP A 1 365 ? -1.470 -1.766 -18.803 1.00 73.56 365 TRP A C 1
ATOM 2873 O O . TRP A 1 365 ? -1.786 -0.606 -19.066 1.00 73.56 365 TRP A O 1
ATOM 2883 N N . PHE A 1 366 ? -0.290 -2.287 -19.156 1.00 73.19 366 PHE A N 1
ATOM 2884 C CA . PHE A 1 366 ? 0.760 -1.510 -19.819 1.00 73.19 366 PHE A CA 1
ATOM 2885 C C . PHE A 1 366 ? 0.277 -0.883 -21.130 1.00 73.19 366 PHE A C 1
ATOM 2887 O O . PHE A 1 366 ? 0.513 0.295 -21.382 1.00 73.19 366 PHE A O 1
ATOM 2894 N N . GLU A 1 367 ? -0.457 -1.627 -21.962 1.00 83.19 367 GLU A N 1
ATOM 2895 C CA . GLU A 1 367 ? -1.003 -1.096 -23.216 1.00 83.19 367 GLU A CA 1
ATOM 2896 C C . GLU A 1 367 ? -2.039 0.016 -22.996 1.00 83.19 367 GLU A C 1
ATOM 2898 O O . GLU A 1 367 ? -2.120 0.963 -23.787 1.00 83.19 367 GLU A O 1
ATOM 2903 N N . GLN A 1 368 ? -2.870 -0.098 -21.957 1.00 76.69 368 GLN A N 1
ATOM 2904 C CA . GLN A 1 368 ? -3.857 0.924 -21.605 1.00 76.69 368 GLN A CA 1
ATOM 2905 C C . GLN A 1 368 ? -3.184 2.177 -21.052 1.00 76.69 368 GLN A C 1
ATOM 2907 O O . GLN A 1 368 ? -3.532 3.286 -21.467 1.00 76.69 368 GLN A O 1
ATOM 2912 N N . GLU A 1 369 ? -2.209 1.995 -20.168 1.00 75.19 369 GLU A N 1
ATOM 2913 C CA . GLU A 1 369 ? -1.492 3.089 -19.531 1.00 75.19 369 GLU A CA 1
ATOM 2914 C C . GLU A 1 369 ? -0.632 3.845 -20.537 1.00 75.19 369 GLU A C 1
ATOM 2916 O O . GLU A 1 369 ? -0.697 5.069 -20.632 1.00 75.19 369 GLU A O 1
ATOM 2921 N N . GLN A 1 370 ? 0.035 3.120 -21.429 1.00 84.12 370 GLN A N 1
ATOM 2922 C CA . GLN A 1 370 ? 0.786 3.712 -22.524 1.00 84.12 370 GLN A CA 1
ATOM 2923 C C . GLN A 1 370 ? -0.105 4.531 -23.474 1.00 84.12 370 GLN A C 1
ATOM 2925 O O . GLN A 1 370 ? 0.263 5.624 -23.910 1.00 84.12 370 GLN A O 1
ATOM 2930 N N . LYS A 1 371 ? -1.323 4.056 -23.774 1.00 88.81 371 LYS A N 1
ATOM 2931 C CA . LYS A 1 371 ? -2.318 4.833 -24.541 1.00 88.81 371 LYS A CA 1
ATOM 2932 C C . LYS A 1 371 ? -2.818 6.060 -23.778 1.00 88.81 371 LYS A C 1
ATOM 2934 O O . LYS A 1 371 ? -3.195 7.048 -24.410 1.00 88.81 371 LYS A O 1
ATOM 2939 N N . ARG A 1 372 ? -2.908 6.004 -22.446 1.00 90.00 372 ARG A N 1
ATOM 2940 C CA . ARG A 1 372 ? -3.256 7.161 -21.609 1.00 90.00 372 ARG A CA 1
ATOM 2941 C C . ARG A 1 372 ? -2.145 8.204 -21.682 1.00 90.00 372 ARG A C 1
ATOM 2943 O O . ARG A 1 372 ? -2.421 9.308 -22.138 1.00 90.00 372 ARG A O 1
ATOM 2950 N N . LEU A 1 373 ? -0.913 7.828 -21.348 1.00 79.00 373 LEU A N 1
ATOM 2951 C CA . LEU A 1 373 ? 0.237 8.732 -21.305 1.00 79.00 373 LEU A CA 1
ATOM 2952 C C . LEU A 1 373 ? 0.509 9.394 -22.659 1.00 79.00 373 LEU A C 1
ATOM 2954 O O . LEU A 1 373 ? 0.683 10.607 -22.720 1.00 79.00 373 LEU A O 1
ATOM 2958 N N . LYS A 1 374 ? 0.426 8.646 -23.768 1.00 90.81 374 LYS A N 1
ATOM 2959 C CA . LYS A 1 374 ? 0.545 9.229 -25.115 1.00 90.81 374 LYS A CA 1
ATOM 2960 C C . LYS A 1 374 ? -0.497 10.305 -25.399 1.00 90.81 374 LYS A C 1
ATOM 2962 O O . LYS A 1 374 ? -0.144 11.315 -25.976 1.00 90.81 374 LYS A O 1
ATOM 2967 N N . ARG A 1 375 ? -1.757 10.115 -24.989 1.00 92.75 375 ARG A N 1
ATOM 2968 C CA . ARG A 1 375 ? -2.815 11.128 -25.182 1.00 92.75 375 ARG A CA 1
ATOM 2969 C C . ARG A 1 375 ? -2.616 12.375 -24.326 1.00 92.75 375 ARG A C 1
ATOM 2971 O O . ARG A 1 375 ? -3.199 13.409 -24.630 1.00 92.75 375 ARG A O 1
ATOM 2978 N N . GLU A 1 376 ? -1.892 12.257 -23.220 1.00 87.12 376 GLU A N 1
ATOM 2979 C CA . GLU A 1 376 ? -1.631 13.379 -22.320 1.00 87.12 376 GLU A CA 1
ATOM 2980 C C . GLU A 1 376 ? -0.425 14.219 -22.755 1.00 87.12 376 GLU A C 1
ATOM 2982 O O . GLU A 1 376 ? -0.366 15.397 -22.402 1.00 87.12 3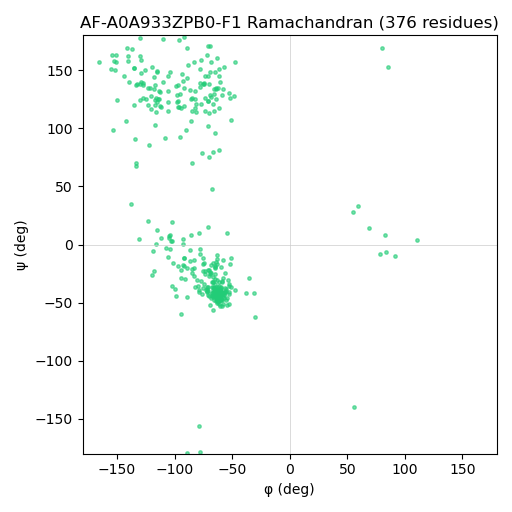76 GLU A O 1
ATOM 2987 N N . TRP A 1 377 ? 0.505 13.631 -23.515 1.00 87.50 377 TRP A N 1
ATOM 2988 C CA . TRP A 1 377 ? 1.805 14.226 -23.843 1.00 87.50 377 TRP A CA 1
ATOM 2989 C C . TRP A 1 377 ? 2.062 14.478 -25.337 1.00 87.50 377 TRP A C 1
ATOM 2991 O O . TRP A 1 377 ? 2.898 15.323 -25.656 1.00 87.50 377 TRP A O 1
ATOM 3001 N N . LEU A 1 378 ? 1.373 13.769 -26.239 1.00 86.00 378 LEU A N 1
ATOM 3002 C CA . LEU A 1 378 ? 1.426 13.947 -27.698 1.00 86.00 378 LEU A CA 1
ATOM 3003 C C . LEU A 1 378 ? 0.077 14.458 -28.209 1.00 86.00 378 LEU A C 1
ATOM 3005 O O . LEU A 1 378 ? 0.096 15.336 -29.101 1.00 86.00 378 LEU A O 1
#

Foldseek 3Di:
DDCVCVDPPNPALLLACDPCAHPCHCNHCQHVCHCNHQNVQVVVCPPQWDQDPAQFIDGPVVRDTDQWDWDDDVPDIDIHGHAGAGEPVNQVVCQVVQNDEQGYKYKDWAFAPRFKDKGKHAYQAWFKKKKWKFWDVVQQDDPPDPVDGSQKAKKKWKAFPVRHTDDIFDDRNDITMDIDTDHHRTMMMIIIGIPDHDPDRDIGIIMMGMHTDHLVVPCVLCCLLQNPVLSVLVRDPDLLSVLLNLLLVLQLLLLLLVLVVVCVVVVHFDPDLSVSSSVSNVVSVVVSVVLVVVDDPLCSSVSSLVSLVVSLVSLVVSCVVPNQQLVSLVVSCCRRPPPSVPPPPVVPPRGSVNSSCVSVVVSVVSVVSSVVSVVVSD

Nearest PDB structures (foldseek):
  3jqx-assembly1_A  TM=8.134E-01  e=2.220E-05  Hathewaya histolytica
  5iku-assembly1_A  TM=5.817E-01  e=4.272E-05  Hathewaya histolytica
  7tdm-assembly1_B  TM=6.161E-01  e=8.594E-04  Clostridium perfringens
  3ziw-assembly2_F  TM=4.787E-01  e=1.672E-04  Clostridium perfringens
  2l6f-assembly1_A  TM=3.238E-01  e=5.325E+00  unclassified

Radius of gyration: 23.75 Å; Cα contacts (8 Å, |Δi|>4): 631; chains: 1; bounding box: 53×49×61 Å

pLDDT: mean 71.28, std 18.78, range [22.0, 97.81]